Protein AF-0000000070937562 (afdb_homodimer)

Nearest PDB structures (foldseek):
  5yaa-assembly4_D  TM=9.728E-01  e=2.786E-20  Mus musculus
  6fdl-assembly2_B  TM=9.659E-01  e=6.329E-20  Homo sapiens
  6fdl-assembly1_A  TM=9.696E-01  e=1.438E-19  Homo sapiens
  2qip-assembly1_A-2  TM=7.940E-01  e=1.873E-07  Vibrio parahaemolyticus RIMD 2210633
  4kpy-assembly2_B  TM=2.852E-01  e=1.334E+00  Thermus thermophilus HB27

Sequence (438 aa):
MEESPRPIGVFWDIENCQVPRGKSAMALVCHIREQFFQRCLEAEFMCVCDIRKESAEVIQELNLAQLTVVHVNAVGKNAADDKLKQCMRRFVDIHGSLAVLVLISGDVNFSTMLSDFRHRKQVHIILVCRGSAPEALMACANEWHDFAQIAAAVPFRTPQSKVLHQCCDLMVRNLPLDKEPSLVHSRLRQLSDNCGGRVLSIVGESARLRFSTPDDTRRMEESPRPIGVFWDIENCQVPRGKSAMALVCHIREQFFQRCLEAEFMCVCDIRKESAEVIQELNLAQLTVVHVNAVGKNAADDKLKQCMRRFVDIHGSLAVLVLISGDVNFSTMLSDFRHRKQVHIILVCRGSAPEALMACANEWHDFAQIAAAVPFRTPQSKVLHQCCDLMVRNLPLDKEPSLVHSRLRQLSDNCGGRVLSIVGESARLRFSTPDDTRR

Organism: Ixodes scapularis (NCBI:txid6945)

Secondary structure (DSSP, 8-state):
---PPEEEEEEEETTTSPPPTTB-HHHHHHHHHHHH-TTEEEEEEEEEE-GGGS-HHHHHHHHHTT-EEEE--TTSTTHHHHHHHHHHHHHHHHHGGG-EEEEE---GGGHHHHHIIIIIS--EEEEEESSS--HHHHTT-SEEEEHHHHHHTSPB-------------EEE----SSS-HHHHHHHHHHHHHTTTEEEEEEETTEEEEEESSHHHHH-/---PPEEEEEEEETTTSPPPTTB-HHHHHHHHHHHH-TTEEEEEEEEEE-GGGS-HHHHHHHHHTT-EEEE--TTSTTHHHHHHHHHHHHHHHHHGGG-EEEEE---GGGHHHHHIIIIIS--EEEEEESSS--HHHHTT-SEEEEHHHHHHTSPB-------------EEE----SSS-HHHHHHHHHHHHHTTTEEEEEEETTEEEEEESSHHHHH-

InterPro domains:
  IPR012677 Nucleotide-binding alpha-beta plait domain superfamily [G3DSA:3.30.70.330] (168-219)
  IPR021139 NYN domain [PF01936] (8-145)
  IPR024768 Meiosis regulator and mRNA stability factor 1 [PTHR14379] (5-151)
  IPR034189 MARF1, RNA recognition motif 1 [PF11608] (170-217)

Foldseek 3Di:
DLPQQFEEAEEEACVQVPQDPQFQLLLLLVLVCVVPCVSHDYPAAEYEEAPVPDDPRNVVSCVVSVHHYHHDDPPDVCGRVVVSLVVVVVQCVVRFQSYEYEYEHLDLVCLVVLQCCCPVRVYAYEYEYADDRDPSNVVSHPYYHYSVVSSVVGDGVPVPPLLQLVQVFDKQFQADPPDDPVVSQVVVQVLLVVLQKHWDDDDRRITTITHRHVVSVVD/DLPQQFEEAEEEACVQVPQDPQFQLLLLLVLVCVVPCVSHDYPAAEYEEAPVPDDPRNVVSCVVSVHHYHHDDPPDVCGRVVVSLVVVVVQCVVRFQSYEYEYEHLDLVCLVVLQCCCPVRVYAYEYEYADDRDPSNVVSHPYYHYSVVSSVVGDGPPVPPLLQLVQVFDKQFQADPPDDPVVSQVVVQVLLVVLQKHWDDDDRRITTITHRHVVSVVD

Structure (mmCIF, N/CA/C/O backbone):
data_AF-0000000070937562-model_v1
#
loop_
_entity.id
_entity.type
_entity.pdbx_description
1 polymer 'Limkain b1, putative'
#
loop_
_atom_site.group_PDB
_atom_site.id
_atom_site.type_symbol
_atom_site.label_atom_id
_atom_site.label_alt_id
_atom_site.label_comp_id
_atom_site.label_asym_id
_atom_site.label_entity_id
_atom_site.label_seq_id
_atom_s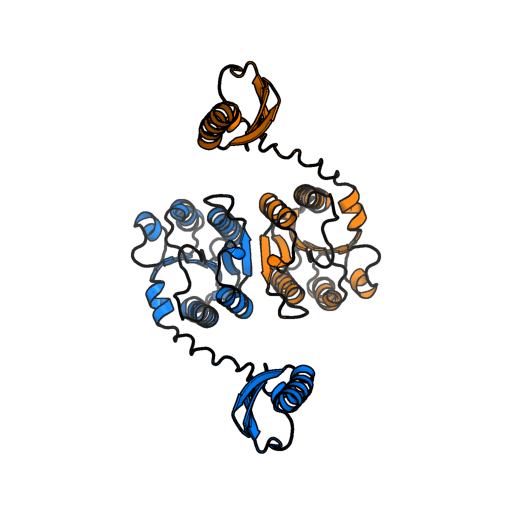ite.pdbx_PDB_ins_code
_atom_site.Cartn_x
_atom_site.Cartn_y
_atom_site.Cartn_z
_atom_site.occupancy
_atom_site.B_iso_or_equiv
_atom_site.auth_seq_id
_atom_site.auth_comp_id
_atom_site.auth_asym_id
_atom_site.auth_atom_id
_atom_site.pdbx_PDB_model_num
ATOM 1 N N . MET A 1 1 ? -29.703 8.75 18.484 1 42.38 1 MET A N 1
ATOM 2 C CA . MET A 1 1 ? -29.375 7.512 17.781 1 42.38 1 MET A CA 1
ATOM 3 C C . MET A 1 1 ? -27.875 7.434 17.5 1 42.38 1 MET A C 1
ATOM 5 O O . MET A 1 1 ? -27.312 8.328 16.875 1 42.38 1 MET A O 1
ATOM 9 N N . GLU A 1 2 ? -27.078 6.848 18.297 1 55.81 2 GLU A N 1
ATOM 10 C CA . GLU A 1 2 ? -25.625 6.887 18.328 1 55.81 2 GLU A CA 1
ATOM 11 C C . GLU A 1 2 ? -25.031 6.512 16.969 1 55.81 2 GLU A C 1
ATOM 13 O O . GLU A 1 2 ? -25.344 5.445 16.422 1 55.81 2 GLU A O 1
ATOM 18 N N . GLU A 1 3 ? -24.828 7.496 16.094 1 72.06 3 GLU A N 1
ATOM 19 C CA . GLU A 1 3 ? -24.438 7.332 14.703 1 72.06 3 GLU A CA 1
ATOM 20 C C . GLU A 1 3 ? -23.25 6.371 14.586 1 72.06 3 GLU A C 1
ATOM 22 O O . GLU A 1 3 ? -22.328 6.414 15.391 1 72.06 3 GLU A O 1
ATOM 27 N N . SER A 1 4 ? -23.406 5.23 13.984 1 86.75 4 SER A N 1
ATOM 28 C CA . SER A 1 4 ? -22.375 4.227 13.727 1 86.75 4 SER A CA 1
ATOM 29 C C . SER A 1 4 ? -21.109 4.863 13.172 1 86.75 4 SER A C 1
ATOM 31 O O . SER A 1 4 ? -21.172 5.832 12.414 1 86.75 4 SER A O 1
ATOM 33 N N . PRO A 1 5 ? -20.031 4.516 13.781 1 93.06 5 PRO A N 1
ATOM 34 C CA . PRO A 1 5 ? -18.781 5.09 13.305 1 93.06 5 PRO A CA 1
ATOM 35 C C . PRO A 1 5 ? -18.578 4.934 11.797 1 93.06 5 PRO A C 1
ATOM 37 O O . PRO A 1 5 ? -18.984 3.918 11.227 1 93.06 5 PRO A O 1
ATOM 40 N N . ARG A 1 6 ? -18.094 5.977 11.172 1 96.62 6 ARG A N 1
ATOM 41 C CA . ARG A 1 6 ? -17.844 5.988 9.734 1 96.62 6 ARG A CA 1
ATOM 42 C C . ARG A 1 6 ? -16.422 5.562 9.414 1 96.62 6 ARG A C 1
ATOM 44 O O . ARG A 1 6 ? -15.508 5.781 10.211 1 96.62 6 ARG A O 1
ATOM 51 N N . PRO A 1 7 ? -16.25 4.887 8.234 1 97.75 7 PRO A N 1
ATOM 52 C CA . PRO A 1 7 ? -14.875 4.566 7.816 1 97.75 7 PRO A CA 1
ATOM 53 C C . PRO A 1 7 ? -14.094 5.801 7.363 1 97.75 7 PRO A C 1
ATOM 55 O O . PRO A 1 7 ? -14.617 6.629 6.613 1 97.75 7 PRO A O 1
ATOM 58 N N . ILE A 1 8 ? -12.852 5.934 7.832 1 98.56 8 ILE A N 1
ATOM 59 C CA . ILE A 1 8 ? -12.016 7.066 7.449 1 98.56 8 ILE A CA 1
ATOM 60 C C . ILE A 1 8 ? -10.766 6.562 6.727 1 98.56 8 ILE A C 1
ATOM 62 O O . ILE A 1 8 ? -10.18 5.551 7.121 1 98.56 8 ILE A O 1
ATOM 66 N N . GLY A 1 9 ? -10.43 7.137 5.594 1 98.69 9 GLY A N 1
ATOM 67 C CA . GLY A 1 9 ? -9.203 6.891 4.848 1 98.69 9 GLY A CA 1
ATOM 68 C C . GLY A 1 9 ? -8.328 8.125 4.719 1 98.69 9 GLY A C 1
ATOM 69 O O . GLY A 1 9 ? -8.805 9.188 4.328 1 98.69 9 GLY A O 1
ATOM 70 N N . VAL A 1 10 ? -7.07 7.992 5.066 1 98.88 10 VAL A N 1
ATOM 71 C CA . VAL A 1 10 ? -6.098 9.078 4.953 1 98.88 10 VAL A CA 1
ATOM 72 C C . VAL A 1 10 ? -5.125 8.781 3.816 1 98.88 10 VAL A C 1
ATOM 74 O O . VAL A 1 10 ? -4.504 7.715 3.785 1 98.88 10 VAL A O 1
ATOM 77 N N . PHE A 1 11 ? -5.055 9.672 2.889 1 98.88 11 PHE A N 1
ATOM 78 C CA . PHE A 1 11 ? -4.199 9.562 1.712 1 98.88 11 PHE A CA 1
ATOM 79 C C . PHE A 1 11 ? -3.207 10.719 1.655 1 98.88 11 PHE A C 1
ATOM 81 O O . PHE A 1 11 ? -3.6 11.867 1.455 1 98.88 11 PHE A O 1
ATOM 88 N N . TRP A 1 12 ? -1.928 10.359 1.829 1 98.69 12 TRP A N 1
ATOM 89 C CA . TRP A 1 12 ? -0.906 11.367 2.109 1 98.69 12 TRP A CA 1
ATOM 90 C C . TRP A 1 12 ? 0.095 11.453 0.962 1 98.69 12 TRP A C 1
ATOM 92 O O . TRP A 1 12 ? 0.853 10.516 0.715 1 98.69 12 TRP A O 1
ATOM 102 N N . ASP A 1 13 ? 0.005 12.547 0.27 1 97.25 13 ASP A N 1
ATOM 103 C CA . ASP A 1 13 ? 1.059 12.922 -0.667 1 97.25 13 ASP A CA 1
ATOM 104 C C . ASP A 1 13 ? 2.271 13.484 0.071 1 97.25 13 ASP A C 1
ATOM 106 O O . ASP A 1 13 ? 2.387 14.695 0.254 1 97.25 13 ASP A O 1
ATOM 110 N N . ILE A 1 14 ? 3.188 12.656 0.374 1 96.62 14 ILE A N 1
ATOM 111 C CA . ILE A 1 14 ? 4.234 13.031 1.32 1 96.62 14 ILE A CA 1
ATOM 112 C C . ILE A 1 14 ? 5.289 13.883 0.614 1 96.62 14 ILE A C 1
ATOM 114 O O . ILE A 1 14 ? 6.066 14.578 1.264 1 96.62 14 ILE A O 1
ATOM 118 N N . GLU A 1 15 ? 5.391 13.828 -0.663 1 93.44 15 GLU A N 1
ATOM 119 C CA . GLU A 1 15 ? 6.297 14.703 -1.397 1 93.44 15 GLU A CA 1
ATOM 120 C C . GLU A 1 15 ? 5.805 16.156 -1.388 1 93.44 15 GLU A C 1
ATOM 122 O O . GLU A 1 15 ? 6.602 17.078 -1.317 1 93.44 15 GLU A O 1
ATOM 127 N N . ASN A 1 16 ? 4.496 16.312 -1.474 1 93.69 16 ASN A N 1
ATOM 128 C CA . ASN A 1 16 ? 3.889 17.641 -1.483 1 93.69 16 ASN A CA 1
ATOM 129 C C . ASN A 1 16 ? 3.789 18.219 -0.076 1 93.69 16 ASN A C 1
ATOM 131 O O . ASN A 1 16 ? 4.078 19.406 0.135 1 93.69 16 ASN A O 1
ATOM 135 N N . CYS A 1 17 ? 3.371 17.406 0.888 1 95.88 17 CYS A N 1
ATOM 136 C CA . CYS A 1 17 ? 3.342 17.781 2.301 1 95.88 17 CYS A CA 1
ATOM 137 C C . CYS A 1 17 ? 4.332 16.938 3.1 1 95.88 17 CYS A C 1
ATOM 139 O O . CYS A 1 17 ? 3.951 15.953 3.734 1 95.88 17 CYS A O 1
ATOM 141 N N . GLN A 1 18 ? 5.492 17.422 3.178 1 95.31 18 GLN A N 1
ATOM 142 C CA . GLN A 1 18 ? 6.598 16.656 3.752 1 95.31 18 GLN A CA 1
ATOM 143 C C . GLN A 1 18 ? 6.605 16.766 5.273 1 95.31 18 GLN A C 1
ATOM 145 O O . GLN A 1 18 ? 6.211 17.781 5.836 1 95.31 18 GLN A O 1
ATOM 150 N N . VAL A 1 19 ? 7.031 15.703 5.875 1 95 19 VAL A N 1
ATOM 151 C CA . VAL A 1 19 ? 7.301 15.789 7.305 1 95 19 VAL A CA 1
ATOM 152 C C . VAL A 1 19 ? 8.391 16.828 7.57 1 95 19 VAL A C 1
ATOM 154 O O . VAL A 1 19 ? 9.484 16.734 7.008 1 95 19 VAL A O 1
ATOM 157 N N . PRO A 1 20 ? 8.039 17.797 8.336 1 92.38 20 PRO A N 1
ATOM 158 C CA . PRO A 1 20 ? 9.047 18.844 8.578 1 92.38 20 PRO A CA 1
ATOM 159 C C . PRO A 1 20 ? 10.328 18.281 9.188 1 92.38 20 PRO A C 1
ATOM 161 O O . PRO A 1 20 ? 10.289 17.344 9.977 1 92.38 20 PRO A O 1
ATOM 164 N N . ARG A 1 21 ? 11.398 18.953 8.789 1 88.81 21 ARG A N 1
ATOM 165 C CA . ARG A 1 21 ? 12.703 18.531 9.289 1 88.81 21 ARG A CA 1
ATOM 166 C C . ARG A 1 21 ? 12.734 18.547 10.812 1 88.81 21 ARG A C 1
ATOM 168 O O . ARG A 1 21 ? 12.242 19.484 11.445 1 88.81 21 ARG A O 1
ATOM 175 N N . GLY A 1 22 ? 13.242 17.531 11.398 1 86.81 22 GLY A N 1
ATOM 176 C CA . GLY A 1 22 ? 13.406 17.453 12.844 1 86.81 22 GLY A CA 1
ATOM 177 C C . GLY A 1 22 ? 12.18 16.906 13.555 1 86.81 22 GLY A C 1
ATOM 178 O O . GLY A 1 22 ? 12.227 16.609 14.75 1 86.81 22 GLY A O 1
ATOM 179 N N . LYS A 1 23 ? 11.117 16.812 12.859 1 91.06 23 LYS A N 1
ATOM 180 C CA . LYS A 1 23 ? 9.898 16.297 13.477 1 91.06 23 LYS A CA 1
ATOM 181 C C . LYS A 1 23 ? 9.789 14.781 13.305 1 91.06 23 LYS A C 1
ATOM 183 O O . LYS A 1 23 ? 10.281 14.234 12.312 1 91.06 23 LYS A O 1
ATOM 188 N N . SER A 1 24 ? 9.211 14.164 14.305 1 92.94 24 SER A N 1
ATOM 189 C CA . SER A 1 24 ? 8.945 12.734 14.234 1 92.94 24 SER A CA 1
ATOM 190 C C . SER A 1 24 ? 7.742 12.43 13.352 1 92.94 24 SER A C 1
ATOM 192 O O . SER A 1 24 ? 6.633 12.898 13.617 1 92.94 24 SER A O 1
ATOM 194 N N . ALA A 1 25 ? 8 11.648 12.359 1 95.25 25 ALA A N 1
ATOM 195 C CA . ALA A 1 25 ? 6.898 11.227 11.5 1 95.25 25 ALA A CA 1
ATOM 196 C C . ALA A 1 25 ? 5.891 10.383 12.281 1 95.25 25 ALA A C 1
ATOM 198 O O . ALA A 1 25 ? 4.68 10.492 12.055 1 95.25 25 ALA A O 1
ATOM 199 N N . MET A 1 26 ? 6.379 9.555 13.148 1 94.88 26 MET A N 1
ATOM 200 C CA . MET A 1 26 ? 5.512 8.719 13.977 1 94.88 26 MET A CA 1
ATOM 201 C C . MET A 1 26 ? 4.59 9.578 14.836 1 94.88 26 MET A C 1
ATOM 203 O O . MET A 1 26 ? 3.385 9.336 14.898 1 94.88 26 MET A O 1
ATOM 207 N N . ALA A 1 27 ? 5.141 10.578 15.445 1 94.75 27 ALA A N 1
ATOM 208 C CA . ALA A 1 27 ? 4.352 11.484 16.281 1 94.75 27 ALA A CA 1
ATOM 209 C C . ALA A 1 27 ? 3.328 12.242 15.453 1 94.75 27 ALA A C 1
ATOM 211 O O . ALA A 1 27 ? 2.199 12.469 15.898 1 94.75 27 ALA A O 1
ATOM 212 N N . LEU A 1 28 ? 3.748 12.625 14.289 1 96.5 28 LEU A N 1
ATOM 213 C CA . LEU A 1 28 ? 2.852 13.344 13.391 1 96.5 28 LEU A CA 1
ATOM 214 C C . LEU A 1 28 ? 1.653 12.484 13.016 1 96.5 28 LEU A C 1
ATOM 216 O O . LEU A 1 28 ? 0.51 12.945 13.062 1 96.5 28 LEU A O 1
ATOM 220 N N . VAL A 1 29 ? 1.877 11.234 12.672 1 97.31 29 VAL A N 1
ATOM 221 C CA . VAL A 1 29 ? 0.825 10.289 12.32 1 97.31 29 VAL A CA 1
ATOM 222 C C . VAL A 1 29 ? -0.123 10.102 13.5 1 97.31 29 VAL A C 1
ATOM 224 O O . VAL A 1 29 ? -1.345 10.117 13.336 1 97.31 29 VAL A O 1
ATOM 227 N N . CYS A 1 30 ? 0.409 9.969 14.672 1 96.06 30 CYS A N 1
ATOM 228 C CA . CYS A 1 30 ? -0.4 9.812 15.875 1 96.06 30 CYS A CA 1
ATOM 229 C C . CYS A 1 30 ? -1.283 11.031 16.109 1 96.06 30 CYS A C 1
ATOM 231 O O . CYS A 1 30 ? -2.457 10.898 16.453 1 96.06 30 CYS A O 1
ATOM 233 N N . HIS A 1 31 ? -0.718 12.133 15.852 1 96.12 31 HIS A N 1
ATOM 234 C CA . HIS A 1 31 ? -1.467 13.375 16.047 1 96.12 31 HIS A CA 1
ATOM 235 C C . HIS A 1 31 ? -2.596 13.492 15.023 1 96.12 31 HIS A C 1
ATOM 237 O O . HIS A 1 31 ? -3.691 13.953 15.352 1 96.12 31 HIS A O 1
ATOM 243 N N . ILE A 1 32 ? -2.357 13.078 13.828 1 97.62 32 ILE A N 1
ATOM 244 C CA . ILE A 1 32 ? -3.381 13.078 12.789 1 97.62 32 ILE A CA 1
ATOM 245 C C . ILE A 1 32 ? -4.535 12.164 13.195 1 97.62 32 ILE A C 1
ATOM 247 O O . ILE A 1 32 ? -5.703 12.531 13.062 1 97.62 32 ILE A O 1
ATOM 251 N N . ARG A 1 33 ? -4.242 11.023 13.703 1 97.38 33 ARG A N 1
ATOM 252 C CA . ARG A 1 33 ? -5.27 10.109 14.188 1 97.38 33 ARG A CA 1
ATOM 253 C C . ARG A 1 33 ? -6.102 10.75 15.289 1 97.38 33 ARG A C 1
ATOM 255 O O . ARG A 1 33 ? -7.332 10.688 15.266 1 97.38 33 ARG A O 1
ATOM 262 N N . GLU A 1 34 ? -5.453 11.383 16.188 1 95 34 GLU A N 1
ATOM 263 C CA . GLU A 1 34 ? -6.141 12.023 17.312 1 95 34 GLU A CA 1
ATOM 264 C C . GLU A 1 34 ? -7.062 13.141 16.828 1 95 34 GLU A C 1
ATOM 266 O O . GLU A 1 34 ? -8.148 13.336 17.375 1 95 34 GLU A O 1
ATOM 271 N N . GLN A 1 35 ? -6.648 13.758 15.82 1 95.62 35 GLN A N 1
ATOM 272 C CA . GLN A 1 35 ? -7.367 14.938 15.352 1 95.62 35 GLN A CA 1
ATOM 273 C C . GLN A 1 35 ? -8.586 14.539 14.516 1 95.62 35 GLN A C 1
ATOM 275 O O . GLN A 1 35 ? -9.641 15.172 14.617 1 95.62 35 GLN A O 1
ATOM 280 N N . PHE A 1 36 ? -8.438 13.484 13.703 1 97.25 36 PHE A N 1
ATOM 281 C CA . PHE A 1 36 ? -9.453 13.32 12.672 1 97.25 36 PHE A CA 1
ATOM 282 C C . PHE A 1 36 ? -10.266 12.055 12.906 1 97.25 36 PHE A C 1
ATOM 284 O O . PHE A 1 36 ? -11.328 11.867 12.312 1 97.25 36 PHE A O 1
ATOM 291 N N . PHE A 1 37 ? -9.867 11.156 13.758 1 96.5 37 PHE A N 1
ATOM 292 C CA . PHE A 1 37 ? -10.477 9.828 13.789 1 96.5 37 PHE A CA 1
ATOM 293 C C . PHE A 1 37 ? -11.57 9.766 14.844 1 96.5 37 PHE A C 1
ATOM 295 O O . PHE A 1 37 ? -12.125 8.695 15.109 1 96.5 37 PHE A O 1
ATOM 302 N N . GLN A 1 38 ? -11.891 10.945 15.391 1 92.19 38 GLN A N 1
ATOM 303 C CA . GLN A 1 38 ? -12.984 10.945 16.359 1 92.19 38 GLN A CA 1
ATOM 304 C C . GLN A 1 38 ? -14.281 10.438 15.719 1 92.19 38 GLN A C 1
ATOM 306 O O . GLN A 1 38 ? -14.695 10.922 14.664 1 92.19 38 GLN A O 1
ATOM 311 N N . ARG A 1 39 ? -14.875 9.398 16.125 1 92.69 39 ARG A N 1
ATOM 312 C CA . ARG A 1 39 ? -16.109 8.75 15.68 1 92.69 39 ARG A CA 1
ATOM 313 C C . ARG A 1 39 ? -15.906 8.086 14.32 1 92.69 39 ARG A C 1
ATOM 315 O O . ARG A 1 39 ? -16.844 8.023 13.516 1 92.69 39 ARG A O 1
ATOM 322 N N . CYS A 1 40 ? -14.727 7.84 13.961 1 96.81 40 CYS A N 1
ATOM 323 C CA . CYS A 1 40 ? -14.406 7.133 12.727 1 96.81 40 CYS A CA 1
ATOM 324 C C . CYS A 1 40 ? -13.594 5.875 13.016 1 96.81 40 CYS A C 1
ATOM 326 O O . CYS A 1 40 ? -12.945 5.773 14.055 1 96.81 40 CYS A O 1
ATOM 328 N N . LEU A 1 41 ? -13.711 4.938 12.172 1 96.12 41 LEU A N 1
ATOM 329 C CA . LEU A 1 41 ? -12.867 3.75 12.172 1 96.12 41 LEU A CA 1
ATOM 330 C C . LEU A 1 41 ? -11.836 3.818 11.055 1 96.12 41 LEU A C 1
ATOM 332 O O . LEU A 1 41 ? -12.188 4.031 9.891 1 96.12 41 LEU A O 1
ATOM 336 N N . GLU A 1 42 ? -10.625 3.639 11.43 1 97.25 42 GLU A N 1
ATOM 337 C CA . GLU A 1 42 ? -9.57 3.688 10.422 1 97.25 42 GLU A CA 1
ATOM 338 C C . GLU A 1 42 ? -9.703 2.541 9.422 1 97.25 42 GLU A C 1
ATOM 340 O O . GLU A 1 42 ? -9.547 1.373 9.789 1 97.25 42 GLU A O 1
ATOM 345 N N . ALA A 1 43 ? -9.93 2.941 8.211 1 96.94 43 ALA A N 1
ATOM 346 C CA . ALA A 1 43 ? -10.023 1.945 7.152 1 96.94 43 ALA A CA 1
ATOM 347 C C . ALA A 1 43 ? -8.758 1.926 6.305 1 96.94 43 ALA A C 1
ATOM 349 O O . ALA A 1 43 ? -8.391 0.888 5.75 1 96.94 43 ALA A O 1
ATOM 350 N N . GLU A 1 44 ? -8.172 3.129 6.176 1 97.06 44 GLU A N 1
ATOM 351 C CA . GLU A 1 44 ? -6.941 3.268 5.402 1 97.06 44 GLU A CA 1
ATOM 352 C C . GLU A 1 44 ? -6.094 4.426 5.922 1 97.06 44 GLU A C 1
ATOM 354 O O . GLU A 1 44 ? -6.625 5.473 6.301 1 97.06 44 GLU A O 1
ATOM 359 N N . PHE A 1 45 ? -4.84 4.266 6.059 1 98.56 45 PHE A N 1
ATOM 360 C CA . PHE A 1 45 ? -3.844 5.309 6.266 1 98.56 45 PHE A CA 1
ATOM 361 C C . PHE A 1 45 ? -2.576 5.012 5.473 1 98.56 45 PHE A C 1
ATOM 363 O O . PHE A 1 45 ? -1.814 4.109 5.824 1 98.56 45 PHE A O 1
ATOM 370 N N . MET A 1 46 ? -2.455 5.766 4.34 1 98.69 46 MET A N 1
ATOM 371 C CA . MET A 1 46 ? -1.346 5.414 3.461 1 98.69 46 MET A CA 1
ATOM 372 C C . MET A 1 46 ? -0.648 6.668 2.939 1 98.69 46 MET A C 1
ATOM 374 O O . MET A 1 46 ? -1.227 7.754 2.949 1 98.69 46 MET A O 1
ATOM 378 N N . CYS A 1 47 ? 0.585 6.516 2.551 1 98.44 47 CYS A N 1
ATOM 379 C CA . CYS A 1 47 ? 1.292 7.516 1.756 1 98.44 47 CYS A CA 1
ATOM 380 C C . CYS A 1 47 ? 1.917 6.883 0.518 1 98.44 47 CYS A C 1
ATOM 382 O O . CYS A 1 47 ? 2.131 5.672 0.475 1 98.44 47 CYS A O 1
ATOM 384 N N . VAL A 1 48 ? 2.057 7.668 -0.5 1 97.88 48 VAL A N 1
ATOM 385 C CA . VAL A 1 48 ? 2.631 7.215 -1.762 1 97.88 48 VAL A CA 1
ATOM 386 C C . VAL A 1 48 ? 3.852 8.062 -2.109 1 97.88 48 VAL A C 1
ATOM 388 O O . VAL A 1 48 ? 3.797 9.297 -2.053 1 97.88 48 VAL A O 1
ATOM 391 N N . CYS A 1 49 ? 4.969 7.359 -2.391 1 95.69 49 CYS A N 1
ATOM 392 C CA . CYS A 1 49 ? 6.18 8.078 -2.775 1 95.69 49 CYS A CA 1
ATOM 393 C C . CYS A 1 49 ? 7.195 7.137 -3.406 1 95.69 49 CYS A C 1
ATOM 395 O O . CYS A 1 49 ? 6.992 5.922 -3.432 1 95.69 49 CYS A O 1
ATOM 397 N N . ASP A 1 50 ? 8.164 7.707 -3.996 1 94.62 50 ASP A N 1
ATOM 398 C CA . ASP A 1 50 ? 9.383 6.949 -4.27 1 94.62 50 ASP A CA 1
ATOM 399 C C . ASP A 1 50 ? 10.25 6.828 -3.02 1 94.62 50 ASP A C 1
ATOM 401 O O . ASP A 1 50 ? 10.859 7.805 -2.586 1 94.62 50 ASP A O 1
ATOM 405 N N . ILE A 1 51 ? 10.25 5.656 -2.521 1 93.19 51 ILE A N 1
ATOM 406 C CA . ILE A 1 51 ? 10.891 5.418 -1.23 1 93.19 51 ILE A CA 1
ATOM 407 C C . ILE A 1 51 ? 12.359 5.824 -1.295 1 93.19 51 ILE A C 1
ATOM 409 O O . ILE A 1 51 ? 12.93 6.258 -0.293 1 93.19 51 ILE A O 1
ATOM 413 N N . ARG A 1 52 ? 12.969 5.758 -2.422 1 90.69 52 ARG A N 1
ATOM 414 C CA . ARG A 1 52 ? 14.391 6.035 -2.592 1 90.69 52 ARG A CA 1
ATOM 415 C C . ARG A 1 52 ? 14.68 7.527 -2.465 1 90.69 52 ARG A C 1
ATOM 417 O O . ARG A 1 52 ? 15.82 7.934 -2.25 1 90.69 52 ARG A O 1
ATOM 424 N N . LYS A 1 53 ? 13.602 8.344 -2.59 1 91.06 53 LYS A N 1
ATOM 425 C CA . LYS A 1 53 ? 13.75 9.797 -2.559 1 91.06 53 LYS A CA 1
ATOM 426 C C . LYS A 1 53 ? 13.383 10.359 -1.188 1 91.06 53 LYS A C 1
ATOM 428 O O . LYS A 1 53 ? 13.539 11.555 -0.941 1 91.06 53 LYS A O 1
ATOM 433 N N . GLU A 1 54 ? 12.891 9.508 -0.352 1 91.69 54 GLU A N 1
ATOM 434 C CA . GLU A 1 54 ? 12.461 9.93 0.977 1 91.69 54 GLU A CA 1
ATOM 435 C C . GLU A 1 54 ? 13.492 9.547 2.037 1 91.69 54 GLU A C 1
ATOM 437 O O . GLU A 1 54 ? 14.242 8.586 1.861 1 91.69 54 GLU A O 1
ATOM 442 N N . SER A 1 55 ? 13.516 10.352 3.119 1 92.38 55 SER A N 1
ATOM 443 C CA . SER A 1 55 ? 14.398 10.055 4.246 1 92.38 55 SER A CA 1
ATOM 444 C C . SER A 1 55 ? 14.125 8.672 4.816 1 92.38 55 SER A C 1
ATOM 446 O O . SER A 1 55 ? 12.977 8.312 5.082 1 92.38 55 SER A O 1
ATOM 448 N N . ALA A 1 56 ? 15.203 7.926 4.988 1 92.12 56 ALA A N 1
ATOM 449 C CA . ALA A 1 56 ? 15.07 6.582 5.547 1 92.12 56 ALA A CA 1
ATOM 450 C C . ALA A 1 56 ? 14.453 6.629 6.941 1 92.12 56 ALA A C 1
ATOM 452 O O . ALA A 1 56 ? 13.672 5.746 7.309 1 92.12 56 ALA A O 1
ATOM 453 N N . GLU A 1 57 ? 14.82 7.668 7.633 1 92.25 57 GLU A N 1
ATOM 454 C CA . GLU A 1 57 ? 14.297 7.836 8.984 1 92.25 57 GLU A CA 1
ATOM 455 C C . GLU A 1 57 ? 12.789 8.07 8.969 1 92.25 57 GLU A C 1
ATOM 457 O O . GLU A 1 57 ? 12.055 7.473 9.758 1 92.25 57 GLU A O 1
ATOM 462 N N . VAL A 1 58 ? 12.375 8.852 8.109 1 95.12 58 VAL A N 1
ATOM 463 C CA . VAL A 1 58 ? 10.945 9.141 7.969 1 95.12 58 VAL A CA 1
ATOM 464 C C . VAL A 1 58 ? 10.203 7.875 7.566 1 95.12 58 VAL A C 1
ATOM 466 O O . VAL A 1 58 ? 9.172 7.535 8.164 1 95.12 58 VAL A O 1
ATOM 469 N N . ILE A 1 59 ? 10.727 7.145 6.586 1 95.75 59 ILE A N 1
ATOM 470 C CA . ILE A 1 59 ? 10.102 5.918 6.105 1 95.75 59 ILE A CA 1
ATOM 471 C C . ILE A 1 59 ? 10 4.91 7.246 1 95.75 59 ILE A C 1
ATOM 473 O O . ILE A 1 59 ? 8.961 4.266 7.426 1 95.75 59 ILE A O 1
ATOM 477 N N . GLN A 1 60 ? 11.023 4.789 7.969 1 93.62 60 GLN A N 1
ATOM 478 C CA . GLN A 1 60 ? 11.031 3.869 9.102 1 93.62 60 GLN A CA 1
ATOM 479 C C . GLN A 1 60 ? 9.961 4.242 10.125 1 93.62 60 GLN A C 1
ATOM 481 O O . GLN A 1 60 ? 9.211 3.377 10.594 1 93.62 60 GLN A O 1
ATOM 486 N N . GLU A 1 61 ? 9.875 5.488 10.43 1 94.19 61 GLU A N 1
ATOM 487 C CA . GLU A 1 61 ? 8.906 5.961 11.406 1 94.19 61 GLU A CA 1
ATOM 488 C C . GLU A 1 61 ? 7.477 5.777 10.898 1 94.19 61 GLU A C 1
ATOM 490 O O . GLU A 1 61 ? 6.574 5.449 11.672 1 94.19 61 GLU A O 1
ATOM 495 N N . LEU A 1 62 ? 7.27 5.969 9.625 1 96.62 62 LEU A N 1
ATOM 496 C CA . LEU A 1 62 ? 5.949 5.746 9.039 1 96.62 62 LEU A CA 1
ATOM 497 C C . LEU A 1 62 ? 5.547 4.281 9.156 1 96.62 62 LEU A C 1
ATOM 499 O O . LEU A 1 62 ? 4.398 3.971 9.477 1 96.62 62 LEU A O 1
ATOM 503 N N . ASN A 1 63 ? 6.445 3.377 8.867 1 94.56 63 ASN A N 1
ATOM 504 C CA . ASN A 1 63 ? 6.188 1.949 9.023 1 94.56 63 ASN A CA 1
ATOM 505 C C . ASN A 1 63 ? 5.871 1.591 10.469 1 94.56 63 ASN A C 1
ATOM 507 O O . ASN A 1 63 ? 4.941 0.827 10.734 1 94.56 63 ASN A O 1
ATOM 511 N N . LEU A 1 64 ? 6.656 2.188 11.391 1 92.56 64 LEU A N 1
ATOM 512 C CA . LEU A 1 64 ? 6.438 1.932 12.812 1 92.56 64 LEU A CA 1
ATOM 513 C C . LEU A 1 64 ? 5.059 2.412 13.242 1 92.56 64 LEU A C 1
ATOM 515 O O . LEU A 1 64 ? 4.43 1.807 14.117 1 92.56 64 LEU A O 1
ATOM 519 N N . ALA A 1 65 ? 4.609 3.486 12.594 1 95.38 65 ALA A N 1
ATOM 520 C CA . ALA A 1 65 ? 3.279 4.016 12.883 1 95.38 65 ALA A CA 1
ATOM 521 C C . ALA A 1 65 ? 2.201 3.213 12.156 1 95.38 65 ALA A C 1
ATOM 523 O O . ALA A 1 65 ? 1.025 3.588 12.172 1 95.38 65 ALA A O 1
ATOM 524 N N . GLN A 1 66 ? 2.6 2.156 11.406 1 94.62 66 GLN A N 1
ATOM 525 C CA . GLN A 1 66 ? 1.732 1.175 10.758 1 94.62 66 GLN A CA 1
ATOM 526 C C . GLN A 1 66 ? 1.014 1.78 9.562 1 94.62 66 GLN A C 1
ATOM 528 O O . GLN A 1 66 ? -0.096 1.365 9.219 1 94.62 66 GLN A O 1
ATOM 533 N N . LEU A 1 67 ? 1.613 2.801 8.961 1 97.31 67 LEU A N 1
ATOM 534 C CA . LEU A 1 67 ? 1.104 3.271 7.68 1 97.31 67 LEU A CA 1
ATOM 535 C C . LEU A 1 67 ? 1.411 2.27 6.574 1 97.31 67 LEU A C 1
ATOM 537 O O . LEU A 1 67 ? 2.379 1.512 6.668 1 97.31 67 LEU A O 1
ATOM 541 N N . THR A 1 68 ? 0.497 2.264 5.559 1 97.94 68 THR A N 1
ATOM 542 C CA . THR A 1 68 ? 0.838 1.597 4.309 1 97.94 68 THR A CA 1
ATOM 543 C C . THR A 1 68 ? 1.679 2.51 3.42 1 97.94 68 THR A C 1
ATOM 545 O O . THR A 1 68 ? 1.162 3.471 2.842 1 97.94 68 THR A O 1
ATOM 548 N N . VAL A 1 69 ? 2.949 2.207 3.367 1 98.19 69 VAL A N 1
ATOM 549 C CA . VAL A 1 69 ? 3.855 3.012 2.555 1 98.19 69 VAL A CA 1
ATOM 550 C C . VAL A 1 69 ? 3.961 2.418 1.152 1 98.19 69 VAL A C 1
ATOM 552 O O . VAL A 1 69 ? 4.602 1.383 0.956 1 98.19 69 VAL A O 1
ATOM 555 N N . VAL A 1 70 ? 3.354 3.131 0.197 1 98.44 70 VAL A N 1
ATOM 556 C CA . VAL A 1 70 ? 3.262 2.623 -1.168 1 98.44 70 VAL A CA 1
ATOM 557 C C . VAL A 1 70 ? 4.379 3.225 -2.02 1 98.44 70 VAL A C 1
ATOM 559 O O . VAL A 1 70 ? 4.547 4.445 -2.061 1 98.44 70 VAL A O 1
ATOM 562 N N . HIS A 1 71 ? 5.117 2.35 -2.691 1 97.25 71 HIS A N 1
ATOM 563 C CA . HIS A 1 71 ? 6.207 2.801 -3.547 1 97.25 71 HIS A CA 1
ATOM 564 C C . HIS A 1 71 ? 5.758 2.926 -4.996 1 97.25 71 HIS A C 1
ATOM 566 O O . HIS A 1 71 ? 5.109 2.021 -5.531 1 97.25 71 HIS A O 1
ATOM 572 N N . VAL A 1 72 ? 6.094 3.994 -5.57 1 95.81 72 VAL A N 1
ATOM 573 C CA . VAL A 1 72 ? 5.988 4.191 -7.012 1 95.81 72 VAL A CA 1
ATOM 574 C C . VAL A 1 72 ? 7.316 4.699 -7.566 1 95.81 72 VAL A C 1
ATOM 576 O O . VAL A 1 72 ? 8.07 5.379 -6.863 1 95.81 72 VAL A O 1
ATOM 579 N N . ASN A 1 73 ? 7.582 4.324 -8.805 1 89.12 73 ASN A N 1
ATOM 580 C CA . ASN A 1 73 ? 8.797 4.812 -9.445 1 89.12 73 ASN A CA 1
ATOM 581 C C . ASN A 1 73 ? 8.617 6.23 -9.984 1 89.12 73 ASN A C 1
ATOM 583 O O . ASN A 1 73 ? 7.605 6.535 -10.609 1 89.12 73 ASN A O 1
ATOM 587 N N . ALA A 1 74 ? 9.539 7.051 -9.68 1 75.94 74 ALA A N 1
ATOM 588 C CA . ALA A 1 74 ? 9.477 8.461 -10.062 1 75.94 74 ALA A CA 1
ATOM 589 C C . ALA A 1 74 ? 9.656 8.625 -11.57 1 75.94 74 ALA A C 1
ATOM 591 O O . ALA A 1 74 ? 9.828 9.742 -12.055 1 75.94 74 ALA A O 1
ATOM 592 N N . VAL A 1 75 ? 9.641 7.656 -12.312 1 66.81 75 VAL A N 1
ATOM 593 C CA . VAL A 1 75 ? 9.883 7.785 -13.742 1 66.81 75 VAL A CA 1
ATOM 594 C C . VAL A 1 75 ? 8.758 8.602 -14.383 1 66.81 75 VAL A C 1
ATOM 596 O O . VAL A 1 75 ? 8.992 9.344 -15.344 1 66.81 75 VAL A O 1
ATOM 599 N N . GLY A 1 76 ? 7.633 8.594 -13.828 1 67.38 76 GLY A N 1
ATOM 600 C CA . GLY A 1 76 ? 6.531 9.398 -14.336 1 67.38 76 GLY A CA 1
ATOM 601 C C . GLY A 1 76 ? 6.242 10.617 -13.484 1 67.38 76 GLY A C 1
ATOM 602 O O . GLY A 1 76 ? 6.27 10.547 -12.258 1 67.38 76 GLY A O 1
ATOM 603 N N . LYS A 1 77 ? 6.145 11.867 -14.078 1 74.31 77 LYS A N 1
ATOM 604 C CA . LYS A 1 77 ? 5.938 13.141 -13.391 1 74.31 77 LYS A CA 1
ATOM 605 C C . LYS A 1 77 ? 4.77 13.055 -12.406 1 74.31 77 LYS A C 1
ATOM 607 O O . LYS A 1 77 ? 4.832 13.617 -11.312 1 74.31 77 LYS A O 1
ATOM 612 N N . ASN A 1 78 ? 3.805 12.102 -12.68 1 87.56 78 ASN A N 1
ATOM 613 C CA . ASN A 1 78 ? 2.605 12.086 -11.844 1 87.56 78 ASN A CA 1
ATOM 614 C C . ASN A 1 78 ? 2.291 10.68 -11.336 1 87.56 78 ASN A C 1
ATOM 616 O O . ASN A 1 78 ? 1.131 10.352 -11.086 1 87.56 78 ASN A O 1
ATOM 620 N N . ALA A 1 79 ? 3.332 9.906 -11.141 1 92.19 79 ALA A N 1
ATOM 621 C CA . ALA A 1 79 ? 3.102 8.523 -10.742 1 92.19 79 ALA A CA 1
ATOM 622 C C . ALA A 1 79 ? 2.463 8.445 -9.359 1 92.19 79 ALA A C 1
ATOM 624 O O . ALA A 1 79 ? 1.505 7.695 -9.148 1 92.19 79 ALA A O 1
ATOM 625 N N . ALA A 1 80 ? 2.959 9.234 -8.453 1 95.38 80 ALA A N 1
ATOM 626 C CA . ALA A 1 80 ? 2.443 9.227 -7.09 1 95.38 80 ALA A CA 1
ATOM 627 C C . ALA A 1 80 ? 1.015 9.758 -7.035 1 95.38 80 ALA A C 1
ATOM 629 O O . ALA A 1 80 ? 0.157 9.188 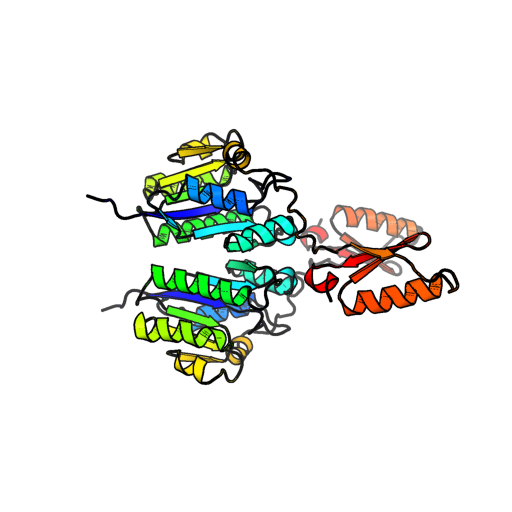-6.355 1 95.38 80 ALA A O 1
ATOM 630 N N . ASP A 1 81 ? 0.738 10.781 -7.805 1 95.56 81 ASP A N 1
ATOM 631 C CA . ASP A 1 81 ? -0.605 11.344 -7.875 1 95.56 81 ASP A CA 1
ATOM 632 C C . ASP A 1 81 ? -1.605 10.32 -8.406 1 95.56 81 ASP A C 1
ATOM 634 O O . ASP A 1 81 ? -2.688 10.148 -7.844 1 95.56 81 ASP A O 1
ATOM 638 N N . ASP A 1 82 ? -1.197 9.711 -9.461 1 96.06 82 ASP A N 1
ATOM 639 C CA . ASP A 1 82 ? -2.076 8.727 -10.086 1 96.06 82 ASP A CA 1
ATOM 640 C C . ASP A 1 82 ? -2.381 7.574 -9.133 1 96.06 82 ASP A C 1
ATOM 642 O O . ASP A 1 82 ? -3.521 7.117 -9.047 1 96.06 82 ASP A O 1
ATOM 646 N N . LYS A 1 83 ? -1.343 7.168 -8.445 1 97.31 83 LYS A N 1
ATOM 647 C CA . LYS A 1 83 ? -1.535 6.066 -7.508 1 97.31 83 LYS A CA 1
ATOM 648 C C . LYS A 1 83 ? -2.434 6.488 -6.348 1 97.31 83 LYS A C 1
ATOM 650 O O . LYS A 1 83 ? -3.301 5.727 -5.918 1 97.31 83 LYS A O 1
ATOM 655 N N . LEU A 1 84 ? -2.279 7.645 -5.852 1 98.25 84 LEU A N 1
ATOM 656 C CA . LEU A 1 84 ? -3.15 8.164 -4.801 1 98.25 84 LEU A CA 1
ATOM 657 C C . LEU A 1 84 ? -4.598 8.219 -5.273 1 98.25 84 LEU A C 1
ATOM 659 O 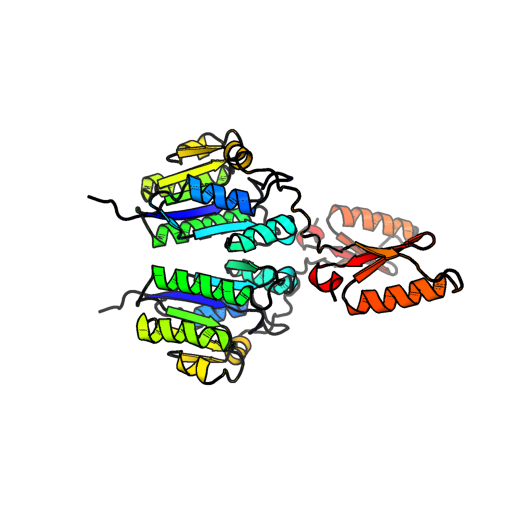O . LEU A 1 84 ? -5.508 7.809 -4.547 1 98.25 84 LEU A O 1
ATOM 663 N N . LYS A 1 85 ? -4.777 8.711 -6.48 1 98.25 85 LYS A N 1
ATOM 664 C CA . LYS A 1 85 ? -6.121 8.781 -7.039 1 98.25 85 LYS A CA 1
ATOM 665 C C . LYS A 1 85 ? -6.742 7.387 -7.145 1 98.25 85 LYS A C 1
ATOM 667 O O . LYS A 1 85 ? -7.922 7.203 -6.828 1 98.25 85 LYS A O 1
ATOM 672 N N . GLN A 1 86 ? -5.926 6.457 -7.59 1 97.69 86 GLN A N 1
ATOM 673 C CA . GLN A 1 86 ? -6.391 5.078 -7.695 1 97.69 86 GLN A CA 1
ATOM 674 C C . GLN A 1 86 ? -6.824 4.543 -6.332 1 97.69 86 GLN A C 1
ATOM 676 O O . GLN A 1 86 ? -7.891 3.938 -6.207 1 97.69 86 GLN A O 1
ATOM 681 N N . CYS A 1 87 ? -6.023 4.797 -5.316 1 98 87 CYS A N 1
ATOM 682 C CA . CYS A 1 87 ? -6.316 4.316 -3.971 1 98 87 CYS A CA 1
ATOM 683 C C . CYS A 1 87 ? -7.555 5 -3.406 1 98 87 CYS A C 1
ATOM 685 O O . CYS A 1 87 ? -8.406 4.352 -2.793 1 98 87 CYS A O 1
ATOM 687 N N . MET A 1 88 ? -7.719 6.254 -3.68 1 98.56 88 MET A N 1
ATOM 688 C CA . MET A 1 88 ? -8.883 7 -3.203 1 98.56 88 MET A CA 1
ATOM 689 C C . MET A 1 88 ? -10.156 6.504 -3.875 1 98.56 88 MET A C 1
ATOM 691 O O . MET A 1 88 ? -11.188 6.352 -3.221 1 98.56 88 MET A O 1
ATOM 695 N N . ARG A 1 89 ? -10.039 6.254 -5.16 1 98.06 89 ARG A N 1
ATOM 696 C CA . ARG A 1 89 ? -11.203 5.75 -5.879 1 98.06 89 ARG A CA 1
ATOM 697 C C . ARG A 1 89 ? -11.672 4.414 -5.309 1 98.06 89 ARG A C 1
ATOM 699 O O . ARG A 1 89 ? -12.867 4.203 -5.098 1 98.06 89 ARG A O 1
ATOM 706 N N . ARG A 1 90 ? -10.695 3.549 -5.06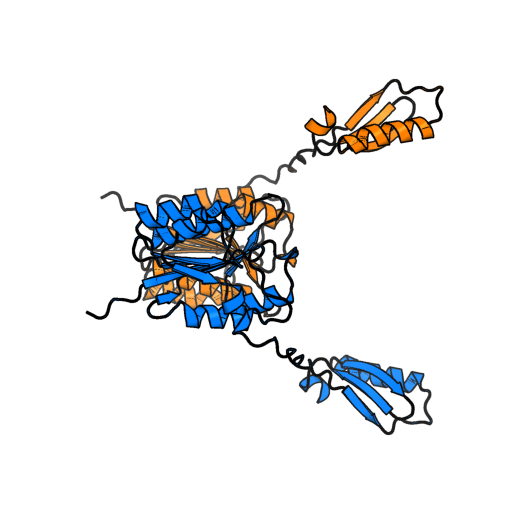6 1 96.56 90 ARG A N 1
ATOM 707 C CA . ARG A 1 90 ? -11.031 2.25 -4.492 1 96.56 90 ARG A CA 1
ATOM 708 C C . ARG A 1 90 ? -11.703 2.406 -3.131 1 96.56 90 ARG A C 1
ATOM 710 O O . ARG A 1 90 ? -12.695 1.74 -2.842 1 96.56 90 ARG A O 1
ATOM 717 N N . PHE A 1 91 ? -11.227 3.299 -2.309 1 98 91 PHE A N 1
ATOM 718 C CA . PHE A 1 91 ? -11.758 3.566 -0.977 1 98 91 PHE A CA 1
ATOM 719 C C . PHE A 1 91 ? -13.203 4.035 -1.056 1 98 91 PHE A C 1
ATOM 721 O O . PHE A 1 91 ? -14.062 3.525 -0.335 1 98 91 PHE A O 1
ATOM 728 N N . VAL A 1 92 ? -13.484 4.914 -1.997 1 98.12 92 VAL A N 1
ATOM 729 C CA . VAL A 1 92 ? -14.812 5.496 -2.145 1 98.12 92 VAL A CA 1
ATOM 730 C C . VAL A 1 92 ? -15.766 4.465 -2.748 1 98.12 92 VAL A C 1
ATOM 732 O O . VAL A 1 92 ? -16.938 4.406 -2.375 1 98.12 92 VAL A O 1
ATOM 735 N N . ASP A 1 93 ? -15.242 3.623 -3.604 1 96.12 93 ASP A N 1
ATOM 736 C CA . ASP A 1 93 ? -16.062 2.576 -4.195 1 96.12 93 ASP A CA 1
ATOM 737 C C . ASP A 1 93 ? -16.516 1.563 -3.139 1 96.12 93 ASP A C 1
ATOM 739 O O . ASP A 1 93 ? -17.625 1.033 -3.205 1 96.12 93 ASP A O 1
ATOM 743 N N . ILE A 1 94 ? -15.68 1.364 -2.24 1 95.19 94 ILE A N 1
ATOM 744 C CA . ILE A 1 94 ? -15.938 0.36 -1.214 1 95.19 94 ILE A CA 1
ATOM 745 C C . ILE A 1 94 ? -16.922 0.913 -0.186 1 95.19 94 ILE A C 1
ATOM 747 O O . ILE A 1 94 ? -17.859 0.222 0.218 1 95.19 94 ILE A O 1
ATOM 751 N N . HIS A 1 95 ? -16.781 2.189 0.234 1 96.5 95 HIS A N 1
ATOM 752 C CA . HIS A 1 95 ? -17.484 2.672 1.417 1 96.5 95 HIS A CA 1
ATOM 753 C C . HIS A 1 95 ? -18.609 3.627 1.037 1 96.5 95 HIS A C 1
ATOM 755 O O . HIS A 1 95 ? -19.5 3.904 1.85 1 96.5 95 HIS A O 1
ATOM 761 N N . GLY A 1 96 ? -18.562 4.156 -0.135 1 96.12 96 GLY A N 1
ATOM 762 C CA . GLY A 1 96 ? -19.641 5.012 -0.625 1 96.12 96 GLY A CA 1
ATOM 763 C C . GLY A 1 96 ? -19.781 6.301 0.166 1 96.12 96 GLY A C 1
ATOM 764 O O . GLY A 1 96 ? -18.781 6.922 0.536 1 96.12 96 GLY A O 1
ATOM 765 N N . SER A 1 97 ? -21 6.645 0.457 1 97.12 97 SER A N 1
ATOM 766 C CA . SER A 1 97 ? -21.312 7.938 1.059 1 97.12 97 SER A CA 1
ATOM 767 C C . SER A 1 97 ? -20.938 7.965 2.537 1 97.12 97 SER A C 1
ATOM 769 O O . SER A 1 97 ? -20.859 9.031 3.143 1 97.12 97 SER A O 1
ATOM 771 N N . LEU A 1 98 ? -20.656 6.883 3.062 1 96.94 98 LEU A N 1
ATOM 772 C CA . LEU A 1 98 ? -20.266 6.828 4.469 1 96.94 98 LEU A CA 1
ATOM 773 C C . LEU A 1 98 ? -18.797 7.168 4.645 1 96.94 98 LEU A C 1
ATOM 775 O O . LEU A 1 98 ? -18.344 7.43 5.762 1 96.94 98 LEU A O 1
ATOM 779 N N . ALA A 1 99 ? -18.062 7.207 3.553 1 97.81 99 ALA A N 1
ATOM 780 C CA . ALA A 1 99 ? -16.609 7.398 3.592 1 97.81 99 ALA A CA 1
ATOM 781 C C . ALA A 1 99 ? -16.266 8.805 4.074 1 97.81 99 ALA A C 1
ATOM 783 O O . ALA A 1 99 ? -16.906 9.781 3.686 1 97.81 99 ALA A O 1
ATOM 784 N N . VAL A 1 100 ? -15.32 8.867 4.953 1 98.62 100 VAL A N 1
ATOM 785 C CA . VAL A 1 100 ? -14.609 10.094 5.297 1 98.62 100 VAL A CA 1
ATOM 786 C C . VAL A 1 100 ? -13.195 10.062 4.727 1 98.62 100 VAL A C 1
ATOM 788 O O . VAL A 1 100 ? -12.406 9.18 5.066 1 98.62 100 VAL A O 1
ATOM 791 N N . LEU A 1 101 ? -12.898 10.969 3.846 1 98.81 101 LEU A N 1
ATOM 792 C CA . LEU A 1 101 ? -11.633 10.953 3.117 1 98.81 101 LEU A CA 1
ATOM 793 C C . LEU A 1 101 ? -10.758 12.133 3.52 1 98.81 101 LEU A C 1
ATOM 795 O O . LEU A 1 101 ? -11.172 13.289 3.395 1 98.81 101 LEU A O 1
ATOM 799 N N . VAL A 1 102 ? -9.594 11.867 4.039 1 98.81 102 VAL A N 1
ATOM 800 C CA . VAL A 1 102 ? -8.602 12.891 4.352 1 98.81 102 VAL A CA 1
ATOM 801 C C . VAL A 1 102 ? -7.508 12.891 3.291 1 98.81 102 VAL A C 1
ATOM 803 O O . VAL A 1 102 ? -6.82 11.883 3.102 1 98.81 102 VAL A O 1
ATOM 806 N N . LEU A 1 103 ? -7.383 13.906 2.561 1 98.69 103 LEU A N 1
ATOM 807 C CA . LEU A 1 103 ? -6.266 14.078 1.641 1 98.69 103 LEU A CA 1
ATOM 808 C C . LEU A 1 103 ? -5.246 15.062 2.201 1 98.69 103 LEU A C 1
ATOM 810 O O . LEU A 1 103 ? -5.594 16.203 2.531 1 98.69 103 LEU A O 1
ATOM 814 N N . ILE A 1 104 ? -4.066 14.617 2.365 1 98.44 104 ILE A N 1
ATOM 815 C CA . ILE A 1 104 ? -2.969 15.484 2.773 1 98.44 104 ILE A CA 1
ATOM 816 C C . ILE A 1 104 ? -2.127 15.859 1.558 1 98.44 104 ILE A C 1
ATOM 818 O O . ILE A 1 104 ? -1.207 15.133 1.182 1 98.44 104 ILE A O 1
ATOM 822 N N . SER A 1 105 ? -2.492 16.953 0.926 1 97.5 105 SER A N 1
ATOM 823 C CA . SER A 1 105 ? -1.837 17.469 -0.271 1 97.5 105 SER A CA 1
ATOM 824 C C . SER A 1 105 ? -2.359 18.844 -0.636 1 97.5 105 SER A C 1
ATOM 826 O O . SER A 1 105 ? -3.525 19.156 -0.387 1 97.5 105 SER A O 1
ATOM 828 N N . GLY A 1 106 ? -1.588 19.641 -1.198 1 96.19 106 GLY A N 1
ATOM 829 C CA . GLY A 1 106 ? -2.016 20.922 -1.741 1 96.19 106 GLY A CA 1
ATOM 830 C C . GLY A 1 106 ? -2.068 20.938 -3.258 1 96.19 106 GLY A C 1
ATOM 831 O O . GLY A 1 106 ? -2.223 22 -3.867 1 96.19 106 GLY A O 1
ATOM 832 N N . ASP A 1 107 ? -1.907 19.781 -3.885 1 94.88 107 ASP A N 1
ATOM 833 C CA . ASP A 1 107 ? -1.844 19.703 -5.34 1 94.88 107 ASP A CA 1
ATOM 834 C C . ASP A 1 107 ? -3.225 19.906 -5.961 1 94.88 107 ASP A C 1
ATOM 836 O O . ASP A 1 107 ? -4.129 19.094 -5.75 1 94.88 107 ASP A O 1
ATOM 840 N N . VAL A 1 108 ? -3.404 20.828 -6.789 1 95.31 108 VAL A N 1
ATOM 841 C CA . VAL A 1 108 ? -4.672 21.219 -7.402 1 95.31 108 VAL A CA 1
ATOM 842 C C . VAL A 1 108 ? -5.129 20.125 -8.367 1 95.31 108 VAL A C 1
ATOM 844 O O . VAL A 1 108 ? -6.305 20.062 -8.727 1 95.31 108 VAL A O 1
ATOM 847 N N . ASN A 1 109 ? -4.258 19.219 -8.773 1 94.81 109 ASN A N 1
ATOM 848 C CA . ASN A 1 109 ? -4.582 18.156 -9.719 1 94.81 109 ASN A CA 1
ATOM 849 C C . ASN A 1 109 ? -5.582 17.172 -9.125 1 94.81 109 ASN A C 1
ATOM 851 O O . ASN A 1 109 ? -6.176 16.375 -9.852 1 94.81 109 ASN A O 1
ATOM 855 N N . PHE A 1 110 ? -5.852 17.266 -7.801 1 97.56 110 PHE A N 1
ATOM 856 C CA . PHE A 1 110 ? -6.809 16.375 -7.156 1 97.56 110 PHE A CA 1
ATOM 857 C C . PHE A 1 110 ? -8.211 16.969 -7.172 1 97.56 110 PHE A C 1
ATOM 859 O O . PHE A 1 110 ? -9.188 16.297 -6.855 1 97.56 110 PHE A O 1
ATOM 866 N N . SER A 1 111 ? -8.367 18.219 -7.562 1 97.12 111 SER A N 1
ATOM 867 C CA . SER A 1 111 ? -9.609 18.984 -7.398 1 97.12 111 SER A CA 1
ATOM 868 C C . SER A 1 111 ? -10.766 18.297 -8.125 1 97.12 111 SER A C 1
ATOM 870 O O . SER A 1 111 ? -11.859 18.156 -7.57 1 97.12 111 SER A O 1
ATOM 872 N N . THR A 1 112 ? -10.547 17.859 -9.367 1 96.94 112 THR A N 1
ATOM 873 C CA . THR A 1 112 ? -11.609 17.266 -10.156 1 96.94 112 THR A CA 1
ATOM 874 C C . THR A 1 112 ? -12.148 16 -9.477 1 96.94 112 THR A C 1
ATOM 876 O O . THR A 1 112 ? -13.359 15.828 -9.359 1 96.94 112 THR A O 1
ATOM 879 N N . MET A 1 113 ? -11.281 15.195 -9.031 1 98 113 MET A N 1
ATOM 880 C CA . MET A 1 113 ? -11.688 13.953 -8.367 1 98 113 MET A CA 1
ATOM 881 C C . MET A 1 113 ? -12.406 14.258 -7.055 1 98 113 MET A C 1
ATOM 883 O O . MET A 1 113 ? -13.453 13.672 -6.766 1 98 113 MET A O 1
ATOM 887 N N . LEU A 1 114 ? -11.883 15.195 -6.262 1 98.31 114 LEU A N 1
ATOM 888 C CA . LEU A 1 114 ? -12.484 15.523 -4.977 1 98.31 114 LEU A CA 1
ATOM 889 C C . LEU A 1 114 ? -13.875 16.125 -5.172 1 98.31 114 LEU A C 1
ATOM 891 O O . LEU A 1 114 ? -14.789 15.867 -4.383 1 98.31 114 LEU A O 1
ATOM 895 N N . SER A 1 115 ? -14.023 16.891 -6.207 1 97.81 115 SER A N 1
ATOM 896 C CA . SER A 1 115 ? -15.328 17.453 -6.527 1 97.81 115 SER A CA 1
ATOM 897 C C . SER A 1 115 ? -16.344 16.359 -6.809 1 97.81 115 SER A C 1
ATOM 899 O O . SER A 1 115 ? -17.469 16.406 -6.297 1 97.81 115 SER A O 1
ATOM 901 N N . ASP A 1 116 ? -15.914 15.406 -7.602 1 98.06 116 ASP A N 1
ATOM 902 C CA . ASP A 1 116 ? -16.781 14.273 -7.906 1 98.06 116 ASP A CA 1
ATOM 903 C C . ASP A 1 116 ? -17.156 13.516 -6.637 1 98.06 116 ASP A C 1
ATOM 905 O O . ASP A 1 116 ? -18.328 13.188 -6.422 1 98.06 116 ASP A O 1
ATOM 909 N N . PHE A 1 117 ? -16.203 13.227 -5.773 1 98.56 117 PHE A N 1
ATOM 910 C CA . PHE A 1 117 ? -16.438 12.508 -4.527 1 98.56 117 PHE A CA 1
ATOM 911 C C . PHE A 1 117 ? -17.422 13.25 -3.646 1 98.56 117 PHE A C 1
ATOM 913 O O . PHE A 1 117 ? -18.359 12.656 -3.102 1 98.56 117 PHE A O 1
ATOM 920 N N . ARG A 1 118 ? -17.266 14.516 -3.578 1 98 118 ARG A N 1
ATOM 921 C CA . ARG A 1 118 ? -18.078 15.328 -2.674 1 98 118 ARG A CA 1
ATOM 922 C C . ARG A 1 118 ? -19.5 15.477 -3.199 1 98 118 ARG A C 1
ATOM 924 O O . ARG A 1 118 ? -20.469 15.219 -2.473 1 98 118 ARG A O 1
ATOM 931 N N . HIS A 1 119 ? -19.656 15.758 -4.418 1 97.06 119 HIS A N 1
ATOM 932 C CA . HIS A 1 119 ? -20.953 16.219 -4.906 1 97.06 119 HIS A CA 1
ATOM 933 C C . HIS A 1 119 ? -21.734 15.07 -5.551 1 97.06 119 HIS A C 1
ATOM 935 O O . HIS A 1 119 ? -22.953 15.008 -5.438 1 97.06 119 HIS A O 1
ATOM 941 N N . ARG A 1 120 ? -21.016 14.172 -6.199 1 96.88 120 ARG A N 1
ATOM 942 C CA . ARG A 1 120 ? -21.719 13.094 -6.879 1 96.88 120 ARG A CA 1
ATOM 943 C C . ARG A 1 120 ? -21.828 11.867 -5.98 1 96.88 120 ARG A C 1
ATOM 945 O O . ARG A 1 120 ? -22.828 11.141 -6.031 1 96.88 120 ARG A O 1
ATOM 952 N N . LYS A 1 121 ? -20.844 11.648 -5.125 1 97.69 121 LYS A N 1
ATOM 953 C CA . LYS A 1 121 ? -20.828 10.445 -4.301 1 97.69 121 LYS A CA 1
ATOM 954 C C . LYS A 1 121 ? -21.125 10.773 -2.842 1 97.69 121 LYS A C 1
ATOM 956 O O . LYS A 1 121 ? -21.281 9.867 -2.016 1 97.69 121 LYS A O 1
ATOM 961 N N . GLN A 1 122 ? -21.109 12.094 -2.459 1 98 122 GLN A N 1
ATOM 962 C CA . GLN A 1 122 ? -21.469 12.602 -1.139 1 98 122 GLN A CA 1
ATOM 963 C C . GLN A 1 122 ? -20.5 12.109 -0.074 1 98 122 GLN A C 1
ATOM 965 O O . GLN A 1 122 ? -20.906 11.711 1.019 1 98 122 GLN A O 1
ATOM 970 N N . VAL A 1 123 ? -19.266 12.055 -0.452 1 98.25 123 VAL A N 1
ATOM 971 C CA . VAL A 1 123 ? -18.188 11.703 0.468 1 98.25 123 VAL A CA 1
ATOM 972 C C . VAL A 1 123 ? -17.781 12.93 1.28 1 98.25 123 VAL A C 1
ATOM 974 O O . VAL A 1 123 ? -17.703 14.039 0.748 1 98.25 123 VAL A O 1
ATOM 977 N N . HIS A 1 124 ? -17.609 12.758 2.584 1 98.44 124 HIS A N 1
ATOM 978 C CA . HIS A 1 124 ? -17.078 13.844 3.406 1 98.44 124 HIS A CA 1
ATOM 979 C C . HIS A 1 124 ? -15.578 14 3.225 1 98.44 124 HIS A C 1
ATOM 981 O O . HIS A 1 124 ? -14.812 13.086 3.547 1 98.44 124 HIS A O 1
ATOM 987 N N . ILE A 1 125 ? -15.172 15.164 2.766 1 98.69 125 ILE A N 1
ATOM 988 C CA . ILE A 1 125 ? -13.781 15.375 2.387 1 98.69 125 ILE A CA 1
ATOM 989 C C . ILE A 1 125 ? -13.109 16.328 3.385 1 98.69 125 ILE A C 1
ATOM 991 O O . ILE A 1 125 ? -13.602 17.438 3.619 1 98.69 125 ILE A O 1
ATOM 995 N N . ILE A 1 126 ? -12.008 15.891 3.973 1 98.44 126 ILE A N 1
ATOM 996 C CA . ILE A 1 126 ? -11.125 16.703 4.805 1 98.44 126 ILE A CA 1
ATOM 997 C C . ILE A 1 126 ? -9.812 16.953 4.074 1 98.44 126 ILE A C 1
ATOM 999 O O . ILE A 1 126 ? -9.102 16 3.732 1 98.44 126 ILE A O 1
ATOM 1003 N N . LEU A 1 127 ? -9.516 18.203 3.871 1 98.12 127 LEU A N 1
ATOM 1004 C CA . LEU A 1 127 ? -8.289 18.578 3.182 1 98.12 127 LEU A CA 1
ATOM 1005 C C . LEU A 1 127 ? -7.254 19.125 4.164 1 98.12 127 LEU A C 1
ATOM 1007 O O . LEU A 1 127 ? -7.562 19.984 4.977 1 98.12 127 LEU A O 1
ATOM 1011 N N . VAL A 1 128 ? -6.055 18.531 4.141 1 97.88 128 VAL A N 1
ATOM 1012 C CA . VAL A 1 128 ? -4.922 19.016 4.918 1 97.88 128 VAL A CA 1
ATOM 1013 C C . VAL A 1 128 ? -3.807 19.469 3.98 1 97.88 128 VAL A C 1
ATOM 1015 O O . VAL A 1 128 ? -3.289 18.672 3.191 1 97.88 128 VAL A O 1
ATOM 1018 N N . CYS A 1 129 ? -3.469 20.703 3.977 1 95.62 129 CYS A N 1
ATOM 1019 C CA . CYS A 1 129 ? -2.463 21.203 3.043 1 95.62 129 CYS A CA 1
ATOM 1020 C C . CYS A 1 129 ? -1.571 22.25 3.705 1 95.62 129 CYS A C 1
ATOM 1022 O O . CYS A 1 129 ? -1.915 22.781 4.758 1 95.62 129 CYS A O 1
ATOM 1024 N N . ARG A 1 130 ? -0.389 22.344 3.049 1 90 130 ARG A N 1
ATOM 1025 C CA . ARG A 1 130 ? 0.56 23.328 3.549 1 90 130 ARG A CA 1
ATOM 1026 C C . ARG A 1 130 ? 0.196 24.734 3.068 1 90 130 ARG A C 1
ATOM 1028 O O . ARG A 1 130 ? 0.197 25 1.864 1 90 130 ARG A O 1
ATOM 1035 N N . GLY A 1 131 ? -0.021 25.594 3.955 1 83.31 131 GLY A N 1
ATOM 1036 C CA . GLY A 1 131 ? -0.328 26.969 3.607 1 83.31 131 GLY A CA 1
ATOM 1037 C C . GLY A 1 131 ? -1.646 27.125 2.873 1 83.31 131 GLY A C 1
ATOM 1038 O O . GLY A 1 131 ? -2.615 26.422 3.174 1 83.31 131 GLY A O 1
ATOM 1039 N N . SER A 1 132 ? -1.663 28.094 1.971 1 78.62 132 SER A N 1
ATOM 1040 C CA . SER A 1 132 ? -2.902 28.344 1.24 1 78.62 132 SER A CA 1
ATOM 1041 C C . SER A 1 132 ? -2.99 27.469 -0.011 1 78.62 132 SER A C 1
ATOM 1043 O O . SER A 1 132 ? -2.172 27.609 -0.923 1 78.62 132 SER A O 1
ATOM 1045 N N . ALA A 1 133 ? -3.826 26.438 0.09 1 83.12 133 ALA A N 1
ATOM 1046 C CA . ALA A 1 133 ? -4.105 25.625 -1.093 1 83.12 133 ALA A CA 1
ATOM 1047 C C . ALA A 1 133 ? -4.898 26.422 -2.127 1 83.12 133 ALA A C 1
ATOM 1049 O O . ALA A 1 133 ? -5.555 27.406 -1.791 1 83.12 133 ALA A O 1
ATOM 1050 N N . PRO A 1 134 ? -4.758 26.078 -3.355 1 90.31 134 PRO A N 1
ATOM 1051 C CA . PRO A 1 134 ? -5.578 26.719 -4.387 1 90.31 134 PRO A CA 1
ATOM 1052 C C . PRO A 1 134 ? -7.07 26.688 -4.059 1 90.31 134 PRO A C 1
ATOM 1054 O O . PRO A 1 134 ? -7.566 25.703 -3.502 1 90.31 134 PRO A O 1
ATOM 1057 N N . GLU A 1 135 ? -7.68 27.75 -4.402 1 90.56 135 GLU A N 1
ATOM 1058 C CA . GLU A 1 135 ? -9.109 27.875 -4.109 1 90.56 135 GLU A CA 1
ATOM 1059 C C . GLU A 1 135 ? -9.906 26.719 -4.707 1 90.56 135 GLU A C 1
ATOM 1061 O O . GLU A 1 135 ? -10.844 26.219 -4.086 1 90.56 135 GLU A O 1
ATOM 1066 N N . ALA A 1 136 ? -9.516 26.344 -5.941 1 92.94 136 ALA A N 1
ATOM 1067 C CA . ALA A 1 136 ? -10.203 25.25 -6.633 1 92.94 136 ALA A CA 1
ATOM 1068 C C . ALA A 1 136 ? -10.164 23.969 -5.812 1 92.94 136 ALA A C 1
ATOM 1070 O O . ALA A 1 136 ? -11.125 23.203 -5.797 1 92.94 136 ALA A O 1
ATOM 1071 N N . LEU A 1 137 ? -9.094 23.75 -5.141 1 95.06 137 LEU A N 1
ATOM 1072 C CA . LEU A 1 137 ? -8.938 22.562 -4.312 1 95.06 137 LEU A CA 1
ATOM 1073 C C . LEU A 1 137 ? -9.719 22.703 -3.008 1 95.06 137 LEU A C 1
ATOM 1075 O O . LEU A 1 137 ? -10.43 21.781 -2.602 1 95.06 137 LEU A O 1
ATOM 1079 N N . MET A 1 138 ? -9.703 23.812 -2.42 1 94.12 138 MET A N 1
ATOM 1080 C CA . MET A 1 138 ? -10.375 24.078 -1.152 1 94.12 138 MET A CA 1
ATOM 1081 C C . MET A 1 138 ? -11.891 24.016 -1.315 1 94.12 138 MET A C 1
ATOM 1083 O O . MET A 1 138 ? -12.594 23.547 -0.42 1 94.12 138 MET A O 1
ATOM 1087 N N . ALA A 1 139 ? -12.383 24.391 -2.418 1 94.5 139 ALA A N 1
ATOM 1088 C CA . ALA A 1 139 ? -13.82 24.391 -2.695 1 94.5 139 ALA A CA 1
ATOM 1089 C C . ALA A 1 139 ? -14.383 22.984 -2.75 1 94.5 139 ALA A C 1
ATOM 1091 O O . ALA A 1 139 ? -15.586 22.781 -2.611 1 94.5 139 ALA A O 1
ATOM 1092 N N . CYS A 1 140 ? -13.5 22.016 -2.955 1 96.25 140 CYS A N 1
ATOM 1093 C CA . CYS A 1 140 ? -13.938 20.625 -3.123 1 96.25 140 CYS A CA 1
ATOM 1094 C C . CYS A 1 140 ? -13.977 19.906 -1.784 1 96.25 140 CYS A C 1
ATOM 1096 O O . CYS A 1 140 ? -14.383 18.734 -1.716 1 96.25 140 CYS A O 1
ATOM 1098 N N . ALA A 1 141 ? -13.562 20.578 -0.692 1 97 141 ALA A N 1
ATOM 1099 C CA . ALA A 1 141 ? -13.484 19.922 0.612 1 97 141 ALA A CA 1
ATOM 1100 C C . ALA A 1 141 ? -14.594 20.422 1.538 1 97 141 ALA A C 1
ATOM 1102 O O . ALA A 1 141 ? -15.078 21.547 1.392 1 97 141 ALA A O 1
ATOM 1103 N N . ASN A 1 142 ? -15.023 19.594 2.422 1 97.44 142 ASN A N 1
ATOM 1104 C CA . ASN A 1 142 ? -15.961 20 3.465 1 97.44 142 ASN A CA 1
ATOM 1105 C C . ASN A 1 142 ? -15.266 20.797 4.566 1 97.44 142 ASN A C 1
ATOM 1107 O O . ASN A 1 142 ? -15.867 21.688 5.172 1 97.44 142 ASN A O 1
ATOM 1111 N N . GLU A 1 143 ? -14.07 20.406 4.805 1 95.69 143 GLU A N 1
ATOM 1112 C CA . GLU A 1 143 ? -13.25 21.125 5.785 1 95.69 143 GLU A CA 1
ATOM 1113 C C . GLU A 1 143 ? -11.781 21.125 5.379 1 95.69 143 GLU A C 1
ATOM 1115 O O . GLU A 1 143 ? -11.328 20.234 4.652 1 95.69 143 GLU A O 1
ATOM 1120 N N . TRP A 1 144 ? -11.039 22.156 5.848 1 94.38 144 TRP A N 1
ATOM 1121 C CA . TRP A 1 144 ? -9.625 22.312 5.539 1 94.38 144 TRP A CA 1
ATOM 1122 C C . TRP A 1 144 ? -8.82 22.578 6.809 1 94.38 144 TRP A C 1
ATOM 1124 O O . TRP A 1 144 ? -9.273 23.297 7.703 1 94.38 144 TRP A O 1
ATOM 1134 N N . HIS A 1 145 ? -7.609 22 6.852 1 96.06 145 HIS A N 1
ATOM 1135 C CA . HIS A 1 145 ? -6.672 22.188 7.953 1 96.06 145 HIS A CA 1
ATOM 1136 C C . HIS A 1 145 ? -5.266 22.469 7.438 1 96.06 145 HIS A C 1
ATOM 1138 O O . HIS A 1 145 ? -4.887 22 6.359 1 96.06 145 HIS A O 1
ATOM 1144 N N . ASP A 1 146 ? -4.551 23.234 8.203 1 95.81 146 ASP A N 1
ATOM 1145 C CA . ASP A 1 146 ? -3.176 23.562 7.852 1 95.81 146 ASP A CA 1
ATOM 1146 C C . ASP A 1 146 ? -2.209 22.5 8.352 1 95.81 146 ASP A C 1
ATOM 1148 O O . ASP A 1 146 ? -2.117 22.266 9.562 1 95.81 146 ASP A O 1
ATOM 1152 N N . PHE A 1 147 ? -1.499 21.953 7.418 1 97 147 PHE A N 1
ATOM 1153 C CA . PHE A 1 147 ? -0.557 20.891 7.742 1 97 147 PHE A CA 1
ATOM 1154 C C . PHE A 1 147 ? 0.523 21.391 8.688 1 97 147 PHE A C 1
ATOM 1156 O O . PHE A 1 147 ? 0.944 20.672 9.602 1 97 147 PHE A O 1
ATOM 1163 N N . ALA A 1 148 ? 0.94 22.594 8.492 1 93.44 148 ALA A N 1
ATOM 1164 C CA . ALA A 1 148 ? 1.985 23.188 9.328 1 93.44 148 ALA A CA 1
ATOM 1165 C C . ALA A 1 148 ? 1.525 23.312 10.781 1 93.44 148 ALA A C 1
ATOM 1167 O O . ALA A 1 148 ? 2.311 23.094 11.703 1 93.44 148 ALA A O 1
ATOM 1168 N N . GLN A 1 149 ? 0.304 23.672 10.922 1 92.88 149 GLN A N 1
ATOM 1169 C CA . GLN A 1 149 ? -0.248 23.781 12.266 1 92.88 149 GLN A CA 1
ATOM 1170 C C . GLN A 1 149 ? -0.318 22.422 12.945 1 92.88 149 GLN A C 1
ATOM 1172 O O . GLN A 1 149 ? -0 22.297 14.133 1 92.88 149 GLN A O 1
ATOM 1177 N N . ILE A 1 150 ? -0.697 21.406 12.195 1 94.56 150 ILE A N 1
ATOM 1178 C CA . ILE A 1 150 ? -0.764 20.047 12.719 1 94.56 150 ILE A CA 1
ATOM 1179 C C . ILE A 1 150 ? 0.635 19.578 13.109 1 94.56 150 ILE A C 1
ATOM 1181 O O . ILE A 1 150 ? 0.827 19 14.18 1 94.56 150 ILE A O 1
ATOM 1185 N N . ALA A 1 151 ? 1.563 19.844 12.273 1 93.25 151 ALA A N 1
ATOM 1186 C CA . ALA A 1 151 ? 2.941 19.422 12.508 1 93.25 151 ALA A CA 1
ATOM 1187 C C . ALA A 1 151 ? 3.553 20.172 13.688 1 93.25 151 ALA A C 1
ATOM 1189 O O . ALA A 1 151 ? 4.398 19.625 14.406 1 93.25 151 ALA A O 1
ATOM 1190 N N . ALA A 1 152 ? 3.17 21.406 13.867 1 90.5 152 ALA A N 1
ATOM 1191 C CA . ALA A 1 152 ? 3.721 22.25 14.93 1 90.5 152 ALA A CA 1
ATOM 1192 C C . ALA A 1 152 ? 3.342 21.703 16.312 1 90.5 152 ALA A C 1
ATOM 1194 O O . ALA A 1 152 ? 4.066 21.906 17.281 1 90.5 152 ALA A O 1
ATOM 1195 N N . ALA A 1 153 ? 2.25 21.016 16.375 1 88.44 153 ALA A N 1
ATOM 1196 C CA . ALA A 1 153 ? 1.75 20.484 17.641 1 88.44 153 ALA A CA 1
ATOM 1197 C C . ALA A 1 153 ? 2.561 19.281 18.078 1 88.44 153 ALA A C 1
ATOM 1199 O O . ALA A 1 153 ? 2.465 18.844 19.234 1 88.44 153 ALA A O 1
ATOM 1200 N N . VAL A 1 154 ? 3.301 18.672 17.203 1 85.38 154 VAL A N 1
ATOM 1201 C CA . VAL A 1 154 ? 4.105 17.484 17.484 1 85.38 154 VAL A CA 1
ATOM 1202 C C . VAL A 1 154 ? 5.492 17.891 17.969 1 85.38 154 VAL A C 1
ATOM 1204 O O . VAL A 1 154 ? 6.113 18.797 17.391 1 85.38 154 VAL A O 1
ATOM 1207 N N . PRO A 1 155 ? 5.805 17.438 19.125 1 76.25 155 PRO A N 1
ATOM 1208 C CA . PRO A 1 155 ? 7.113 17.812 19.656 1 76.25 155 PRO A CA 1
ATOM 1209 C C . PRO A 1 155 ? 8.258 17.453 18.719 1 76.25 155 PRO A C 1
ATOM 1211 O O . PRO A 1 155 ? 8.117 16.547 17.891 1 76.25 155 PRO A O 1
ATOM 1214 N N . PHE A 1 156 ? 9.195 18.312 18.75 1 72.12 156 PHE A N 1
ATOM 1215 C CA . PHE A 1 156 ? 10.391 18.016 17.969 1 72.12 156 PHE A CA 1
ATOM 1216 C C . PHE A 1 156 ? 11.016 16.703 18.422 1 72.12 156 PHE A C 1
ATOM 1218 O O . PHE A 1 156 ? 10.875 16.312 19.578 1 72.12 156 PHE A O 1
ATOM 1225 N N . ARG A 1 157 ? 11.32 15.891 17.375 1 61.69 157 ARG A N 1
ATOM 1226 C CA . ARG A 1 157 ? 12 14.641 17.703 1 61.69 157 ARG A CA 1
ATOM 1227 C C . ARG A 1 157 ? 13 14.836 18.844 1 61.69 157 ARG A C 1
ATOM 1229 O O . ARG A 1 157 ? 13.75 15.82 18.844 1 61.69 157 ARG A O 1
ATOM 1236 N N . THR A 1 158 ? 12.414 14.805 20.016 1 48.56 158 THR A N 1
ATOM 1237 C CA . THR A 1 158 ? 13.562 14.789 20.922 1 48.56 158 THR A CA 1
ATOM 1238 C C . THR A 1 158 ? 14.727 14.031 20.281 1 48.56 158 THR A C 1
ATOM 1240 O O . THR A 1 158 ? 14.539 12.977 19.688 1 48.56 158 THR A O 1
ATOM 1243 N N . PRO A 1 159 ? 15.508 14.812 19.797 1 40.59 159 PRO A N 1
ATOM 1244 C CA . PRO A 1 159 ? 16.594 13.969 19.297 1 40.59 159 PRO A CA 1
ATOM 1245 C C . PRO A 1 159 ? 16.547 12.547 19.844 1 40.59 159 PRO A C 1
ATOM 1247 O O . PRO A 1 159 ? 16.312 12.352 21.047 1 40.59 159 PRO A O 1
ATOM 1250 N N . GLN A 1 160 ? 15.438 11.805 19.172 1 37.59 160 GLN A N 1
ATOM 1251 C CA . GLN A 1 160 ? 15.633 10.445 19.672 1 37.59 160 GLN A CA 1
ATOM 1252 C C . GLN A 1 160 ? 16.953 10.32 20.422 1 37.59 160 GLN A C 1
ATOM 1254 O O . GLN A 1 160 ? 18 10.773 19.938 1 37.59 160 GLN A O 1
ATOM 1259 N N . SER A 1 161 ? 16.859 10.531 21.5 1 29.89 161 SER A N 1
ATOM 1260 C CA . SER A 1 161 ? 18.031 9.891 22.109 1 29.89 161 SER A CA 1
ATOM 1261 C C . SER A 1 161 ? 18.484 8.688 21.297 1 29.89 161 SER A C 1
ATOM 1263 O O . SER A 1 161 ? 17.672 7.883 20.859 1 29.89 161 SER A O 1
ATOM 1265 N N . LYS A 1 162 ? 19.109 8.758 20.188 1 30.64 162 LYS A N 1
ATOM 1266 C CA . LYS A 1 162 ? 19.719 7.453 19.922 1 30.64 162 LYS A CA 1
ATOM 1267 C C . LYS A 1 162 ? 19.297 6.426 20.969 1 30.64 162 LYS A C 1
ATOM 1269 O O . LYS A 1 162 ? 19.422 6.664 22.172 1 30.64 162 LYS A O 1
ATOM 1274 N N . VAL A 1 163 ? 17.969 5.98 21.016 1 30.25 163 VAL A N 1
ATOM 1275 C CA . VAL A 1 163 ? 18.547 4.879 21.766 1 30.25 163 VAL A CA 1
ATOM 1276 C C . VAL A 1 163 ? 20.062 4.852 21.578 1 30.25 163 VAL A C 1
ATOM 1278 O O . VAL A 1 163 ? 20.547 4.816 20.453 1 30.25 163 VAL A O 1
ATOM 1281 N N . LEU A 1 164 ? 20.688 5.52 22.094 1 29.84 164 LEU A N 1
ATOM 1282 C CA . LEU A 1 164 ? 22.047 5.07 22.344 1 29.84 164 LEU A CA 1
ATOM 1283 C C . LEU A 1 164 ? 22.234 3.629 21.891 1 29.84 164 LEU A C 1
ATOM 1285 O O . LEU A 1 164 ? 21.703 2.701 22.516 1 29.84 164 LEU A O 1
ATOM 1289 N N . HIS A 1 165 ? 21.578 3.23 20.766 1 32.16 165 HIS A N 1
ATOM 1290 C CA . HIS A 1 165 ? 22.578 2.17 20.688 1 32.16 165 HIS A CA 1
ATOM 1291 C C . HIS A 1 165 ? 23.781 2.471 21.578 1 32.16 165 HIS A C 1
ATOM 1293 O O . HIS A 1 165 ? 24.562 3.377 21.281 1 32.16 165 HIS A O 1
ATOM 1299 N N . GLN A 1 166 ? 23.297 2.891 22.578 1 34.44 166 GLN A N 1
ATOM 1300 C CA . GLN A 1 166 ? 24.109 3.098 23.766 1 34.44 166 GLN A CA 1
ATOM 1301 C C . GLN A 1 166 ? 25.531 2.562 23.562 1 34.44 166 GLN A C 1
ATOM 1303 O O . GLN A 1 166 ? 25.766 1.363 23.703 1 34.44 166 GLN A O 1
ATOM 1308 N N . CYS A 1 167 ? 25.844 2.799 22.438 1 38.91 167 CYS A N 1
ATOM 1309 C CA . CYS A 1 167 ? 27.297 2.619 22.5 1 38.91 167 CYS A CA 1
ATOM 1310 C C . CYS A 1 167 ? 27.844 3.129 23.812 1 38.91 167 CYS A C 1
ATOM 1312 O O . CYS A 1 167 ? 27.5 4.219 24.266 1 38.91 167 CYS A O 1
ATOM 1314 N N . CYS A 1 168 ? 27.453 2.459 24.625 1 45.34 168 CYS A N 1
ATOM 1315 C CA . CYS A 1 168 ? 28.062 2.678 25.938 1 45.34 168 CYS A CA 1
ATOM 1316 C C . CYS A 1 168 ? 29.562 2.92 25.797 1 45.34 168 CYS A C 1
ATOM 1318 O O . CYS A 1 168 ? 30.281 2.1 25.219 1 45.34 168 CYS A O 1
ATOM 1320 N N . ASP A 1 169 ? 29.703 4.125 25.688 1 56.41 169 ASP A N 1
ATOM 1321 C CA . ASP A 1 169 ? 31.141 4.309 25.797 1 56.41 169 ASP A CA 1
ATOM 1322 C C . ASP A 1 169 ? 31.656 3.783 27.141 1 56.41 169 ASP A C 1
ATOM 1324 O O . ASP A 1 169 ? 31.078 4.082 28.188 1 56.41 169 ASP A O 1
ATOM 1328 N N . LEU A 1 170 ? 32.062 2.797 27.031 1 63.91 170 LEU A N 1
ATOM 1329 C CA . LEU A 1 170 ? 32.781 2.273 28.203 1 63.91 170 LEU A CA 1
ATOM 1330 C C . LEU A 1 170 ? 34.156 2.893 28.328 1 63.91 170 LEU A C 1
ATOM 1332 O O . LEU A 1 170 ? 34.938 2.896 27.359 1 63.91 170 LEU A O 1
ATOM 1336 N N . MET A 1 171 ? 34.219 3.65 29.312 1 66.56 171 MET A N 1
ATOM 1337 C CA . MET A 1 171 ? 35.562 4.125 29.625 1 66.56 171 MET A CA 1
ATOM 1338 C C . MET A 1 171 ? 36.375 3.053 30.344 1 66.56 171 MET A C 1
ATOM 1340 O O . MET A 1 171 ? 35.938 2.562 31.406 1 66.56 171 MET A O 1
ATOM 1344 N N . VAL A 1 172 ? 37.25 2.572 29.625 1 70.19 172 VAL A N 1
ATOM 1345 C CA . VAL A 1 172 ? 38.188 1.652 30.266 1 70.19 172 VAL A CA 1
ATOM 1346 C C . VAL A 1 172 ? 39.344 2.432 30.844 1 70.19 172 VAL A C 1
ATOM 1348 O O . VAL A 1 172 ? 40 3.225 30.141 1 70.19 172 VAL A O 1
ATOM 1351 N N . ARG A 1 173 ? 39.406 2.262 32.125 1 70.38 173 ARG A N 1
ATOM 1352 C CA . ARG A 1 173 ? 40.5 2.957 32.812 1 70.38 173 ARG A CA 1
ATOM 1353 C C . ARG A 1 173 ? 41.562 1.974 33.312 1 70.38 173 ARG A C 1
ATOM 1355 O O . ARG A 1 173 ? 41.375 0.758 33.219 1 70.38 173 ARG A O 1
ATOM 1362 N N . ASN A 1 174 ? 42.625 2.387 33.656 1 72.69 174 ASN A N 1
ATOM 1363 C CA . ASN A 1 174 ? 43.75 1.643 34.219 1 72.69 174 ASN A CA 1
ATOM 1364 C C . ASN A 1 174 ? 44.312 0.663 33.188 1 72.69 174 ASN A C 1
ATOM 1366 O O . ASN A 1 174 ? 44.625 -0.49 33.531 1 72.69 174 ASN A O 1
ATOM 1370 N N . LEU A 1 175 ? 44.406 1.165 31.969 1 71.75 175 LEU A N 1
ATOM 1371 C CA . LEU A 1 175 ? 45.031 0.359 30.938 1 71.75 175 LEU A CA 1
ATOM 1372 C C . LEU A 1 175 ? 46.531 0.226 31.188 1 71.75 175 LEU A C 1
ATOM 1374 O O . LEU A 1 175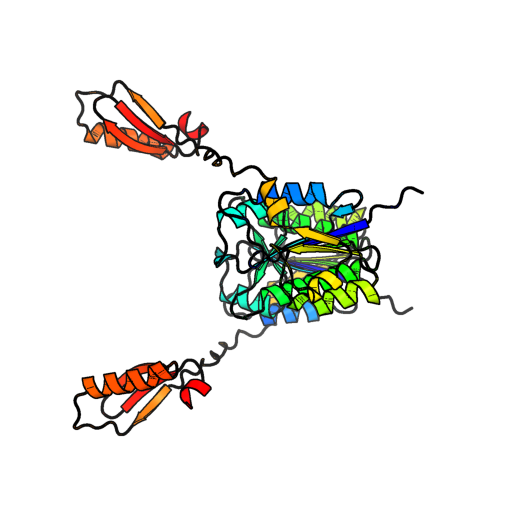 ? 47.156 1.146 31.719 1 71.75 175 LEU A O 1
ATOM 1378 N N . PRO A 1 176 ? 47.031 -1.002 31 1 72.94 176 PRO A N 1
ATOM 1379 C CA . PRO A 1 176 ? 48.438 -1.154 31.297 1 72.94 176 PRO A CA 1
ATOM 1380 C C . PRO A 1 176 ? 49.312 -0.187 30.5 1 72.94 176 PRO A C 1
ATOM 1382 O O . PRO A 1 176 ? 49.156 -0.069 29.281 1 72.94 176 PRO A O 1
ATOM 1385 N N . LEU A 1 177 ? 49.906 0.542 31.281 1 69.75 177 LEU A N 1
ATOM 1386 C CA . LEU A 1 177 ? 50.812 1.514 30.672 1 69.75 177 LEU A CA 1
ATOM 1387 C C . LEU A 1 177 ? 52.094 0.842 30.203 1 69.75 177 LEU A C 1
ATOM 1389 O O . LEU A 1 177 ? 52.875 1.422 29.422 1 69.75 177 LEU A O 1
ATOM 1393 N N . ASP A 1 178 ? 52.406 -0.326 30.641 1 75 178 ASP A N 1
ATOM 1394 C CA . ASP A 1 178 ? 53.656 -1.005 30.312 1 75 178 ASP A CA 1
ATOM 1395 C C . ASP A 1 178 ? 53.531 -1.756 29 1 75 178 ASP A C 1
ATOM 1397 O O . ASP A 1 178 ? 54.531 -2.322 28.516 1 75 178 ASP A O 1
ATOM 1401 N N . LYS A 1 179 ? 52.312 -1.776 28.578 1 73.81 179 LYS A N 1
ATOM 1402 C CA . LYS A 1 179 ? 52.156 -2.506 27.328 1 73.81 179 LYS A CA 1
ATOM 1403 C C . LYS A 1 179 ? 52.062 -1.55 26.141 1 73.81 179 LYS A C 1
ATOM 1405 O O . LYS A 1 179 ? 51.656 -0.394 26.297 1 73.81 179 LYS A O 1
ATOM 1410 N N . GLU A 1 180 ? 52.469 -1.98 25 1 77.31 180 GLU A N 1
ATOM 1411 C CA . GLU A 1 180 ? 52.438 -1.188 23.781 1 77.31 180 GLU A CA 1
ATOM 1412 C C . GLU A 1 180 ? 51 -0.792 23.438 1 77.31 180 GLU A C 1
ATOM 1414 O O . GLU A 1 180 ? 50.094 -1.62 23.5 1 77.31 180 GLU A O 1
ATOM 1419 N N . PRO A 1 181 ? 50.781 0.588 23.172 1 75.25 181 PRO A N 1
ATOM 1420 C CA . PRO A 1 181 ? 49.438 1.077 22.875 1 75.25 181 PRO A CA 1
ATOM 1421 C C . PRO A 1 181 ? 48.75 0.307 21.734 1 75.25 181 PRO A C 1
ATOM 1423 O O . PRO A 1 181 ? 47.531 0.096 21.766 1 75.25 181 PRO A O 1
ATOM 1426 N N . SER A 1 182 ? 49.5 -0.106 20.891 1 81.38 182 SER A N 1
ATOM 1427 C CA . SER A 1 182 ? 48.938 -0.861 19.781 1 81.38 182 SER A CA 1
ATOM 1428 C C . SER A 1 182 ? 48.375 -2.195 20.234 1 81.38 182 SER A C 1
ATOM 1430 O O . SER A 1 182 ? 47.344 -2.65 19.719 1 81.38 182 SER A O 1
ATOM 1432 N N . LEU A 1 183 ? 49.031 -2.818 21.172 1 80.62 183 LEU A N 1
ATOM 1433 C CA . LEU A 1 183 ? 48.594 -4.09 21.734 1 80.62 183 LEU A CA 1
ATOM 1434 C C . LEU A 1 183 ? 47.312 -3.896 22.547 1 80.62 183 LEU A C 1
ATOM 1436 O O . LEU A 1 183 ? 46.406 -4.719 22.484 1 80.62 183 LEU A O 1
ATOM 1440 N N . VAL A 1 184 ? 47.312 -2.83 23.281 1 80.44 184 VAL A N 1
ATOM 1441 C CA . VAL A 1 184 ? 46.125 -2.498 24.078 1 80.44 184 VAL A CA 1
ATOM 1442 C C . VAL A 1 184 ? 44.969 -2.215 23.156 1 80.44 184 VAL A C 1
ATOM 1444 O O . VAL A 1 184 ? 43.844 -2.684 23.406 1 80.44 184 VAL A O 1
ATOM 1447 N N . HIS A 1 185 ? 45.25 -1.505 22.172 1 81.19 185 HIS A N 1
ATOM 1448 C CA . HIS A 1 185 ? 44.188 -1.197 21.203 1 81.19 185 HIS A CA 1
ATOM 1449 C C . HIS A 1 185 ? 43.656 -2.469 20.562 1 81.19 185 HIS A C 1
ATOM 1451 O O . HIS A 1 185 ? 42.438 -2.639 20.438 1 81.19 185 HIS A O 1
ATOM 1457 N N . SER A 1 186 ? 44.531 -3.281 20.125 1 81.81 186 SER A N 1
ATOM 1458 C CA . SER A 1 186 ? 44.125 -4.539 19.484 1 81.81 186 SER A CA 1
ATOM 1459 C C . SER A 1 186 ? 43.312 -5.398 20.438 1 81.81 186 SER A C 1
ATOM 1461 O O . SER A 1 186 ? 42.312 -6.023 20.016 1 81.81 186 SER A O 1
ATOM 1463 N N . ARG A 1 187 ? 43.75 -5.453 21.625 1 80.38 187 ARG A N 1
ATOM 1464 C CA . ARG A 1 187 ? 43.031 -6.238 22.625 1 80.38 187 ARG A CA 1
ATOM 1465 C C . ARG A 1 187 ? 41.625 -5.648 22.891 1 80.38 187 ARG A C 1
ATOM 1467 O O . ARG A 1 187 ? 40.656 -6.383 23 1 80.38 187 ARG A O 1
ATOM 1474 N N . LEU A 1 188 ? 41.531 -4.383 23.031 1 79.88 188 LEU A N 1
ATOM 1475 C CA . LEU A 1 188 ? 40.25 -3.719 23.25 1 79.88 188 LEU A CA 1
ATOM 1476 C C . LEU A 1 188 ? 39.344 -3.898 22.047 1 79.88 188 LEU A C 1
ATOM 1478 O O . LEU A 1 188 ? 38.125 -4.098 22.203 1 79.88 188 LEU A O 1
ATOM 1482 N N . ARG A 1 189 ? 39.938 -3.756 20.969 1 81.19 189 ARG A N 1
ATOM 1483 C CA . ARG A 1 189 ? 39.156 -3.953 19.75 1 81.19 189 ARG A CA 1
ATOM 1484 C C . ARG A 1 189 ? 38.562 -5.359 19.688 1 81.19 189 ARG A C 1
ATOM 1486 O O . ARG A 1 189 ? 37.406 -5.539 19.328 1 81.19 189 ARG A O 1
ATOM 1493 N N . GLN A 1 190 ? 39.344 -6.367 20 1 80.69 190 GLN A N 1
ATOM 1494 C CA . GLN A 1 190 ? 38.906 -7.754 20.016 1 80.69 190 GLN A CA 1
ATOM 1495 C C . GLN A 1 190 ? 37.75 -7.941 21.016 1 80.69 190 GLN A C 1
ATOM 1497 O O . GLN A 1 190 ? 36.75 -8.594 20.688 1 80.69 190 GLN A O 1
ATOM 1502 N N . LEU A 1 191 ? 37.906 -7.367 22.156 1 75.19 191 LEU A N 1
ATOM 1503 C CA . LEU A 1 191 ? 36.906 -7.496 23.219 1 75.19 191 LEU A CA 1
ATOM 1504 C C . LEU A 1 191 ? 35.594 -6.777 22.828 1 75.19 191 LEU A C 1
ATOM 1506 O O . LEU A 1 191 ? 34.5 -7.281 23.094 1 75.19 191 LEU A O 1
ATOM 1510 N N . SER A 1 192 ? 35.812 -5.66 22.188 1 76.12 192 SER A N 1
ATOM 1511 C CA . SER A 1 192 ? 34.656 -4.855 21.859 1 76.12 192 SER A CA 1
ATOM 1512 C C . SER A 1 192 ? 33.938 -5.398 20.641 1 76.12 192 SER A C 1
ATOM 1514 O O . SER A 1 192 ? 32.688 -5.441 20.594 1 76.12 192 SER A O 1
ATOM 1516 N N . ASP A 1 193 ? 34.656 -5.844 19.766 1 75.5 193 ASP A N 1
ATOM 1517 C CA . ASP A 1 193 ? 34.094 -6.363 18.531 1 75.5 193 ASP A CA 1
ATOM 1518 C C . ASP A 1 193 ? 33.219 -7.574 18.812 1 75.5 193 ASP A C 1
ATOM 1520 O O . ASP A 1 193 ? 32.156 -7.73 18.188 1 75.5 193 ASP A O 1
ATOM 1524 N N . ASN A 1 194 ? 33.625 -8.391 19.703 1 70.12 194 ASN A N 1
ATOM 1525 C CA . ASN A 1 194 ? 32.906 -9.594 20.094 1 70.12 194 ASN A CA 1
ATOM 1526 C C . ASN A 1 194 ? 31.547 -9.258 20.703 1 70.12 194 ASN A C 1
ATOM 1528 O O . ASN A 1 194 ? 30.625 -10.086 20.703 1 70.12 194 ASN A O 1
ATOM 1532 N N . CYS A 1 195 ? 31.469 -8.047 21.172 1 66.06 195 CYS A N 1
ATOM 1533 C CA . CYS A 1 195 ? 30.234 -7.664 21.844 1 66.06 195 CYS A CA 1
ATOM 1534 C C . CYS A 1 195 ? 29.516 -6.559 21.078 1 66.06 195 CYS A C 1
ATOM 1536 O O . CYS A 1 195 ? 28.641 -5.887 21.641 1 66.06 195 CYS A O 1
ATOM 1538 N N . GLY A 1 196 ? 29.969 -6.367 19.922 1 68.94 196 GLY A N 1
ATOM 1539 C CA . GLY A 1 196 ? 29.281 -5.402 19.078 1 68.94 196 GLY A CA 1
ATOM 1540 C C . GLY A 1 196 ? 29.734 -3.975 19.312 1 68.94 196 GLY A C 1
ATOM 1541 O O . GLY A 1 196 ? 29 -3.029 19.031 1 68.94 196 GLY A O 1
ATOM 1542 N N . GLY A 1 197 ? 30.906 -3.916 19.828 1 72 197 GLY A N 1
ATOM 1543 C CA . GLY A 1 197 ? 31.438 -2.592 20.125 1 72 197 GLY A CA 1
ATOM 1544 C C . GLY A 1 197 ? 32.625 -2.207 19.25 1 72 197 GLY A C 1
ATOM 1545 O O . GLY A 1 197 ? 33.062 -3.008 18.438 1 72 197 GLY A O 1
ATOM 1546 N N . ARG A 1 198 ? 33.094 -0.854 19.375 1 78.19 198 ARG A N 1
ATOM 1547 C CA . ARG A 1 198 ? 34.281 -0.373 18.688 1 78.19 198 ARG A CA 1
ATOM 1548 C C . ARG A 1 198 ? 35.094 0.578 19.578 1 78.19 198 ARG A C 1
ATOM 1550 O O . ARG A 1 198 ? 34.5 1.272 20.422 1 78.19 198 ARG A O 1
ATOM 1557 N N . VAL A 1 199 ? 36.406 0.489 19.328 1 80.38 199 VAL A N 1
ATOM 1558 C CA . VAL A 1 199 ? 37.281 1.397 20.062 1 80.38 199 VAL A CA 1
ATOM 1559 C C . VAL A 1 199 ? 37.25 2.785 19.438 1 80.38 199 VAL A C 1
ATOM 1561 O O . VAL A 1 199 ? 37.5 2.936 18.234 1 80.38 199 VAL A O 1
ATOM 1564 N N . LEU A 1 200 ? 36.906 3.715 20.266 1 76.88 200 LEU A N 1
ATOM 1565 C CA . LEU A 1 200 ? 36.781 5.074 19.75 1 76.88 200 LEU A CA 1
ATOM 1566 C C . LEU A 1 200 ? 38.125 5.82 19.875 1 76.88 200 LEU A C 1
ATOM 1568 O O . LEU A 1 200 ? 38.531 6.516 18.953 1 76.88 200 LEU A O 1
ATOM 1572 N N . SER A 1 201 ? 38.625 5.754 21.062 1 78.75 201 SER A N 1
ATOM 1573 C CA . SER A 1 201 ? 39.875 6.457 21.359 1 78.75 201 SER A CA 1
ATOM 1574 C C . SER A 1 201 ? 40.625 5.809 22.516 1 78.75 201 SER A C 1
ATOM 1576 O O . SER A 1 201 ? 40 5.18 23.375 1 78.75 201 SER A O 1
ATOM 1578 N N . ILE A 1 202 ? 41.938 5.867 22.422 1 79.06 202 ILE A N 1
ATOM 1579 C CA . ILE A 1 202 ? 42.812 5.527 23.547 1 79.06 202 ILE A CA 1
ATOM 1580 C C . ILE A 1 202 ? 43.688 6.734 23.906 1 79.06 202 ILE A C 1
ATOM 1582 O O . ILE A 1 202 ? 44.438 7.246 23.078 1 79.06 202 ILE A O 1
ATOM 1586 N N . VAL A 1 203 ? 43.312 7.27 25.031 1 76.31 203 VAL A N 1
ATOM 1587 C CA . VAL A 1 203 ? 44.062 8.414 25.5 1 76.31 203 VAL A CA 1
ATOM 1588 C C . VAL A 1 203 ? 44.688 8.094 26.859 1 76.31 203 VAL A C 1
ATOM 1590 O O . VAL A 1 203 ? 43.969 7.957 27.859 1 76.31 203 VAL A O 1
ATOM 1593 N N . GLY A 1 204 ? 45.938 7.965 26.953 1 75.19 204 GLY A N 1
ATOM 1594 C CA . GLY A 1 204 ? 46.625 7.609 28.188 1 75.19 204 GLY A CA 1
ATOM 1595 C C . GLY A 1 204 ? 46.219 6.242 28.719 1 75.19 204 GLY A C 1
ATOM 1596 O O . GLY A 1 204 ? 46.344 5.238 28.016 1 75.19 204 GLY A O 1
ATOM 1597 N N . GLU A 1 205 ? 45.656 6.328 29.953 1 76.88 205 GLU A N 1
ATOM 1598 C CA . GLU A 1 205 ? 45.25 5.09 30.609 1 76.88 205 GLU A CA 1
ATOM 1599 C C . GLU A 1 205 ? 43.75 4.855 30.438 1 76.88 205 GLU A C 1
ATOM 1601 O O . GLU A 1 205 ? 43.156 4.023 31.141 1 76.88 205 GLU A O 1
ATOM 1606 N N . SER A 1 206 ? 43.281 5.594 29.547 1 78.31 206 SER A N 1
ATOM 1607 C CA . SER A 1 206 ? 41.844 5.453 29.406 1 78.31 206 SER A CA 1
ATOM 1608 C C . SER A 1 206 ? 41.438 5.23 27.938 1 78.31 206 SER A C 1
ATOM 1610 O O . SER A 1 206 ? 42.156 5.688 27.031 1 78.31 206 SER A O 1
ATOM 1612 N N . ALA A 1 207 ? 40.531 4.375 27.797 1 79.38 207 ALA A N 1
ATOM 1613 C CA . ALA A 1 207 ? 39.969 4.148 26.469 1 79.38 207 ALA A CA 1
ATOM 1614 C C . ALA A 1 207 ? 38.469 4.316 26.453 1 79.38 207 ALA A C 1
ATOM 1616 O O . ALA A 1 207 ? 37.781 4.004 27.438 1 79.38 207 ALA A O 1
ATOM 1617 N N . ARG A 1 208 ? 38.188 4.762 25.359 1 79.81 208 ARG A N 1
ATOM 1618 C CA . ARG A 1 208 ? 36.75 4.91 25.172 1 79.81 208 ARG A CA 1
ATOM 1619 C C . ARG A 1 208 ? 36.219 3.951 24.094 1 79.81 208 ARG A C 1
ATOM 1621 O O . ARG A 1 208 ? 36.719 3.949 22.969 1 79.81 208 ARG A O 1
ATOM 1628 N N . LEU A 1 209 ? 35.344 3.148 24.625 1 77.44 209 LEU A N 1
ATOM 1629 C CA . LEU A 1 209 ? 34.719 2.184 23.719 1 77.44 209 LEU A CA 1
ATOM 1630 C C . LEU A 1 209 ? 33.25 2.516 23.5 1 77.44 209 LEU A C 1
ATOM 1632 O O . LEU A 1 209 ? 32.562 3.029 24.391 1 77.44 209 LEU A O 1
ATOM 1636 N N . ARG A 1 210 ? 32.906 2.168 22.203 1 76.06 210 ARG A N 1
ATOM 1637 C CA . ARG A 1 210 ? 31.531 2.449 21.891 1 76.06 210 ARG A CA 1
ATOM 1638 C C . ARG A 1 210 ? 30.781 1.174 21.5 1 76.06 210 ARG A C 1
ATOM 1640 O O . ARG A 1 210 ? 31.312 0.35 20.75 1 76.06 210 ARG A O 1
ATOM 1647 N N . PHE A 1 211 ? 29.609 1.025 22.156 1 72.69 211 PHE A N 1
ATOM 1648 C CA . PHE A 1 211 ? 28.766 -0.132 21.875 1 72.69 211 PHE A CA 1
ATOM 1649 C C . PHE A 1 211 ? 27.391 0.305 21.344 1 72.69 211 PHE A C 1
ATOM 1651 O O . PHE A 1 211 ? 26.906 1.384 21.688 1 72.69 211 PHE A O 1
ATOM 1658 N N . SER A 1 212 ? 26.844 -0.54 20.5 1 68.12 212 SER A N 1
ATOM 1659 C CA . SER A 1 212 ? 25.625 -0.185 19.781 1 68.12 212 SER A CA 1
ATOM 1660 C C . SER A 1 212 ? 24.391 -0.291 20.688 1 68.12 212 SER A C 1
ATOM 1662 O O . SER A 1 212 ? 23.406 0.424 20.484 1 68.12 212 SER A O 1
ATOM 1664 N N . THR A 1 213 ? 24.547 -1.137 21.656 1 65.5 213 THR A N 1
ATOM 1665 C CA . THR A 1 213 ? 23.438 -1.327 22.578 1 65.5 213 THR A CA 1
ATOM 1666 C C . THR A 1 213 ? 23.938 -1.406 24.016 1 65.5 213 THR A C 1
ATOM 1668 O O . THR A 1 213 ? 25.094 -1.771 24.266 1 65.5 213 THR A O 1
ATOM 1671 N N . PRO A 1 214 ? 23.156 -0.979 24.938 1 60.03 214 PRO A N 1
ATOM 1672 C CA . PRO A 1 214 ? 23.547 -1.143 26.344 1 60.03 214 PRO A CA 1
ATOM 1673 C C . PRO A 1 214 ? 23.781 -2.602 26.719 1 60.03 214 PRO A C 1
ATOM 1675 O O . PRO A 1 214 ? 24.641 -2.896 27.562 1 60.03 214 PRO A O 1
ATOM 1678 N N . ASP A 1 215 ? 23.172 -3.475 26.266 1 63.66 215 ASP A N 1
ATOM 1679 C CA . ASP A 1 215 ? 23.375 -4.891 26.562 1 63.66 215 ASP A CA 1
ATOM 1680 C C . ASP A 1 215 ? 24.703 -5.391 26.031 1 63.66 215 ASP A C 1
ATOM 1682 O O . ASP A 1 215 ? 25.391 -6.188 26.672 1 63.66 215 ASP A O 1
ATOM 1686 N N . ASP A 1 216 ? 25.031 -4.812 24.906 1 64.25 216 ASP A N 1
ATOM 1687 C CA . ASP A 1 216 ? 26.359 -5.133 24.375 1 64.25 216 ASP A CA 1
ATOM 1688 C C . ASP A 1 216 ? 27.453 -4.551 25.25 1 64.25 216 ASP A C 1
ATOM 1690 O O . ASP A 1 216 ? 28.516 -5.16 25.406 1 64.25 216 ASP A O 1
ATOM 1694 N N . THR A 1 217 ? 27.188 -3.451 25.766 1 61.16 217 THR A N 1
ATOM 1695 C CA . THR A 1 217 ? 28.109 -2.777 26.656 1 61.16 217 THR A CA 1
ATOM 1696 C C . THR A 1 217 ? 28.281 -3.57 27.953 1 61.16 217 THR A C 1
ATOM 1698 O O . THR A 1 217 ? 29.391 -3.709 28.469 1 61.16 217 THR A O 1
ATOM 1701 N N . ARG A 1 218 ? 27.312 -4.18 28.453 1 65.62 218 ARG A N 1
ATOM 1702 C CA . ARG A 1 218 ? 27.328 -4.973 29.688 1 65.62 218 ARG A CA 1
ATOM 1703 C C . ARG A 1 218 ? 28.016 -6.316 29.453 1 65.62 218 ARG A C 1
ATOM 1705 O O . ARG A 1 218 ? 28.75 -6.797 30.312 1 65.62 218 ARG A O 1
ATOM 1712 N N . ARG A 1 219 ? 27.891 -6.719 28.25 1 60.16 219 ARG A N 1
ATOM 1713 C CA . ARG A 1 219 ? 28.5 -8.008 27.938 1 60.16 219 ARG A CA 1
ATOM 1714 C C . ARG A 1 219 ? 30.016 -7.898 27.812 1 60.16 219 ARG A C 1
ATOM 1716 O O . ARG A 1 219 ? 30.75 -8.789 28.25 1 60.16 219 ARG A O 1
ATOM 1723 N N . MET B 1 1 ? -29.562 -17.906 -11.047 1 42.25 1 MET B N 1
ATOM 1724 C CA . MET B 1 1 ? -29.438 -16.609 -10.398 1 42.25 1 MET B CA 1
ATOM 1725 C C . MET B 1 1 ? -28.016 -16.078 -10.523 1 42.25 1 MET B C 1
ATOM 1727 O O . MET B 1 1 ? -27.062 -16.734 -10.102 1 42.25 1 MET B O 1
ATOM 1731 N N . GLU B 1 2 ? -27.688 -15.297 -11.445 1 56.06 2 GLU B N 1
ATOM 1732 C CA . GLU B 1 2 ? -26.344 -14.883 -11.852 1 56.06 2 GLU B CA 1
ATOM 1733 C C . GLU B 1 2 ? -25.562 -14.305 -10.68 1 56.06 2 GLU B C 1
ATOM 1735 O O . GLU B 1 2 ? -26.016 -13.359 -10.023 1 56.06 2 GLU B O 1
ATOM 1740 N N . GLU B 1 3 ? -24.844 -15.156 -9.953 1 72.12 3 GLU B N 1
ATOM 1741 C CA . GLU B 1 3 ? -24.172 -14.836 -8.703 1 72.12 3 GLU B CA 1
ATOM 1742 C C . GLU B 1 3 ? -23.328 -13.57 -8.836 1 72.12 3 GLU B C 1
ATOM 1744 O O . GLU B 1 3 ? -22.672 -13.359 -9.859 1 72.12 3 GLU B O 1
ATOM 1749 N N . SER B 1 4 ? -23.641 -12.5 -8.164 1 86.69 4 SER B N 1
ATOM 1750 C CA . SER B 1 4 ? -22.922 -11.234 -8.133 1 86.69 4 SER B CA 1
ATOM 1751 C C . SER B 1 4 ? -21.438 -11.453 -7.938 1 86.69 4 SER B C 1
ATOM 1753 O O . SER B 1 4 ? -21.016 -12.367 -7.227 1 86.69 4 SER B O 1
ATOM 1755 N N . PRO B 1 5 ? -20.703 -10.828 -8.781 1 93 5 PRO B N 1
ATOM 1756 C CA . PRO B 1 5 ? -19.25 -10.992 -8.664 1 93 5 PRO B CA 1
ATOM 1757 C C . PRO B 1 5 ? -18.734 -10.727 -7.246 1 93 5 PRO B C 1
ATOM 1759 O O . PRO B 1 5 ? -19.266 -9.859 -6.547 1 93 5 PRO B O 1
ATOM 1762 N N . ARG B 1 6 ? -17.812 -11.562 -6.805 1 96.62 6 ARG B N 1
ATOM 1763 C CA . ARG B 1 6 ? -17.234 -11.453 -5.473 1 96.62 6 ARG B CA 1
ATOM 1764 C C . ARG B 1 6 ? -15.953 -10.617 -5.504 1 96.62 6 ARG B C 1
ATOM 1766 O O . ARG B 1 6 ? -15.25 -10.594 -6.512 1 96.62 6 ARG B O 1
ATOM 1773 N N . PRO B 1 7 ? -15.68 -9.875 -4.383 1 97.75 7 PRO B N 1
ATOM 1774 C CA . PRO B 1 7 ? -14.406 -9.164 -4.309 1 97.75 7 PRO B CA 1
ATOM 1775 C C . PRO B 1 7 ? -13.219 -10.102 -4.113 1 97.75 7 PRO B C 1
ATOM 1777 O O . PRO B 1 7 ? -13.273 -11.016 -3.289 1 97.75 7 PRO B O 1
ATOM 1780 N N . ILE B 1 8 ? -12.141 -9.883 -4.879 1 98.56 8 ILE B N 1
ATOM 1781 C CA . ILE B 1 8 ? -10.953 -10.711 -4.758 1 98.56 8 ILE B CA 1
ATOM 1782 C C . ILE B 1 8 ? -9.758 -9.844 -4.352 1 98.56 8 ILE B C 1
ATOM 1784 O O . ILE B 1 8 ? -9.609 -8.719 -4.836 1 98.56 8 ILE B O 1
ATOM 1788 N N . GLY B 1 9 ? -9 -10.258 -3.359 1 98.69 9 GLY B N 1
ATOM 1789 C CA . GLY B 1 9 ? -7.754 -9.641 -2.934 1 98.69 9 GLY B CA 1
ATOM 1790 C C . GLY B 1 9 ? -6.555 -10.562 -3.074 1 98.69 9 GLY B C 1
ATOM 1791 O O . GLY B 1 9 ? -6.59 -11.703 -2.615 1 98.69 9 GLY B O 1
ATOM 1792 N N . VAL B 1 10 ? -5.512 -10.094 -3.721 1 98.88 10 VAL B N 1
ATOM 1793 C CA . VAL B 1 10 ? -4.277 -10.844 -3.896 1 98.88 10 VAL B CA 1
ATOM 1794 C C . VAL B 1 10 ? -3.176 -10.242 -3.027 1 98.88 10 VAL B C 1
ATOM 1796 O O . VAL B 1 10 ? -2.896 -9.039 -3.111 1 98.88 10 VAL B O 1
ATOM 1799 N N . PHE B 1 11 ? -2.625 -11.031 -2.182 1 98.88 11 PHE B N 1
ATOM 1800 C CA . PHE B 1 11 ? -1.571 -10.641 -1.252 1 98.88 11 PHE B CA 1
ATOM 1801 C C . PHE B 1 11 ? -0.309 -11.461 -1.488 1 98.88 11 PHE B C 1
ATOM 1803 O O . PHE B 1 11 ? -0.292 -12.672 -1.242 1 98.88 11 PHE B O 1
ATOM 1810 N N . TRP B 1 12 ? 0.729 -10.75 -1.959 1 98.69 12 TRP B N 1
ATOM 1811 C CA . TRP B 1 12 ? 1.892 -11.43 -2.523 1 98.69 12 TRP B CA 1
ATOM 1812 C C . TRP B 1 12 ? 3.129 -11.195 -1.666 1 98.69 12 TRP B C 1
ATOM 1814 O O . TRP B 1 12 ? 3.625 -10.062 -1.579 1 98.69 12 TRP B O 1
ATOM 1824 N N . ASP B 1 13 ? 3.531 -12.234 -1.008 1 97.31 13 ASP B N 1
ATOM 1825 C CA . ASP B 1 13 ? 4.848 -12.258 -0.378 1 97.31 13 ASP B CA 1
ATOM 1826 C C . ASP B 1 13 ? 5.949 -12.477 -1.415 1 97.31 13 ASP B C 1
ATOM 1828 O O . ASP B 1 13 ? 6.363 -13.609 -1.663 1 97.31 13 ASP B O 1
ATOM 1832 N N . ILE B 1 14 ? 6.477 -11.43 -1.921 1 96.62 14 ILE B N 1
ATOM 1833 C CA . ILE B 1 14 ? 7.316 -11.523 -3.111 1 96.62 14 ILE B CA 1
ATOM 1834 C C . ILE B 1 14 ? 8.711 -12 -2.721 1 96.62 14 ILE B C 1
ATOM 1836 O O . ILE B 1 14 ? 9.477 -12.469 -3.572 1 96.62 14 ILE B O 1
ATOM 1840 N N . GLU B 1 15 ? 9.117 -11.875 -1.504 1 93.5 15 GLU B N 1
ATOM 1841 C CA . GLU B 1 15 ? 10.391 -12.422 -1.051 1 93.5 15 GLU B CA 1
ATOM 1842 C C . GLU B 1 15 ? 10.344 -13.945 -0.997 1 93.5 15 GLU B C 1
ATOM 1844 O O . GLU B 1 15 ? 11.336 -14.617 -1.309 1 93.5 15 GLU B O 1
ATOM 1849 N N . ASN B 1 16 ? 9.203 -14.492 -0.583 1 93.75 16 ASN B N 1
ATOM 1850 C CA . ASN B 1 16 ? 9.023 -15.938 -0.477 1 93.75 16 ASN B CA 1
ATOM 1851 C C . ASN B 1 16 ? 8.75 -16.562 -1.838 1 93.75 16 ASN B C 1
ATOM 1853 O O . ASN B 1 16 ? 9.305 -17.625 -2.16 1 93.75 16 ASN B O 1
ATOM 1857 N N . CYS B 1 17 ? 7.895 -15.945 -2.635 1 95.94 17 CYS B N 1
ATOM 1858 C CA . CYS B 1 17 ? 7.617 -16.344 -4.008 1 95.94 17 CYS B CA 1
ATOM 1859 C C . CYS B 1 17 ? 8.094 -15.289 -4.996 1 95.94 17 CYS B C 1
ATOM 1861 O O . CYS B 1 17 ? 7.293 -14.484 -5.48 1 95.94 17 CYS B O 1
ATOM 1863 N N . GLN B 1 18 ? 9.281 -15.422 -5.383 1 95.38 18 GLN B N 1
ATOM 1864 C CA . GLN B 1 18 ? 9.938 -14.398 -6.184 1 95.38 18 GLN B CA 1
ATOM 1865 C C . GLN B 1 18 ? 9.594 -14.555 -7.664 1 95.38 18 GLN B C 1
ATOM 1867 O O . GLN B 1 18 ? 9.383 -15.672 -8.141 1 95.38 18 GLN B O 1
ATOM 1872 N N . VAL B 1 19 ? 9.531 -13.438 -8.305 1 95 19 VAL B N 1
ATOM 1873 C CA . VAL B 1 19 ? 9.453 -13.5 -9.758 1 95 19 VAL B CA 1
ATOM 1874 C C . VAL B 1 19 ? 10.688 -14.188 -10.32 1 95 19 VAL B C 1
ATOM 1876 O O . VAL B 1 19 ? 11.82 -13.773 -10.039 1 95 19 VAL B O 1
ATOM 1879 N N . PRO B 1 20 ? 10.469 -15.242 -11.016 1 92.38 20 PRO B N 1
ATOM 1880 C CA . PRO B 1 20 ? 11.633 -15.953 -11.539 1 92.38 20 PRO B CA 1
ATOM 1881 C C . PRO B 1 20 ? 12.516 -15.078 -12.422 1 92.38 20 PRO B C 1
ATOM 1883 O O . PRO B 1 20 ? 12.008 -14.211 -13.141 1 92.38 20 PRO B O 1
ATOM 1886 N N . ARG B 1 21 ? 13.781 -15.406 -12.336 1 88.88 21 ARG B N 1
ATOM 1887 C CA . ARG B 1 21 ? 14.742 -14.641 -13.125 1 88.88 21 ARG B CA 1
ATOM 1888 C C . ARG B 1 21 ? 14.398 -14.703 -14.609 1 88.88 21 ARG B C 1
ATOM 1890 O O . ARG B 1 21 ? 14.055 -15.766 -15.133 1 88.88 21 ARG B O 1
ATOM 1897 N N . GLY B 1 22 ? 14.43 -13.609 -15.281 1 86.69 22 GLY B N 1
ATOM 1898 C CA . GLY B 1 22 ? 14.195 -13.547 -16.719 1 86.69 22 GLY B CA 1
ATOM 1899 C C . GLY B 1 22 ? 12.727 -13.406 -17.078 1 86.69 22 GLY B C 1
ATOM 1900 O O . GLY B 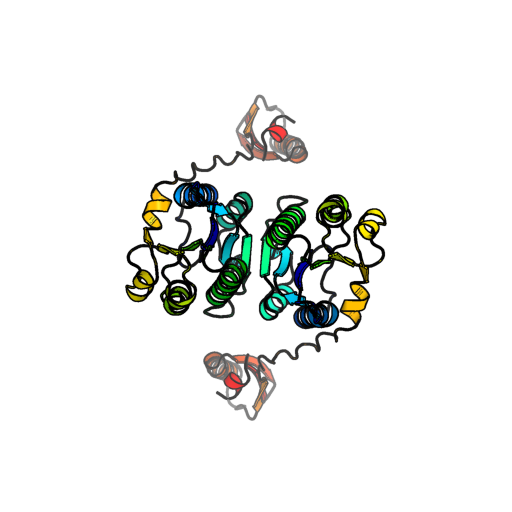1 22 ? 12.383 -13.164 -18.234 1 86.69 22 GLY B O 1
ATOM 1901 N N . LYS B 1 23 ? 11.898 -13.594 -16.125 1 91.12 23 LYS B N 1
ATOM 1902 C CA . LYS B 1 23 ? 10.469 -13.469 -16.391 1 91.12 23 LYS B CA 1
ATOM 1903 C C . LYS B 1 23 ? 9.977 -12.047 -16.141 1 91.12 23 LYS B C 1
ATOM 1905 O O . LYS B 1 23 ? 10.523 -11.336 -15.305 1 91.12 23 LYS B O 1
ATOM 1910 N N . SER B 1 24 ? 9 -11.672 -16.938 1 92.94 24 SER B N 1
ATOM 1911 C CA . SER B 1 24 ? 8.359 -10.367 -16.766 1 92.94 24 SER B CA 1
ATOM 1912 C C . SER B 1 24 ? 7.383 -10.391 -15.594 1 92.94 24 SER B C 1
ATOM 1914 O O . SER B 1 24 ? 6.422 -11.164 -15.602 1 92.94 24 SER B O 1
ATOM 1916 N N . ALA B 1 25 ? 7.652 -9.531 -14.664 1 95.31 25 ALA B N 1
ATOM 1917 C CA . ALA B 1 25 ? 6.723 -9.406 -13.547 1 95.31 25 ALA B CA 1
ATOM 1918 C C . ALA B 1 25 ? 5.355 -8.922 -14.023 1 95.31 25 ALA B C 1
ATOM 1920 O O . ALA B 1 25 ? 4.324 -9.367 -13.508 1 95.31 25 ALA B O 1
ATOM 1921 N N . MET B 1 26 ? 5.352 -8.023 -14.961 1 94.88 26 MET B N 1
ATOM 1922 C CA . MET B 1 26 ? 4.102 -7.508 -15.516 1 94.88 26 MET B CA 1
ATOM 1923 C C . MET B 1 26 ? 3.283 -8.625 -16.156 1 94.88 26 MET B C 1
ATOM 1925 O O . MET B 1 26 ? 2.082 -8.742 -15.898 1 94.88 26 MET B O 1
ATOM 1929 N N . ALA B 1 27 ? 3.936 -9.453 -16.906 1 94.75 27 ALA B N 1
ATOM 1930 C CA . ALA B 1 27 ? 3.256 -10.57 -17.547 1 94.75 27 ALA B CA 1
ATOM 1931 C C . ALA B 1 27 ? 2.736 -11.57 -16.516 1 94.75 27 ALA B C 1
ATOM 1933 O O . ALA B 1 27 ? 1.646 -12.125 -16.672 1 94.75 27 ALA B O 1
ATOM 1934 N N . LEU B 1 28 ? 3.518 -11.766 -15.516 1 96.56 28 LEU B N 1
ATOM 1935 C CA . LEU B 1 28 ? 3.119 -12.68 -14.453 1 96.56 28 LEU B CA 1
ATOM 1936 C C . LEU B 1 28 ? 1.855 -12.18 -13.758 1 96.56 28 LEU B C 1
ATOM 1938 O O . LEU B 1 28 ? 0.917 -12.953 -13.539 1 96.56 28 LEU B O 1
ATOM 1942 N N . VAL B 1 29 ? 1.788 -10.906 -13.43 1 97.38 29 VAL B N 1
ATOM 1943 C CA . VAL B 1 29 ? 0.63 -10.289 -12.789 1 97.38 29 VAL B CA 1
ATOM 1944 C C . VAL B 1 29 ? -0.594 -10.43 -13.695 1 97.38 29 VAL B C 1
ATOM 1946 O O . VAL B 1 29 ? -1.678 -10.789 -13.227 1 97.38 29 VAL B O 1
ATOM 1949 N N . CYS B 1 30 ? -0.428 -10.195 -14.961 1 96.06 30 CYS B N 1
ATOM 1950 C CA . CYS B 1 30 ? -1.522 -10.32 -15.914 1 96.06 30 CYS B CA 1
ATOM 1951 C C . CYS B 1 30 ? -2.045 -11.75 -15.961 1 96.06 30 CYS B C 1
ATOM 1953 O O . CYS B 1 30 ? -3.256 -11.969 -16 1 96.06 30 CYS B O 1
ATOM 1955 N N . HIS B 1 31 ? -1.146 -12.633 -15.898 1 96.12 31 HIS B N 1
ATOM 1956 C CA . HIS B 1 31 ? -1.531 -14.039 -15.938 1 96.12 31 HIS B CA 1
ATOM 1957 C C . HIS B 1 31 ? -2.289 -14.438 -14.672 1 96.12 31 HIS B C 1
ATOM 1959 O O . HIS B 1 31 ? -3.256 -15.203 -14.742 1 96.12 31 HIS B O 1
ATOM 1965 N N . ILE B 1 32 ? -1.89 -13.922 -13.562 1 97.56 32 ILE B N 1
ATOM 1966 C CA . ILE B 1 32 ? -2.576 -14.18 -12.305 1 97.56 32 ILE B CA 1
ATOM 1967 C C . ILE B 1 32 ? -4.008 -13.656 -12.375 1 97.56 32 ILE B C 1
ATOM 1969 O O . ILE B 1 32 ? -4.949 -14.336 -11.961 1 97.56 32 ILE B O 1
ATOM 1973 N N . ARG B 1 33 ? -4.18 -12.5 -12.898 1 97.31 33 ARG B N 1
ATOM 1974 C CA . ARG B 1 33 ? -5.516 -11.938 -13.07 1 97.31 33 ARG B CA 1
ATOM 1975 C C . ARG B 1 33 ? -6.375 -12.836 -13.953 1 97.31 33 ARG B C 1
ATOM 1977 O O . ARG B 1 33 ? -7.527 -13.125 -13.617 1 97.31 33 ARG B O 1
ATOM 1984 N N . GLU B 1 34 ? -5.812 -13.289 -15.016 1 95 34 GLU B N 1
ATOM 1985 C CA . GLU B 1 34 ? -6.543 -14.148 -15.945 1 95 34 GLU B CA 1
ATOM 1986 C C . GLU B 1 34 ? -6.953 -15.461 -15.289 1 95 34 GLU B C 1
ATOM 1988 O O . GLU B 1 34 ? 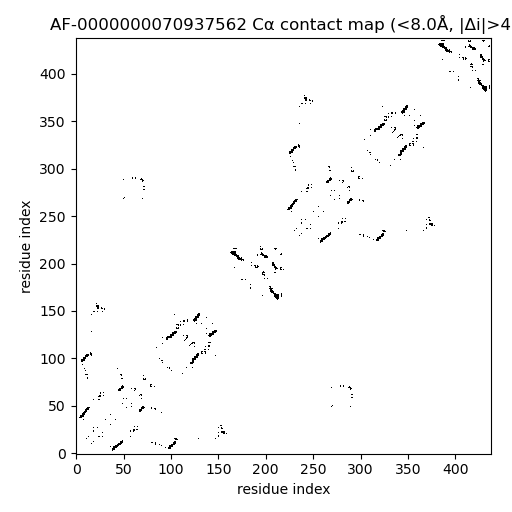-8.039 -15.977 -15.547 1 95 34 GLU B O 1
ATOM 1993 N N . GLN B 1 35 ? -6.152 -15.883 -14.445 1 95.62 35 GLN B N 1
ATOM 1994 C CA . GLN B 1 35 ? -6.363 -17.203 -13.859 1 95.62 35 GLN B CA 1
ATOM 1995 C C . GLN B 1 35 ? -7.391 -17.141 -12.734 1 95.62 35 GLN B C 1
ATOM 1997 O O . GLN B 1 35 ? -8.211 -18.047 -12.586 1 95.62 35 GLN B O 1
ATOM 2002 N N . PHE B 1 36 ? -7.359 -16.047 -11.945 1 97.25 36 PHE B N 1
ATOM 2003 C CA . PHE B 1 36 ? -8.086 -16.156 -10.68 1 97.25 36 PHE B CA 1
ATOM 2004 C C . PHE B 1 36 ? -9.258 -15.18 -10.664 1 97.25 36 PHE B C 1
ATOM 2006 O O . PHE B 1 36 ? -10.148 -15.281 -9.812 1 97.25 36 PHE B O 1
ATOM 2013 N N . PHE B 1 37 ? -9.359 -14.234 -11.547 1 96.5 37 PHE B N 1
ATOM 2014 C CA . PHE B 1 37 ? -10.312 -13.148 -11.375 1 96.5 37 PHE B CA 1
ATOM 2015 C C . PHE B 1 37 ? -11.602 -13.438 -12.133 1 96.5 37 PHE B C 1
ATOM 2017 O O . PHE B 1 37 ? -12.484 -12.578 -12.211 1 96.5 37 PHE B O 1
ATOM 2024 N N . GLN B 1 38 ? -11.695 -14.695 -12.617 1 92.12 38 GLN B N 1
ATOM 2025 C CA . GLN B 1 38 ? -12.945 -15.039 -13.281 1 92.12 38 GLN B CA 1
ATOM 2026 C C . GLN B 1 38 ? -14.133 -14.898 -12.328 1 92.12 38 GLN B C 1
ATOM 2028 O O . GLN B 1 38 ? -14.109 -15.445 -11.227 1 92.12 38 GLN B O 1
ATOM 2033 N N . ARG B 1 39 ? -15.078 -14.086 -12.539 1 92.69 39 ARG B N 1
ATOM 2034 C CA . ARG B 1 39 ? -16.297 -13.805 -11.773 1 92.69 39 ARG B CA 1
ATOM 2035 C C . ARG B 1 39 ? -15.961 -13.062 -10.484 1 92.69 39 ARG B C 1
ATOM 2037 O O . ARG B 1 39 ? -16.641 -13.242 -9.469 1 92.69 39 ARG B O 1
ATOM 2044 N N . CYS B 1 40 ? -14.852 -12.469 -10.422 1 96.81 40 CYS B N 1
ATOM 2045 C CA . CYS B 1 40 ? -14.453 -11.656 -9.273 1 96.81 40 CYS B CA 1
ATOM 2046 C C . CYS B 1 40 ? -14.133 -10.234 -9.711 1 96.81 40 CYS B C 1
ATOM 2048 O O . CYS B 1 40 ? -13.805 -9.992 -10.875 1 96.81 40 CYS B O 1
ATOM 2050 N N . LEU B 1 41 ? -14.305 -9.344 -8.828 1 96.12 41 LEU B N 1
ATOM 2051 C CA . LEU B 1 41 ? -13.867 -7.957 -9 1 96.12 41 LEU B CA 1
ATOM 2052 C C . LEU B 1 41 ? -12.609 -7.684 -8.172 1 96.12 41 LEU B C 1
ATOM 2054 O O . LEU B 1 41 ? -12.586 -7.941 -6.969 1 96.12 41 LEU B O 1
ATOM 2058 N N . GLU B 1 42 ? -11.648 -7.176 -8.836 1 97.25 42 GLU B N 1
ATOM 2059 C CA . GLU B 1 42 ? -10.406 -6.879 -8.133 1 97.25 42 GLU B CA 1
ATOM 2060 C C . GLU B 1 42 ? -10.609 -5.785 -7.09 1 97.25 42 GLU B C 1
ATOM 2062 O O . GLU B 1 42 ? -10.906 -4.641 -7.438 1 97.25 42 GLU B O 1
ATOM 2067 N N . ALA B 1 43 ? -10.398 -6.191 -5.879 1 97 43 ALA B N 1
ATOM 2068 C CA . ALA B 1 43 ? -10.508 -5.227 -4.789 1 97 43 ALA B CA 1
ATOM 2069 C C . ALA B 1 43 ? -9.133 -4.812 -4.281 1 97 43 ALA B C 1
ATOM 2071 O O . ALA B 1 43 ? -8.945 -3.689 -3.801 1 97 43 ALA B O 1
ATOM 2072 N N . GLU B 1 44 ? -8.211 -5.789 -4.352 1 97.06 44 GLU B N 1
ATOM 2073 C CA . GLU B 1 44 ? -6.84 -5.539 -3.918 1 97.06 44 GLU B CA 1
ATOM 2074 C C . GLU B 1 44 ? -5.852 -6.426 -4.664 1 97.06 44 GLU B C 1
ATOM 2076 O O . GLU B 1 44 ? -6.141 -7.598 -4.93 1 97.06 44 GLU B O 1
ATOM 2081 N N . PHE B 1 45 ? -4.777 -5.914 -5.105 1 98.56 45 PHE B N 1
ATOM 2082 C CA . PHE B 1 45 ? -3.605 -6.633 -5.59 1 98.56 45 PHE B CA 1
ATOM 2083 C C . PHE B 1 45 ? -2.322 -5.957 -5.121 1 98.56 45 PHE B C 1
ATOM 2085 O O . PHE B 1 45 ? -1.964 -4.887 -5.617 1 98.56 45 PHE B O 1
ATOM 2092 N N . MET B 1 46 ? -1.714 -6.602 -4.09 1 98.69 46 MET B N 1
ATOM 2093 C CA . MET B 1 46 ? -0.567 -5.918 -3.5 1 98.69 46 MET B CA 1
ATOM 2094 C C . MET B 1 46 ? 0.568 -6.898 -3.219 1 98.69 46 MET B C 1
ATOM 2096 O O . MET B 1 46 ? 0.344 -8.102 -3.133 1 98.69 46 MET B O 1
ATOM 2100 N N . CYS B 1 47 ? 1.762 -6.379 -3.145 1 98.44 47 CYS B N 1
ATOM 2101 C CA . CYS B 1 47 ? 2.902 -7.102 -2.592 1 98.44 47 CYS B CA 1
ATOM 2102 C C . CYS B 1 47 ? 3.607 -6.273 -1.526 1 98.44 47 CYS B C 1
ATOM 2104 O O . CYS B 1 47 ? 3.471 -5.047 -1.493 1 98.44 47 CYS B O 1
ATOM 2106 N N . VAL B 1 48 ? 4.223 -6.949 -0.607 1 97.88 48 VAL B N 1
ATOM 2107 C CA . VAL B 1 48 ? 4.938 -6.305 0.488 1 97.88 48 VAL B CA 1
ATOM 2108 C C . VAL B 1 48 ? 6.398 -6.754 0.491 1 97.88 48 VAL B C 1
ATOM 2110 O O . VAL B 1 48 ? 6.684 -7.949 0.398 1 97.88 48 VAL B O 1
ATOM 2113 N N . CYS B 1 49 ? 7.297 -5.754 0.52 1 95.75 49 CYS B N 1
ATOM 2114 C CA . CYS B 1 49 ? 8.719 -6.082 0.57 1 95.75 49 CYS B CA 1
ATOM 2115 C C . CYS B 1 49 ? 9.547 -4.863 0.96 1 95.75 49 CYS B C 1
ATOM 2117 O O . CYS B 1 49 ? 9.016 -3.758 1.072 1 95.75 49 CYS B O 1
ATOM 2119 N N . ASP B 1 50 ? 10.758 -5.105 1.28 1 94.75 50 ASP B N 1
ATOM 2120 C CA . ASP B 1 50 ? 11.734 -4.02 1.278 1 94.75 50 ASP B CA 1
ATOM 2121 C C . ASP B 1 50 ? 12.188 -3.695 -0.142 1 94.75 50 ASP B C 1
ATOM 2123 O O . ASP B 1 50 ? 12.93 -4.469 -0.752 1 94.75 50 ASP B O 1
ATOM 2127 N N . ILE B 1 51 ? 11.734 -2.598 -0.583 1 93.31 51 ILE B N 1
ATOM 2128 C CA . ILE B 1 51 ? 11.938 -2.217 -1.978 1 93.31 51 ILE B CA 1
ATOM 2129 C C . ILE B 1 51 ? 13.43 -2.191 -2.297 1 93.31 51 ILE B C 1
ATOM 2131 O O . ILE B 1 51 ? 13.828 -2.479 -3.428 1 93.31 51 ILE B O 1
ATOM 2135 N N . ARG B 1 52 ? 14.234 -1.895 -1.353 1 90.69 52 ARG B N 1
ATOM 2136 C CA . ARG B 1 52 ? 15.672 -1.747 -1.552 1 90.69 52 ARG B CA 1
ATOM 2137 C C . ARG B 1 52 ? 16.328 -3.098 -1.81 1 90.69 52 ARG B C 1
ATOM 2139 O O . ARG B 1 52 ? 17.453 -3.16 -2.322 1 90.69 52 ARG B O 1
ATOM 2146 N N . LYS B 1 53 ? 15.609 -4.195 -1.457 1 91.12 53 LYS B N 1
ATOM 2147 C CA . LYS B 1 53 ? 16.172 -5.539 -1.586 1 91.12 53 LYS B CA 1
ATOM 2148 C C . LYS B 1 53 ? 15.648 -6.23 -2.844 1 91.12 53 LYS B C 1
ATOM 2150 O O . LYS B 1 53 ? 16.078 -7.336 -3.174 1 91.12 53 LYS B O 1
ATOM 2155 N N . GLU B 1 54 ? 14.734 -5.586 -3.5 1 91.75 54 GLU B N 1
ATOM 2156 C CA . GLU B 1 54 ? 14.133 -6.168 -4.695 1 91.75 54 GLU B CA 1
ATOM 2157 C C . GLU B 1 54 ? 14.703 -5.547 -5.965 1 91.75 54 GLU B C 1
ATOM 2159 O O . GLU B 1 54 ? 15.172 -4.406 -5.945 1 91.75 54 GLU B O 1
ATOM 2164 N N . SER B 1 55 ? 14.672 -6.34 -7.051 1 92.38 55 SER B N 1
ATOM 2165 C CA . SER B 1 55 ? 15.125 -5.852 -8.352 1 92.38 55 SER B CA 1
ATOM 2166 C C . SER B 1 55 ? 14.328 -4.621 -8.781 1 92.38 55 SER B C 1
ATOM 2168 O O . SER B 1 55 ? 13.102 -4.625 -8.75 1 92.38 55 SER B O 1
ATOM 2170 N N . ALA B 1 56 ? 15.07 -3.605 -9.188 1 92.19 56 ALA B N 1
ATOM 2171 C CA . ALA B 1 56 ? 14.422 -2.381 -9.648 1 92.19 56 ALA B CA 1
ATOM 2172 C C . ALA B 1 56 ? 13.516 -2.656 -10.844 1 92.19 56 ALA B C 1
ATOM 2174 O O . ALA B 1 56 ? 12.445 -2.051 -10.977 1 92.19 56 ALA B O 1
ATOM 2175 N N . GLU B 1 57 ? 13.984 -3.574 -11.648 1 92.25 57 GLU B N 1
ATOM 2176 C CA . GLU B 1 57 ? 13.211 -3.939 -12.836 1 92.25 57 GLU B CA 1
ATOM 2177 C C . GLU B 1 57 ? 11.891 -4.598 -12.445 1 92.25 57 GLU B C 1
ATOM 2179 O O . GLU B 1 57 ? 10.844 -4.266 -13 1 92.25 57 GLU B O 1
ATOM 2184 N N . VAL B 1 58 ? 11.945 -5.43 -11.547 1 95.19 58 VAL B N 1
ATOM 2185 C CA . VAL B 1 58 ? 10.75 -6.113 -11.062 1 95.19 58 VAL B CA 1
ATOM 2186 C C . VAL B 1 58 ? 9.789 -5.098 -10.445 1 95.19 58 VAL B C 1
ATOM 2188 O O . VAL B 1 58 ? 8.594 -5.09 -10.758 1 95.19 58 VAL B O 1
ATOM 2191 N N . ILE B 1 59 ? 10.312 -4.215 -9.602 1 95.81 59 ILE B N 1
ATOM 2192 C CA . ILE B 1 59 ? 9.508 -3.201 -8.93 1 95.81 59 ILE B CA 1
ATOM 2193 C C . ILE B 1 59 ? 8.836 -2.307 -9.977 1 95.81 59 ILE B C 1
ATOM 2195 O O . ILE B 1 59 ? 7.648 -1.997 -9.867 1 95.81 59 ILE B O 1
ATOM 2199 N N . GLN B 1 60 ? 9.57 -1.924 -10.93 1 93.62 60 GLN B N 1
ATOM 2200 C CA . GLN B 1 60 ? 9.031 -1.082 -11.992 1 93.62 60 GLN B CA 1
ATOM 2201 C C . GLN B 1 60 ? 7.895 -1.785 -12.727 1 93.62 60 GLN B C 1
ATOM 2203 O O . GLN B 1 60 ? 6.84 -1.19 -12.961 1 93.62 60 GLN B O 1
ATOM 2208 N N . GLU B 1 61 ? 8.102 -3.012 -13.031 1 94.19 61 GLU B N 1
ATOM 2209 C CA . GLU B 1 61 ? 7.094 -3.777 -13.758 1 94.19 61 GLU B CA 1
ATOM 2210 C C . GLU B 1 61 ? 5.848 -3.996 -12.906 1 94.19 61 GLU B C 1
ATOM 2212 O O . GLU B 1 61 ? 4.727 -3.971 -13.414 1 94.19 61 GLU B O 1
ATOM 2217 N N . LEU B 1 62 ? 6.02 -4.199 -11.625 1 96.62 62 LEU B N 1
ATOM 2218 C CA . LEU B 1 62 ? 4.883 -4.344 -10.727 1 96.62 62 LEU B CA 1
ATOM 2219 C C . LEU B 1 62 ? 4.059 -3.061 -10.68 1 96.62 62 LEU B C 1
ATOM 2221 O O . LEU B 1 62 ? 2.828 -3.109 -10.695 1 96.62 62 LEU B O 1
ATOM 2225 N N . ASN B 1 63 ? 4.707 -1.922 -10.594 1 94.56 63 ASN B N 1
ATOM 2226 C CA . ASN B 1 63 ? 4.02 -0.635 -10.625 1 94.56 63 ASN B CA 1
ATOM 2227 C C . ASN B 1 63 ? 3.26 -0.438 -11.93 1 94.56 63 ASN B C 1
ATOM 2229 O O . ASN B 1 63 ? 2.113 0.017 -11.93 1 94.56 63 ASN B O 1
ATOM 2233 N N . LEU B 1 64 ? 3.928 -0.817 -13.047 1 92.62 64 LEU B N 1
ATOM 2234 C CA . LEU B 1 64 ? 3.297 -0.688 -14.352 1 92.62 64 LEU B CA 1
ATOM 2235 C C . LEU B 1 64 ? 2.051 -1.562 -14.445 1 92.62 64 LEU B C 1
ATOM 2237 O O . LEU B 1 64 ? 1.078 -1.196 -15.109 1 92.62 64 LEU B O 1
ATOM 2241 N N . ALA B 1 65 ? 2.105 -2.703 -13.75 1 95.44 65 ALA B N 1
ATOM 2242 C CA . ALA B 1 65 ? 0.956 -3.605 -13.711 1 95.44 65 ALA B CA 1
ATOM 2243 C C . ALA B 1 65 ? -0.091 -3.117 -12.711 1 95.44 65 ALA B C 1
ATOM 2245 O O . ALA B 1 65 ? -1.074 -3.812 -12.445 1 95.44 65 ALA B O 1
ATOM 2246 N N . GLN B 1 66 ? 0.168 -1.96 -12.039 1 94.62 66 GLN B N 1
ATOM 2247 C CA . GLN B 1 66 ? -0.757 -1.244 -11.164 1 94.62 66 GLN B CA 1
ATOM 2248 C C . GLN B 1 66 ? -0.947 -1.981 -9.844 1 94.62 66 GLN B C 1
ATOM 2250 O O . GLN B 1 66 ? -2.006 -1.886 -9.219 1 94.62 66 GLN B O 1
ATOM 2255 N N . LEU B 1 67 ? 0.039 -2.766 -9.453 1 97.38 67 LEU B N 1
ATOM 2256 C CA . LEU B 1 67 ? 0.019 -3.312 -8.102 1 97.38 67 LEU B CA 1
ATOM 2257 C C . LEU B 1 67 ? 0.29 -2.223 -7.07 1 97.38 67 LEU B C 1
ATOM 2259 O O . LEU B 1 67 ? 0.941 -1.221 -7.375 1 97.38 67 LEU B O 1
ATOM 2263 N N . THR B 1 68 ? -0.298 -2.439 -5.859 1 97.88 68 THR B N 1
ATOM 2264 C CA . THR B 1 68 ? 0.141 -1.658 -4.707 1 97.88 68 THR B CA 1
ATOM 2265 C C . THR B 1 68 ? 1.403 -2.258 -4.094 1 97.88 68 THR B C 1
ATOM 2267 O O . THR B 1 68 ? 1.347 -3.303 -3.443 1 97.88 68 THR B O 1
ATOM 2270 N N . VAL B 1 69 ? 2.5 -1.598 -4.355 1 98.25 69 VAL B N 1
ATOM 2271 C CA . VAL B 1 69 ? 3.773 -2.082 -3.832 1 98.25 69 VAL B CA 1
ATOM 2272 C C . VAL B 1 69 ? 4.059 -1.433 -2.479 1 98.25 69 VAL B C 1
ATOM 2274 O O . VAL B 1 69 ? 4.402 -0.251 -2.41 1 98.25 69 VAL B O 1
ATOM 2277 N N . VAL B 1 70 ? 3.945 -2.258 -1.434 1 98.44 70 VAL B N 1
ATOM 2278 C CA . VAL B 1 70 ? 4.055 -1.749 -0.07 1 98.44 70 VAL B CA 1
ATOM 2279 C C . VAL B 1 70 ? 5.473 -1.973 0.453 1 98.44 70 VAL B C 1
ATOM 2281 O O . VAL B 1 70 ? 5.988 -3.092 0.404 1 98.44 70 VAL B O 1
ATOM 2284 N N . HIS B 1 71 ? 6.07 -0.896 0.954 1 97.31 71 HIS B N 1
ATOM 2285 C CA . HIS B 1 71 ? 7.422 -0.979 1.496 1 97.31 71 HIS B CA 1
ATOM 2286 C C . HIS B 1 71 ? 7.398 -1.178 3.008 1 97.31 71 HIS B C 1
ATOM 2288 O O . HIS B 1 71 ? 6.664 -0.482 3.717 1 97.31 71 HIS B O 1
ATOM 2294 N N . VAL B 1 72 ? 8.164 -2.08 3.441 1 95.88 72 VAL B N 1
ATOM 2295 C CA . VAL B 1 72 ? 8.477 -2.248 4.855 1 95.88 72 VAL B CA 1
ATOM 2296 C C . VAL B 1 72 ? 9.992 -2.324 5.047 1 95.88 72 VAL B C 1
ATOM 2298 O O . VAL B 1 72 ? 10.711 -2.771 4.152 1 95.88 72 VAL B O 1
ATOM 2301 N N . ASN B 1 73 ? 10.43 -1.848 6.203 1 89.19 73 ASN B N 1
ATOM 2302 C CA . ASN B 1 73 ? 11.852 -1.939 6.508 1 89.19 73 ASN B CA 1
ATOM 2303 C C . ASN B 1 73 ? 12.227 -3.326 7.023 1 89.19 73 ASN B C 1
ATOM 2305 O O . ASN B 1 73 ? 11.523 -3.887 7.871 1 89.19 73 ASN B O 1
ATOM 2309 N N . ALA B 1 74 ? 13.234 -3.865 6.469 1 76.12 74 ALA B N 1
ATOM 2310 C CA . ALA B 1 74 ? 13.68 -5.215 6.812 1 76.12 74 ALA B CA 1
ATOM 2311 C C . ALA B 1 74 ? 14.273 -5.262 8.219 1 76.12 74 ALA B C 1
ATOM 2313 O O . ALA B 1 74 ? 14.898 -6.254 8.602 1 76.12 74 ALA B O 1
ATOM 2314 N N . VAL B 1 75 ? 14.156 -4.305 8.969 1 67.06 75 VAL B N 1
ATOM 2315 C CA . VAL B 1 75 ? 14.766 -4.301 10.297 1 67.06 75 VAL B CA 1
ATOM 2316 C C . VAL B 1 75 ? 14.133 -5.391 11.164 1 67.06 75 VAL B C 1
ATOM 2318 O O . VAL B 1 75 ? 14.812 -6 11.992 1 67.06 75 VAL B O 1
ATOM 2321 N N . GLY B 1 76 ? 12.938 -5.734 10.906 1 67.38 76 GLY B N 1
ATOM 2322 C CA . GLY B 1 76 ? 12.289 -6.812 11.633 1 67.38 76 GLY B CA 1
ATOM 2323 C C . GLY B 1 76 ? 12.172 -8.094 10.836 1 67.38 76 GLY B C 1
ATOM 2324 O O . GLY B 1 76 ? 11.875 -8.055 9.641 1 67.38 76 GLY B O 1
ATOM 2325 N N . LYS B 1 77 ? 12.586 -9.289 11.375 1 74.5 77 LYS B N 1
ATOM 2326 C CA . LYS B 1 77 ? 12.594 -10.586 10.703 1 74.5 77 LYS B CA 1
ATOM 2327 C C . LYS B 1 77 ? 11.242 -10.875 10.047 1 74.5 77 LYS B C 1
ATOM 2329 O O . LYS B 1 77 ? 11.195 -11.43 8.945 1 74.5 77 LYS B O 1
ATOM 2334 N N . ASN B 1 78 ? 10.148 -10.242 10.594 1 87.81 78 ASN B N 1
ATOM 2335 C CA . ASN B 1 78 ? 8.828 -10.609 10.086 1 87.81 78 ASN B CA 1
ATOM 2336 C C . ASN B 1 78 ? 8.008 -9.375 9.727 1 87.81 78 ASN B C 1
ATOM 2338 O O . ASN B 1 78 ? 6.777 -9.406 9.781 1 87.81 78 ASN B O 1
ATOM 2342 N N . ALA B 1 79 ? 8.695 -8.336 9.289 1 92.25 79 ALA B N 1
ATOM 2343 C CA . ALA B 1 79 ? 7.988 -7.09 9.016 1 92.25 79 ALA B CA 1
ATOM 2344 C C . ALA B 1 79 ? 7.031 -7.25 7.84 1 92.25 79 ALA B C 1
ATOM 2346 O O . ALA B 1 79 ? 5.879 -6.816 7.906 1 92.25 79 ALA B O 1
ATOM 2347 N N . ALA B 1 80 ? 7.488 -7.906 6.816 1 95.44 80 ALA B N 1
ATOM 2348 C CA . ALA B 1 80 ? 6.668 -8.094 5.625 1 95.44 80 ALA B CA 1
ATOM 2349 C C . ALA B 1 80 ? 5.484 -9.016 5.91 1 95.44 80 ALA B C 1
ATOM 2351 O O . ALA B 1 80 ? 4.359 -8.742 5.492 1 95.44 80 ALA B O 1
ATOM 2352 N N . ASP B 1 81 ? 5.711 -10.047 6.684 1 95.62 81 ASP B N 1
ATOM 2353 C CA . ASP B 1 81 ? 4.648 -10.969 7.062 1 95.62 81 ASP B CA 1
ATOM 2354 C C . ASP B 1 81 ? 3.566 -10.258 7.871 1 95.62 81 ASP B C 1
ATOM 2356 O O . ASP B 1 81 ? 2.373 -10.422 7.602 1 95.62 81 ASP B O 1
ATOM 2360 N N . ASP B 1 82 ? 4.031 -9.516 8.812 1 96.12 82 ASP B N 1
ATOM 2361 C CA . ASP B 1 82 ? 3.094 -8.805 9.672 1 96.12 82 ASP B CA 1
ATOM 2362 C C . ASP B 1 82 ? 2.244 -7.824 8.867 1 96.12 82 ASP B C 1
ATOM 2364 O O . ASP B 1 82 ? 1.036 -7.715 9.086 1 96.12 82 ASP B O 1
ATOM 2368 N N . LYS B 1 83 ? 2.92 -7.152 7.965 1 97.31 83 LYS B N 1
ATOM 2369 C CA . LYS B 1 83 ? 2.189 -6.191 7.145 1 97.31 83 LYS B CA 1
ATOM 2370 C C . LYS B 1 83 ? 1.188 -6.895 6.23 1 97.31 83 LYS B C 1
ATOM 2372 O O . LYS B 1 83 ? 0.06 -6.43 6.062 1 97.31 83 LYS B O 1
ATOM 2377 N N . LEU B 1 84 ? 1.528 -7.977 5.672 1 98.25 84 LEU B N 1
ATOM 2378 C CA . LEU B 1 84 ? 0.609 -8.758 4.852 1 98.25 84 LEU B CA 1
ATOM 2379 C C . LEU B 1 84 ? -0.596 -9.211 5.672 1 98.25 84 LEU B C 1
ATOM 2381 O O . LEU B 1 84 ? -1.736 -9.109 5.211 1 98.25 84 LEU B O 1
ATOM 2385 N N . LYS B 1 85 ? -0.312 -9.695 6.859 1 98.31 85 LYS B N 1
ATOM 2386 C CA . LYS B 1 85 ? -1.398 -10.125 7.738 1 98.31 85 LYS B CA 1
ATOM 2387 C C . LYS B 1 85 ? -2.346 -8.969 8.047 1 98.31 85 LYS B C 1
ATOM 2389 O O . LYS B 1 85 ? -3.566 -9.141 8.039 1 98.31 85 LYS B O 1
ATOM 2394 N N . GLN B 1 86 ? -1.749 -7.828 8.305 1 97.69 86 GLN B N 1
ATOM 2395 C CA . GLN B 1 86 ? -2.549 -6.641 8.57 1 97.69 86 GLN B CA 1
ATOM 2396 C C . GLN B 1 86 ? -3.439 -6.297 7.383 1 97.69 86 GLN B C 1
ATOM 2398 O O . GLN B 1 86 ? -4.633 -6.031 7.547 1 97.69 86 GLN B O 1
ATOM 2403 N N . CYS B 1 87 ? -2.881 -6.348 6.191 1 98 87 CYS B N 1
ATOM 2404 C CA . CYS B 1 87 ? -3.625 -6.023 4.98 1 98 87 CYS B CA 1
ATOM 2405 C C . CYS B 1 87 ? -4.715 -7.055 4.719 1 98 87 CYS B C 1
ATOM 2407 O O . CYS B 1 87 ? -5.836 -6.699 4.355 1 98 87 CYS B O 1
ATOM 2409 N N . MET B 1 88 ? -4.441 -8.289 4.977 1 98.56 88 MET B N 1
ATOM 2410 C CA . MET B 1 88 ? -5.422 -9.352 4.777 1 98.56 88 MET B CA 1
ATOM 2411 C C . MET B 1 88 ? -6.574 -9.219 5.766 1 98.56 88 MET B C 1
ATOM 2413 O O . MET B 1 88 ? -7.738 -9.391 5.395 1 98.56 88 MET B O 1
ATOM 2417 N N . ARG B 1 89 ? -6.219 -8.906 6.98 1 98.06 89 ARG B N 1
ATOM 2418 C CA . ARG B 1 89 ? -7.262 -8.727 7.988 1 98.06 89 ARG B CA 1
ATOM 2419 C C . ARG B 1 89 ? -8.211 -7.605 7.598 1 98.06 89 ARG B C 1
ATOM 2421 O O . ARG B 1 89 ? -9.43 -7.754 7.699 1 98.06 89 ARG B O 1
ATOM 2428 N N . ARG B 1 90 ? -7.625 -6.508 7.156 1 96.56 90 ARG B N 1
ATOM 2429 C CA . ARG B 1 90 ? -8.445 -5.379 6.73 1 96.56 90 ARG B CA 1
ATOM 2430 C C . ARG B 1 90 ? -9.359 -5.773 5.574 1 96.56 90 ARG B C 1
ATOM 2432 O O . ARG B 1 90 ? -10.539 -5.43 5.566 1 96.56 90 ARG B O 1
ATOM 2439 N N . PHE B 1 91 ? -8.875 -6.52 4.621 1 98 91 PHE B N 1
ATOM 2440 C CA . PHE B 1 91 ? -9.617 -6.977 3.457 1 98 91 PHE B CA 1
ATOM 2441 C C . PHE B 1 91 ? -10.805 -7.836 3.875 1 98 91 PHE B C 1
ATOM 2443 O O . PHE B 1 91 ? -11.93 -7.625 3.41 1 98 91 PHE B O 1
ATOM 2450 N N . VAL B 1 92 ? -10.578 -8.727 4.832 1 98.12 92 VAL B N 1
ATOM 2451 C CA . VAL B 1 92 ? -11.609 -9.664 5.281 1 98.12 92 VAL B CA 1
ATOM 2452 C C . VAL B 1 92 ? -12.633 -8.922 6.141 1 98.12 92 VAL B C 1
ATOM 2454 O O . VAL B 1 92 ? -13.828 -9.219 6.074 1 98.12 92 VAL B O 1
ATOM 2457 N N . ASP B 1 93 ? -12.18 -7.941 6.871 1 96.12 93 ASP B N 1
ATOM 2458 C CA . ASP B 1 93 ? -13.094 -7.152 7.688 1 96.12 93 ASP B CA 1
ATOM 2459 C C . ASP B 1 93 ? -14.055 -6.348 6.8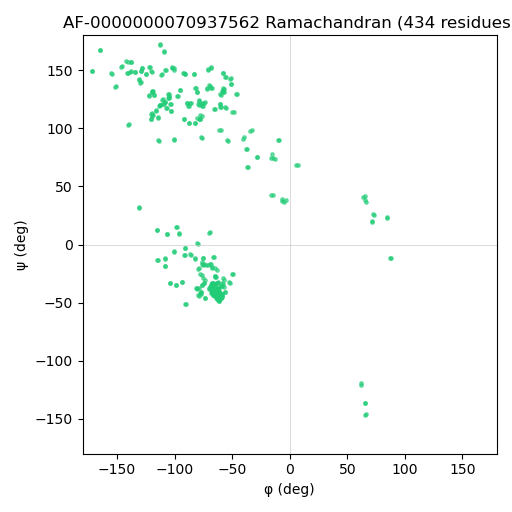12 1 96.12 93 ASP B C 1
ATOM 2461 O O . ASP B 1 93 ? -15.211 -6.148 7.176 1 96.12 93 ASP B O 1
ATOM 2465 N N . ILE B 1 94 ? -13.57 -5.949 5.742 1 95.19 94 ILE B N 1
ATOM 2466 C CA . ILE B 1 94 ? -14.344 -5.098 4.848 1 95.19 94 ILE B CA 1
ATOM 2467 C C . ILE B 1 94 ? -15.359 -5.945 4.078 1 95.19 94 ILE B C 1
ATOM 2469 O O . ILE B 1 94 ? -16.516 -5.566 3.945 1 95.19 94 ILE B O 1
ATOM 2473 N N . HIS B 1 95 ? -14.961 -7.148 3.588 1 96.5 95 HIS B N 1
ATOM 2474 C CA . HIS B 1 95 ? -15.766 -7.855 2.602 1 96.5 95 HIS B CA 1
ATOM 2475 C C . HIS B 1 95 ? -16.438 -9.078 3.215 1 96.5 95 HIS B C 1
ATOM 2477 O O . HIS B 1 95 ? -17.391 -9.625 2.641 1 96.5 95 HIS B O 1
ATOM 2483 N N . GLY B 1 96 ? -15.953 -9.531 4.316 1 96.12 96 GLY B N 1
ATOM 2484 C CA . GLY B 1 96 ? -16.578 -10.641 5.027 1 96.12 96 GLY B CA 1
ATOM 2485 C C . GLY B 1 96 ? -16.531 -11.945 4.254 1 96.12 96 GLY B C 1
ATOM 2486 O O . GLY B 1 96 ? -15.523 -12.266 3.615 1 96.12 96 GLY B O 1
ATOM 2487 N N . SER B 1 97 ? -17.625 -12.641 4.258 1 97.12 97 SER B N 1
ATOM 2488 C CA . SER B 1 97 ? -17.688 -13.992 3.705 1 97.12 97 SER B CA 1
ATOM 2489 C C . SER B 1 97 ? -17.703 -13.961 2.18 1 97.12 97 SER B C 1
ATOM 2491 O O . SER B 1 97 ? -17.469 -14.984 1.532 1 97.12 97 SER B O 1
ATOM 2493 N N . LEU B 1 98 ? -17.891 -12.867 1.647 1 96.94 98 LEU B N 1
ATOM 2494 C CA . LEU B 1 98 ? -17.906 -12.75 0.193 1 96.94 98 LEU B CA 1
ATOM 2495 C C . LEU B 1 98 ? -16.484 -12.656 -0.358 1 96.94 98 LEU B C 1
ATOM 2497 O O . LEU B 1 98 ? -16.281 -12.82 -1.562 1 96.94 98 LEU B O 1
ATOM 2501 N N . ALA B 1 99 ? -15.531 -12.453 0.514 1 97.81 99 ALA B N 1
ATOM 2502 C CA . ALA B 1 99 ? -14.148 -12.219 0.107 1 97.81 99 ALA B CA 1
ATOM 2503 C C . ALA B 1 99 ? -13.531 -13.477 -0.501 1 97.81 99 ALA B C 1
ATOM 2505 O O . ALA B 1 99 ? -13.75 -14.586 -0.002 1 97.81 99 ALA B O 1
ATOM 2506 N N . VAL B 1 100 ? -12.867 -13.305 -1.589 1 98.62 100 VAL B N 1
ATOM 2507 C CA . VAL B 1 100 ? -11.945 -14.289 -2.145 1 98.62 100 VAL B CA 1
ATOM 2508 C C . VAL B 1 100 ? -10.508 -13.828 -1.943 1 98.62 100 VAL B C 1
ATOM 2510 O O . VAL B 1 100 ? -10.109 -12.766 -2.439 1 98.62 100 VAL B O 1
ATOM 2513 N N . LEU B 1 101 ? -9.75 -14.578 -1.202 1 98.81 101 LEU B N 1
ATOM 2514 C CA . LEU B 1 101 ? -8.406 -14.172 -0.811 1 98.81 101 LEU B CA 1
ATOM 2515 C C . LEU B 1 101 ? -7.355 -15.062 -1.461 1 98.81 101 LEU B C 1
ATOM 2517 O O . LEU B 1 101 ? -7.379 -16.281 -1.282 1 98.81 101 LEU B O 1
ATOM 2521 N N . VAL B 1 102 ? -6.48 -14.492 -2.242 1 98.81 102 VAL B N 1
ATOM 2522 C CA . VAL B 1 102 ? -5.348 -15.195 -2.83 1 98.81 102 VAL B CA 1
ATOM 2523 C C . VAL B 1 102 ? -4.07 -14.844 -2.074 1 98.81 102 VAL B C 1
ATOM 2525 O O . VAL B 1 102 ? -3.676 -13.672 -2.025 1 98.81 102 VAL B O 1
ATOM 2528 N N . LEU B 1 103 ? -3.486 -15.75 -1.443 1 98.69 103 LEU B N 1
ATOM 2529 C CA . LEU B 1 103 ? -2.174 -15.555 -0.837 1 98.69 103 LEU B CA 1
ATOM 2530 C C . LEU B 1 103 ? -1.087 -16.234 -1.667 1 98.69 103 LEU B C 1
ATOM 2532 O O . LEU B 1 103 ? -1.161 -17.422 -1.938 1 98.69 103 LEU B O 1
ATOM 2536 N N . ILE B 1 104 ? -0.169 -15.469 -2.102 1 98.44 104 ILE B N 1
ATOM 2537 C CA . ILE B 1 104 ? 0.996 -16 -2.803 1 98.44 104 ILE B CA 1
ATOM 2538 C C . ILE B 1 104 ? 2.186 -16.062 -1.848 1 98.44 104 ILE B C 1
ATOM 2540 O O . ILE B 1 104 ? 2.92 -15.094 -1.688 1 98.44 104 ILE B O 1
ATOM 2544 N N . SER B 1 105 ? 2.322 -17.188 -1.183 1 97.56 105 SER B N 1
ATOM 2545 C CA . SER B 1 105 ? 3.375 -17.453 -0.207 1 97.56 105 SER B CA 1
ATOM 2546 C C . SER B 1 105 ? 3.377 -18.922 0.225 1 97.56 105 SER B C 1
ATOM 2548 O O . SER B 1 105 ? 2.326 -19.562 0.264 1 97.56 105 SER B O 1
ATOM 2550 N N . GLY B 1 106 ? 4.457 -19.438 0.544 1 96.25 106 GLY B N 1
ATOM 2551 C CA . GLY B 1 106 ? 4.562 -20.766 1.128 1 96.25 106 GLY B CA 1
ATOM 2552 C C . GLY B 1 106 ? 4.898 -20.75 2.607 1 96.25 106 GLY B C 1
ATOM 2553 O O . GLY B 1 106 ? 5.219 -21.781 3.191 1 96.25 106 GLY B O 1
ATOM 2554 N N . ASP B 1 107 ? 4.863 -19.562 3.217 1 94.94 107 ASP B N 1
ATOM 2555 C CA . ASP B 1 107 ? 5.266 -19.422 4.613 1 94.94 107 ASP B CA 1
ATOM 2556 C C . ASP B 1 107 ? 4.199 -19.984 5.551 1 94.94 107 ASP B C 1
ATOM 2558 O O . ASP B 1 107 ? 3.076 -19.484 5.598 1 94.94 107 ASP B O 1
ATOM 2562 N N . VAL B 1 108 ? 4.512 -20.906 6.359 1 95.38 108 VAL B N 1
ATOM 2563 C CA . VAL B 1 108 ? 3.604 -21.609 7.254 1 95.38 108 VAL B CA 1
ATOM 2564 C C . VAL B 1 108 ? 3.109 -20.656 8.344 1 95.38 108 VAL B C 1
ATOM 2566 O O . VAL B 1 108 ? 2.086 -20.922 8.984 1 95.38 108 VAL B O 1
ATOM 2569 N N . ASN B 1 109 ? 3.764 -19.547 8.547 1 94.81 109 ASN B N 1
ATOM 2570 C CA . ASN B 1 109 ? 3.393 -18.578 9.586 1 94.81 109 ASN B CA 1
ATOM 2571 C C . ASN B 1 109 ? 2.037 -17.938 9.297 1 94.81 109 ASN B C 1
ATOM 2573 O O . ASN B 1 109 ? 1.438 -17.328 10.18 1 94.81 109 ASN B O 1
ATOM 2577 N N . PHE B 1 110 ? 1.481 -18.156 8.086 1 97.56 110 PHE B N 1
ATOM 2578 C CA . PHE B 1 110 ? 0.181 -17.594 7.734 1 97.56 110 PHE B CA 1
ATOM 2579 C C . PHE B 1 110 ? -0.938 -18.578 8.07 1 97.56 110 PHE B C 1
ATOM 2581 O O . PHE B 1 110 ? -2.117 -18.219 8.031 1 97.56 110 PHE B O 1
ATOM 2588 N N . SER B 1 111 ? -0.633 -19.797 8.438 1 97.12 111 SER B N 1
ATOM 2589 C CA . SER B 1 111 ? -1.604 -20.891 8.562 1 97.12 111 SER B CA 1
ATOM 2590 C C . SER B 1 111 ? -2.689 -20.547 9.578 1 97.12 111 SER B C 1
ATOM 2592 O O . SER B 1 111 ? -3.877 -20.75 9.312 1 97.12 111 SER B O 1
ATOM 2594 N N . THR B 1 112 ? -2.299 -20.016 10.742 1 96.94 112 THR B N 1
ATOM 2595 C CA . THR B 1 112 ? -3.26 -19.719 11.797 1 96.94 112 THR B CA 1
ATOM 2596 C C . THR B 1 112 ? -4.285 -18.688 11.312 1 96.94 112 THR B C 1
ATOM 2598 O O . THR B 1 112 ? -5.488 -18.875 11.508 1 96.94 112 THR B O 1
ATOM 2601 N N . MET B 1 113 ? -3.832 -17.688 10.695 1 98 113 MET B N 1
ATOM 2602 C CA . MET B 1 113 ? -4.727 -16.641 10.203 1 98 113 MET B CA 1
ATOM 2603 C C . MET B 1 113 ? -5.633 -17.172 9.102 1 98 113 MET B C 1
ATOM 2605 O O . MET B 1 113 ? -6.84 -16.922 9.109 1 98 113 MET B O 1
ATOM 2609 N N . LEU B 1 114 ? -5.07 -17.953 8.164 1 98.31 114 LEU B N 1
ATOM 2610 C CA . LEU B 1 114 ? -5.859 -18.484 7.062 1 98.31 114 LEU B CA 1
ATOM 2611 C C . LEU B 1 114 ? -6.922 -19.453 7.574 1 98.31 114 LEU B C 1
ATOM 2613 O O . LEU B 1 114 ? -8.039 -19.5 7.047 1 98.31 114 LEU B O 1
ATOM 2617 N N . SER B 1 115 ? -6.586 -20.188 8.586 1 97.88 115 SER B N 1
ATOM 2618 C CA . SER B 1 115 ? -7.555 -21.094 9.203 1 97.88 115 SER B CA 1
ATOM 2619 C C . SER B 1 115 ? -8.742 -20.328 9.766 1 97.88 115 SER B C 1
ATOM 2621 O O . SER B 1 115 ? -9.891 -20.703 9.555 1 97.88 115 SER B O 1
ATOM 2623 N N . ASP B 1 116 ? -8.414 -19.266 10.461 1 98.12 116 ASP B N 1
ATOM 2624 C CA . ASP B 1 116 ? -9.469 -18.422 11.016 1 98.12 116 ASP B CA 1
ATOM 2625 C C . ASP B 1 116 ? -10.344 -17.844 9.914 1 98.12 116 ASP B C 1
ATOM 2627 O O . ASP B 1 116 ? -11.578 -17.875 10.008 1 98.12 116 ASP B O 1
ATOM 2631 N N . PHE B 1 117 ? -9.75 -17.312 8.852 1 98.56 117 PHE B N 1
ATOM 2632 C CA . PHE B 1 117 ? -10.484 -16.734 7.734 1 98.56 117 PHE B CA 1
ATOM 2633 C C . PHE B 1 117 ? -11.406 -17.766 7.098 1 98.56 117 PHE B C 1
ATOM 2635 O O . PHE B 1 117 ? -12.578 -17.484 6.824 1 98.56 117 PHE B O 1
ATOM 2642 N N . ARG B 1 118 ? -10.922 -18.938 6.941 1 98 118 ARG B N 1
ATOM 2643 C CA . ARG B 1 118 ? -11.664 -19.984 6.238 1 98 118 ARG B CA 1
ATOM 2644 C C . ARG B 1 118 ? -12.805 -20.516 7.094 1 98 118 ARG B C 1
ATOM 2646 O O . ARG B 1 118 ? -13.953 -20.578 6.641 1 98 118 ARG B O 1
ATOM 2653 N N . HIS B 1 119 ? -12.555 -20.781 8.305 1 97.06 119 HIS B N 1
ATOM 2654 C CA . HIS B 1 119 ? -13.508 -21.578 9.086 1 97.06 119 HIS B CA 1
ATOM 2655 C C . HIS B 1 119 ? -14.391 -20.672 9.945 1 97.06 119 HIS B C 1
ATOM 2657 O O . HIS B 1 119 ? -15.57 -20.969 10.141 1 97.06 119 HIS B O 1
ATOM 2663 N N . ARG B 1 120 ? -13.836 -19.594 10.422 1 96.81 120 ARG B N 1
ATOM 2664 C CA . ARG B 1 120 ? -14.625 -18.734 11.297 1 96.81 120 ARG B CA 1
ATOM 2665 C C . ARG B 1 120 ? -15.305 -17.625 10.508 1 96.81 120 ARG B C 1
ATOM 2667 O O . ARG B 1 120 ? -16.422 -17.219 10.844 1 96.81 120 ARG B O 1
ATOM 2674 N N . LYS B 1 121 ? -14.664 -17.172 9.438 1 97.69 121 LYS B N 1
ATOM 2675 C CA . LYS B 1 121 ? -15.203 -16.047 8.68 1 97.69 121 LYS B CA 1
ATOM 2676 C C . LYS B 1 121 ? -15.75 -16.5 7.328 1 97.69 121 LYS B C 1
ATOM 2678 O O . LYS B 1 121 ? -16.359 -15.711 6.602 1 97.69 121 LYS B O 1
ATOM 2683 N N . GLN B 1 122 ? -15.445 -17.781 6.902 1 98 122 GLN B N 1
ATOM 2684 C CA . GLN B 1 122 ? -15.969 -18.406 5.699 1 98 122 GLN B CA 1
ATOM 2685 C C . GLN B 1 122 ? -15.469 -17.703 4.441 1 98 122 GLN B C 1
ATOM 2687 O O . GLN B 1 122 ? -16.234 -17.484 3.502 1 98 122 GLN B O 1
ATOM 2692 N N . VAL B 1 123 ? -14.25 -17.281 4.504 1 98.31 123 VAL B N 1
ATOM 2693 C CA . VAL B 1 123 ? -13.586 -16.656 3.359 1 98.31 123 VAL B CA 1
ATOM 2694 C C . VAL B 1 123 ? -13.055 -17.75 2.426 1 98.31 123 VAL B C 1
ATOM 2696 O O . VAL B 1 123 ? -12.539 -18.766 2.883 1 98.31 123 VAL B O 1
ATOM 2699 N N . HIS B 1 124 ? -13.273 -17.594 1.123 1 98.44 124 HIS B N 1
ATOM 2700 C CA . HIS B 1 124 ? -12.68 -18.5 0.155 1 98.44 124 HIS B CA 1
ATOM 2701 C C . HIS B 1 124 ? -11.195 -18.219 -0.048 1 98.44 124 HIS B C 1
ATOM 2703 O O . HIS B 1 124 ? -10.828 -17.141 -0.513 1 98.44 124 HIS B O 1
ATOM 2709 N N . ILE B 1 125 ? -10.375 -19.203 0.26 1 98.69 125 ILE B N 1
ATOM 2710 C CA . ILE B 1 125 ? -8.93 -18.984 0.271 1 98.69 125 ILE B CA 1
ATOM 2711 C C . ILE B 1 125 ? -8.289 -19.734 -0.897 1 98.69 125 ILE B C 1
ATOM 2713 O O . ILE B 1 125 ? -8.484 -20.953 -1.046 1 98.69 125 ILE B O 1
ATOM 2717 N N . ILE B 1 126 ? -7.539 -19.031 -1.731 1 98.44 126 ILE B N 1
ATOM 2718 C CA . ILE B 1 126 ? -6.699 -19.594 -2.787 1 98.44 126 ILE B CA 1
ATOM 2719 C C . ILE B 1 126 ? -5.227 -19.422 -2.42 1 98.44 126 ILE B C 1
ATOM 2721 O O . ILE B 1 126 ? -4.754 -18.297 -2.232 1 98.44 126 ILE B O 1
ATOM 2725 N N . LEU B 1 127 ? -4.551 -20.531 -2.334 1 98.12 127 LEU B N 1
ATOM 2726 C CA . LEU B 1 127 ? -3.133 -20.5 -1.985 1 98.12 127 LEU B CA 1
ATOM 2727 C C . LEU B 1 127 ? -2.268 -20.75 -3.213 1 98.12 127 LEU B C 1
ATOM 2729 O O . LEU B 1 127 ? -2.508 -21.703 -3.959 1 98.12 127 LEU B O 1
ATOM 2733 N N . VAL B 1 128 ? -1.331 -19.859 -3.477 1 97.88 128 VAL B N 1
ATOM 2734 C CA . VAL B 1 128 ? -0.338 -20.016 -4.531 1 97.88 128 VAL B CA 1
ATOM 2735 C C . VAL B 1 128 ? 1.06 -20.094 -3.92 1 97.88 128 VAL B C 1
ATOM 2737 O O . VAL B 1 128 ? 1.51 -19.156 -3.262 1 97.88 128 VAL B O 1
ATOM 2740 N N . CYS B 1 129 ? 1.731 -21.188 -4.027 1 95.62 129 CYS B N 1
ATOM 2741 C CA . CYS B 1 129 ? 3.037 -21.344 -3.396 1 95.62 129 CYS B CA 1
ATOM 2742 C C . CYS B 1 129 ? 3.996 -22.109 -4.301 1 95.62 129 CYS B C 1
ATOM 2744 O O . CYS B 1 129 ? 3.57 -22.75 -5.254 1 95.62 129 CYS B O 1
ATOM 2746 N N . ARG B 1 130 ? 5.281 -21.828 -3.979 1 90.12 130 ARG B N 1
ATOM 2747 C CA . ARG B 1 130 ? 6.316 -22.516 -4.742 1 90.12 130 ARG B CA 1
ATOM 2748 C C . ARG B 1 130 ? 6.504 -23.953 -4.238 1 90.12 130 ARG B C 1
ATOM 2750 O O . ARG B 1 130 ? 6.891 -24.156 -3.09 1 90.12 130 ARG B O 1
ATOM 2757 N N . GLY B 1 131 ? 6.309 -24.875 -5.066 1 83.62 131 GLY B N 1
ATOM 2758 C CA . GLY B 1 131 ? 6.504 -26.281 -4.707 1 83.62 131 GLY B CA 1
ATOM 2759 C C . GLY B 1 131 ? 5.512 -26.766 -3.668 1 83.62 131 GLY B C 1
ATOM 2760 O O . GLY B 1 131 ? 4.34 -26.391 -3.689 1 83.62 131 GLY B O 1
ATOM 2761 N N . SER B 1 132 ? 6.004 -27.672 -2.818 1 78.81 132 SER B N 1
ATOM 2762 C CA . SER B 1 132 ? 5.113 -28.234 -1.81 1 78.81 132 SER B CA 1
ATOM 2763 C C . SER B 1 132 ? 5.098 -27.375 -0.546 1 78.81 132 SER B C 1
ATOM 2765 O O . SER B 1 132 ? 6.125 -27.219 0.119 1 78.81 132 SER B O 1
ATOM 2767 N N . ALA B 1 133 ? 4.004 -26.641 -0.399 1 83.19 133 ALA B N 1
ATOM 2768 C CA . ALA B 1 133 ? 3.812 -25.906 0.846 1 83.19 133 ALA B CA 1
ATOM 2769 C C . ALA B 1 133 ? 3.564 -26.844 2.016 1 83.19 133 ALA B C 1
ATOM 2771 O O . ALA B 1 133 ? 3.152 -28 1.817 1 83.19 133 ALA B O 1
ATOM 2772 N N . PRO B 1 134 ? 3.91 -26.438 3.174 1 90.38 134 PRO B N 1
ATOM 2773 C CA . PRO B 1 134 ? 3.594 -27.25 4.352 1 90.38 134 PRO B CA 1
ATOM 2774 C C . PRO B 1 134 ? 2.125 -27.656 4.406 1 90.38 134 PRO B C 1
ATOM 2776 O O . PRO B 1 134 ? 1.246 -26.875 4.027 1 90.38 134 PRO B O 1
ATOM 2779 N N . GLU B 1 135 ? 1.942 -28.828 4.863 1 90.69 135 GLU B N 1
ATOM 2780 C CA . GLU B 1 135 ? 0.592 -29.391 4.934 1 90.69 135 GLU B CA 1
ATOM 2781 C C . GLU B 1 135 ? -0.33 -28.484 5.75 1 90.69 135 GLU B C 1
ATOM 2783 O O . GLU B 1 135 ? -1.497 -28.297 5.398 1 90.69 135 GLU B O 1
ATOM 2788 N N . ALA B 1 136 ? 0.224 -27.953 6.855 1 93 136 ALA B N 1
ATOM 2789 C CA . ALA B 1 136 ? -0.556 -27.094 7.734 1 93 136 ALA B CA 1
ATOM 2790 C C . ALA B 1 136 ? -1.09 -25.875 6.98 1 93 136 ALA B C 1
ATOM 2792 O O . ALA B 1 136 ? -2.209 -25.422 7.23 1 93 136 ALA B O 1
ATOM 2793 N N . LEU B 1 137 ? -0.331 -25.391 6.078 1 95.12 137 LEU B N 1
ATOM 2794 C CA . LEU B 1 137 ? -0.738 -24.234 5.281 1 95.12 137 LEU B CA 1
ATOM 2795 C C . LEU B 1 137 ? -1.741 -24.641 4.207 1 95.12 137 LEU B C 1
ATOM 2797 O O . LEU B 1 137 ? -2.766 -23.984 4.023 1 95.12 137 LEU B O 1
ATOM 2801 N N . MET B 1 138 ? -1.558 -25.719 3.59 1 94.19 138 MET B N 1
ATOM 2802 C CA . MET B 1 138 ? -2.422 -26.219 2.521 1 94.19 138 MET B CA 1
ATOM 2803 C C . MET B 1 138 ? -3.803 -26.578 3.061 1 94.19 138 MET B C 1
ATOM 2805 O O . MET B 1 138 ? -4.812 -26.359 2.385 1 94.19 138 MET B O 1
ATOM 2809 N N . ALA B 1 139 ? -3.873 -27.031 4.234 1 94.56 139 ALA B N 1
ATOM 2810 C CA . ALA B 1 139 ? -5.125 -27.453 4.859 1 94.56 139 ALA B CA 1
ATOM 2811 C C . ALA B 1 139 ? -6.039 -26.25 5.105 1 94.56 139 ALA B C 1
ATOM 2813 O O . ALA B 1 139 ? -7.25 -26.406 5.277 1 94.56 139 ALA B O 1
ATOM 2814 N N . CYS B 1 140 ? -5.453 -25.062 5.113 1 96.25 140 CYS B N 1
ATOM 2815 C CA . CYS B 1 140 ? -6.215 -23.859 5.438 1 96.25 140 CYS B CA 1
ATOM 2816 C C . CYS B 1 140 ? -6.785 -23.234 4.176 1 96.25 140 CYS B C 1
ATOM 2818 O O . CYS B 1 140 ? -7.512 -22.234 4.25 1 96.25 140 CYS B O 1
ATOM 2820 N N . ALA B 1 141 ? -6.48 -23.797 3 1 97.06 141 ALA B N 1
ATOM 2821 C CA . ALA B 1 141 ? -6.922 -23.203 1.742 1 97.06 141 ALA B CA 1
ATOM 2822 C C . ALA B 1 141 ? -8.031 -24.031 1.101 1 97.06 141 ALA B C 1
ATOM 2824 O O . ALA B 1 141 ? -8.125 -25.234 1.322 1 97.06 141 ALA B O 1
ATOM 2825 N N . ASN B 1 142 ? -8.883 -23.406 0.38 1 97.44 142 ASN B N 1
ATOM 2826 C CA . ASN B 1 142 ? -9.891 -24.094 -0.416 1 97.44 142 ASN B CA 1
ATOM 2827 C C . ASN B 1 142 ? -9.289 -24.688 -1.684 1 97.44 142 ASN B C 1
ATOM 2829 O O . ASN B 1 142 ? -9.742 -25.734 -2.156 1 97.44 142 ASN B O 1
ATOM 2833 N N . GLU B 1 143 ? -8.359 -24 -2.201 1 95.69 143 GLU B N 1
ATOM 2834 C CA . GLU B 1 143 ? -7.645 -24.469 -3.383 1 95.69 143 GLU B CA 1
ATOM 2835 C C . GLU B 1 143 ? -6.18 -24.031 -3.354 1 95.69 143 GLU B C 1
ATOM 2837 O O . GLU B 1 143 ? -5.836 -23.031 -2.729 1 95.69 143 GLU B O 1
ATOM 2842 N N . TRP B 1 144 ? -5.316 -24.812 -4.023 1 94.38 144 TRP B N 1
ATOM 2843 C CA . TRP B 1 144 ? -3.883 -24.562 -4.078 1 94.38 144 TRP B CA 1
ATOM 2844 C C . TRP B 1 144 ? -3.375 -24.625 -5.516 1 94.38 144 TRP B C 1
ATOM 2846 O O . TRP B 1 144 ? -3.811 -25.469 -6.301 1 94.38 144 TRP B O 1
ATOM 2856 N N . HIS B 1 145 ? -2.436 -23.734 -5.84 1 96.06 145 HIS B N 1
ATOM 2857 C CA . HIS B 1 145 ? -1.789 -23.672 -7.148 1 96.06 145 HIS B CA 1
ATOM 2858 C C . HIS B 1 145 ? -0.278 -23.516 -7.008 1 96.06 145 HIS B C 1
ATOM 2860 O O . HIS B 1 145 ? 0.203 -22.922 -6.043 1 96.06 145 HIS B O 1
ATOM 2866 N N . ASP B 1 146 ? 0.397 -24.062 -7.961 1 95.88 146 ASP B N 1
ATOM 2867 C CA . ASP B 1 146 ? 1.854 -23.969 -7.973 1 95.88 146 ASP B CA 1
ATOM 2868 C C . ASP B 1 146 ? 2.314 -22.688 -8.664 1 95.88 146 ASP B C 1
ATOM 2870 O O . ASP B 1 146 ? 2.027 -22.484 -9.844 1 95.88 146 ASP B O 1
ATOM 2874 N N . PHE B 1 147 ? 3.049 -21.922 -7.91 1 96.94 147 PHE B N 1
ATOM 2875 C CA . PHE B 1 147 ? 3.537 -20.641 -8.422 1 96.94 147 PHE B CA 1
ATOM 2876 C C . PHE B 1 147 ? 4.445 -20.859 -9.625 1 96.94 147 PHE B C 1
ATOM 2878 O O . PHE B 1 147 ? 4.406 -20.078 -10.586 1 96.94 147 PHE B O 1
ATOM 2885 N N . ALA B 1 148 ? 5.219 -21.875 -9.594 1 93.5 148 ALA B N 1
ATOM 2886 C CA . ALA B 1 148 ? 6.145 -22.172 -10.68 1 93.5 148 ALA B CA 1
ATOM 2887 C C . ALA B 1 148 ? 5.395 -22.484 -11.969 1 93.5 148 ALA B C 1
ATOM 2889 O O . ALA B 1 148 ? 5.828 -22.094 -13.055 1 93.5 148 ALA B O 1
ATOM 2890 N N . GLN B 1 149 ? 4.34 -23.188 -11.812 1 93 149 GLN B N 1
ATOM 2891 C CA . GLN B 1 149 ? 3.525 -23.516 -12.984 1 93 149 GLN B CA 1
ATOM 2892 C C . GLN B 1 149 ? 2.9 -22.25 -13.57 1 93 149 GLN B C 1
ATOM 2894 O O . GLN B 1 149 ? 2.867 -22.078 -14.797 1 93 149 GLN B O 1
ATOM 2899 N N . ILE B 1 150 ? 2.449 -21.359 -12.711 1 94.56 150 ILE B N 1
ATOM 2900 C CA . ILE B 1 150 ? 1.867 -20.094 -13.156 1 94.56 150 ILE B CA 1
ATOM 2901 C C . ILE B 1 150 ? 2.928 -19.266 -13.859 1 94.56 150 ILE B C 1
ATOM 2903 O O . ILE B 1 150 ? 2.674 -18.703 -14.93 1 94.56 150 ILE B O 1
ATOM 2907 N N . ALA B 1 151 ? 4.07 -19.219 -13.289 1 93.25 151 ALA B N 1
ATOM 2908 C CA . ALA B 1 151 ? 5.164 -18.422 -13.844 1 93.25 151 ALA B CA 1
ATOM 2909 C C . ALA B 1 151 ? 5.652 -19.016 -15.172 1 93.25 151 ALA B C 1
ATOM 2911 O O . ALA B 1 151 ? 6.098 -18.281 -16.047 1 93.25 151 ALA B O 1
ATOM 2912 N N . ALA B 1 152 ? 5.602 -20.312 -15.297 1 90.56 152 ALA B N 1
ATOM 2913 C CA . ALA B 1 152 ? 6.082 -21 -16.5 1 90.56 152 ALA B CA 1
ATOM 2914 C C . ALA B 1 152 ? 5.234 -20.625 -17.719 1 90.56 152 ALA B C 1
ATOM 2916 O O . ALA B 1 152 ? 5.719 -20.656 -18.844 1 90.56 152 ALA B O 1
ATOM 2917 N N . ALA B 1 153 ? 4.023 -20.297 -17.484 1 88.5 153 ALA B N 1
ATOM 2918 C CA . ALA B 1 153 ? 3.092 -19.969 -18.562 1 88.5 153 ALA B CA 1
ATOM 2919 C C . ALA B 1 153 ? 3.383 -18.594 -19.141 1 88.5 153 ALA B C 1
ATOM 2921 O O . ALA B 1 153 ? 2.885 -18.25 -20.219 1 88.5 153 ALA B O 1
ATOM 2922 N N . VAL B 1 154 ? 4.117 -17.781 -18.469 1 85.69 154 VAL B N 1
ATOM 2923 C CA . VAL B 1 154 ? 4.449 -16.422 -18.875 1 85.69 154 VAL B CA 1
ATOM 2924 C C . VAL B 1 154 ? 5.73 -16.438 -19.719 1 85.69 154 VAL B C 1
ATOM 2926 O O . VAL B 1 154 ? 6.711 -17.094 -19.344 1 85.69 154 VAL B O 1
ATOM 2929 N N . PRO B 1 155 ? 5.582 -15.945 -20.891 1 76.25 155 PRO B N 1
ATOM 2930 C CA . PRO B 1 155 ? 6.773 -15.953 -21.75 1 76.25 155 PRO B CA 1
ATOM 2931 C C . PRO B 1 155 ? 7.961 -15.234 -21.125 1 76.25 155 PRO B C 1
ATOM 2933 O O . PRO B 1 155 ? 7.777 -14.383 -20.25 1 76.25 155 PRO B O 1
ATOM 2936 N N . PHE B 1 156 ? 9.062 -15.797 -21.406 1 72.06 156 PHE B N 1
ATOM 2937 C CA . PHE B 1 156 ? 10.281 -15.148 -20.938 1 72.06 156 PHE B CA 1
ATOM 2938 C C . PHE B 1 156 ? 10.367 -13.719 -21.484 1 72.06 156 PHE B C 1
ATOM 2940 O O . PHE B 1 156 ? 9.836 -13.422 -22.547 1 72.06 156 PHE B O 1
ATOM 2947 N N . ARG B 1 157 ? 10.688 -12.828 -20.516 1 61.75 157 ARG B N 1
ATOM 2948 C CA . ARG B 1 157 ? 10.883 -11.445 -20.938 1 61.75 157 ARG B CA 1
ATOM 2949 C C . ARG B 1 157 ? 11.578 -11.383 -22.297 1 61.75 157 ARG B C 1
ATOM 2951 O O . ARG B 1 157 ? 12.547 -12.102 -22.547 1 61.75 157 ARG B O 1
ATOM 2958 N N . THR B 1 158 ? 10.711 -11.547 -23.281 1 48.66 158 THR B N 1
ATOM 2959 C CA . THR B 1 158 ? 11.539 -11.234 -24.438 1 48.66 158 THR B CA 1
ATOM 2960 C C . THR B 1 158 ? 12.555 -10.148 -24.109 1 48.66 158 THR B C 1
ATOM 2962 O O . THR B 1 158 ? 12.219 -9.164 -23.438 1 48.66 158 THR B O 1
ATOM 2965 N N . PRO B 1 159 ? 13.633 -10.648 -23.844 1 40.66 159 PRO B N 1
ATOM 2966 C CA . PRO B 1 159 ? 14.523 -9.508 -23.609 1 40.66 159 PRO B CA 1
ATOM 2967 C C . PRO B 1 159 ? 13.922 -8.188 -24.062 1 40.66 159 PRO B C 1
ATOM 2969 O O . PRO B 1 159 ? 13.336 -8.109 -25.141 1 40.66 159 PRO B O 1
ATOM 2972 N N . GLN B 1 160 ? 12.859 -7.781 -23.125 1 38.03 160 GLN B N 1
ATOM 2973 C CA . GLN B 1 160 ? 12.516 -6.445 -23.609 1 38.03 160 GLN B CA 1
ATOM 2974 C C . GLN B 1 160 ? 13.523 -5.957 -24.641 1 38.03 160 GLN B C 1
ATOM 2976 O O . GLN B 1 160 ? 14.734 -6.059 -24.438 1 38.03 160 GLN B O 1
ATOM 2981 N N . SER B 1 161 ? 13.25 -6.234 -25.672 1 29.81 161 SER B N 1
ATOM 2982 C CA . SER B 1 161 ? 14.016 -5.328 -26.516 1 29.81 161 SER B CA 1
ATOM 2983 C C . SER B 1 161 ? 14.297 -4.008 -25.812 1 29.81 161 SER B C 1
ATOM 2985 O O . SER B 1 161 ? 13.414 -3.441 -25.156 1 29.81 161 SER B O 1
ATOM 2987 N N . LYS B 1 162 ? 15.172 -3.861 -24.875 1 30.95 162 LYS B N 1
ATOM 2988 C CA . LYS B 1 162 ? 15.422 -2.428 -24.734 1 30.95 162 LYS B CA 1
ATOM 2989 C C . LYS B 1 162 ? 14.469 -1.615 -25.594 1 30.95 162 LYS B C 1
ATOM 2991 O O . LYS B 1 162 ? 14.367 -1.848 -26.812 1 30.95 162 LYS B O 1
ATOM 2996 N N . VAL B 1 163 ? 13.102 -1.574 -25.281 1 29.95 163 VAL B N 1
ATOM 2997 C CA . VAL B 1 163 ? 13.125 -0.38 -26.125 1 29.95 163 VAL B CA 1
ATOM 2998 C C . VAL B 1 163 ? 14.562 0.097 -26.312 1 29.95 163 VAL B C 1
ATOM 3000 O O . VAL B 1 163 ? 15.273 0.333 -25.344 1 29.95 163 VAL B O 1
ATOM 3003 N N . LEU B 1 164 ? 15.219 -0.417 -26.938 1 29.91 164 LEU B N 1
ATOM 3004 C CA . LEU B 1 164 ? 16.266 0.404 -27.531 1 29.91 164 LEU B CA 1
ATOM 3005 C C . LEU B 1 164 ? 16.094 1.87 -27.141 1 29.91 164 LEU B C 1
ATOM 3007 O O . LEU B 1 164 ? 15.141 2.52 -27.578 1 29.91 164 LEU B O 1
ATOM 3011 N N . HIS B 1 165 ? 15.68 2.15 -25.875 1 32.03 165 HIS B N 1
ATOM 3012 C CA . HIS B 1 165 ? 16.266 3.467 -26.094 1 32.03 165 HIS B CA 1
ATOM 3013 C C . HIS B 1 165 ? 17.172 3.463 -27.328 1 32.03 165 HIS B C 1
ATOM 3015 O O . HIS B 1 165 ? 18.25 2.857 -27.297 1 32.03 165 HIS B O 1
ATOM 3021 N N . GLN B 1 166 ? 16.562 2.832 -28.125 1 34.41 166 GLN B N 1
ATOM 3022 C CA . GLN B 1 166 ? 17.047 2.83 -29.5 1 34.41 166 GLN B CA 1
ATOM 3023 C C . GLN B 1 166 ? 18.203 3.805 -29.688 1 34.41 166 GLN B C 1
ATOM 3025 O O . GLN B 1 166 ? 17.984 5.008 -29.844 1 34.41 166 GLN B O 1
ATOM 3030 N N . CYS B 1 167 ? 18.891 3.734 -28.703 1 39.16 167 CYS B N 1
ATOM 3031 C CA . CYS B 1 167 ? 20.125 4.355 -29.172 1 39.16 167 CYS B CA 1
ATOM 3032 C C . CYS B 1 167 ? 20.391 3.99 -30.625 1 39.16 167 CYS B C 1
ATOM 3034 O O . CYS B 1 167 ? 20.266 2.828 -31.016 1 39.16 167 CYS B O 1
ATOM 3036 N N . CYS B 1 168 ? 19.578 4.473 -31.25 1 45.75 168 CYS B N 1
ATOM 3037 C CA . CYS B 1 168 ? 19.828 4.402 -32.688 1 45.75 168 CYS B CA 1
ATOM 3038 C C . CYS B 1 168 ? 21.297 4.641 -33 1 45.75 168 CYS B C 1
ATOM 3040 O O . CYS B 1 168 ? 21.859 5.66 -32.625 1 45.75 168 CYS B O 1
ATOM 3042 N N . ASP B 1 169 ? 21.812 3.549 -33.031 1 56.34 169 ASP B N 1
ATOM 3043 C CA . ASP B 1 169 ? 23.141 3.809 -33.562 1 56.34 169 ASP B CA 1
ATOM 3044 C C . ASP B 1 169 ? 23.062 4.406 -34.969 1 56.34 169 ASP B C 1
ATOM 3046 O O . ASP B 1 169 ? 22.328 3.904 -35.812 1 56.34 169 ASP B O 1
ATOM 3050 N N . LEU B 1 170 ? 23.172 5.473 -34.938 1 64.12 170 LEU B N 1
ATOM 3051 C CA . LEU B 1 170 ? 23.312 6.137 -36.25 1 64.12 170 LEU B CA 1
ATOM 3052 C C . LEU B 1 170 ? 24.734 5.965 -36.781 1 64.12 170 LEU B C 1
ATOM 3054 O O . LEU B 1 170 ? 25.703 6.234 -36.062 1 64.12 170 LEU B O 1
ATOM 3058 N N . MET B 1 171 ? 24.75 5.227 -37.781 1 66.56 171 MET B N 1
ATOM 3059 C CA . MET B 1 171 ? 26.031 5.168 -38.469 1 66.56 171 MET B CA 1
ATOM 3060 C C . MET B 1 171 ? 26.219 6.391 -39.375 1 66.56 171 MET B C 1
ATOM 3062 O O . MET B 1 171 ? 25.391 6.684 -40.219 1 66.56 171 MET B O 1
ATOM 3066 N N . VAL B 1 172 ? 27.078 7.145 -38.906 1 70.12 172 VAL B N 1
ATOM 3067 C CA . VAL B 1 172 ? 27.469 8.273 -39.75 1 70.12 172 VAL B CA 1
ATOM 3068 C C . VAL B 1 172 ? 28.609 7.867 -40.688 1 70.12 172 VAL B C 1
ATOM 3070 O O . VAL B 1 172 ? 29.625 7.34 -40.219 1 70.12 172 VAL B O 1
ATOM 3073 N N . ARG B 1 173 ? 28.25 7.996 -41.906 1 70.31 173 ARG B N 1
ATOM 3074 C CA . ARG B 1 173 ? 29.25 7.633 -42.906 1 70.31 173 ARG B CA 1
ATOM 3075 C C . ARG B 1 173 ? 29.781 8.867 -43.625 1 70.31 173 ARG B C 1
ATOM 3077 O O . ARG B 1 173 ? 29.266 9.977 -43.438 1 70.31 173 ARG B O 1
ATOM 3084 N N . ASN B 1 174 ? 30.781 8.773 -44.312 1 72.75 174 ASN B N 1
ATOM 3085 C CA . ASN B 1 174 ? 31.422 9.797 -45.125 1 72.75 174 ASN B CA 1
ATOM 3086 C C . ASN B 1 174 ? 31.938 10.953 -44.25 1 72.75 174 ASN B C 1
ATOM 3088 O O . ASN B 1 174 ? 31.75 12.117 -44.594 1 72.75 174 ASN B O 1
ATOM 3092 N N . LEU B 1 175 ? 32.5 10.547 -43.125 1 71.88 175 LEU B N 1
ATOM 3093 C CA . LEU B 1 175 ? 33.125 11.555 -42.281 1 71.88 175 LEU B CA 1
ATOM 3094 C C . LEU B 1 175 ? 34.375 12.117 -42.938 1 71.88 175 LEU B C 1
ATOM 3096 O O . LEU B 1 175 ? 35.062 11.406 -43.656 1 71.88 175 LEU B O 1
ATOM 3100 N N . PRO B 1 176 ? 34.5 13.453 -42.844 1 72.81 176 PRO B N 1
ATOM 3101 C CA . PRO B 1 176 ? 35.688 14.016 -43.5 1 72.81 176 PRO B CA 1
ATOM 3102 C C . PRO B 1 176 ? 37 13.406 -43.031 1 72.81 176 PRO B C 1
ATOM 3104 O O . PRO B 1 176 ? 37.219 13.297 -41.812 1 72.81 176 PRO B O 1
ATOM 3107 N N . LEU B 1 177 ? 37.531 12.859 -43.969 1 70.12 177 LEU B N 1
ATOM 3108 C CA . LEU B 1 177 ? 38.812 12.25 -43.688 1 70.12 177 LEU B CA 1
ATOM 3109 C C . LEU B 1 177 ? 39.906 13.305 -43.594 1 70.12 177 LEU B C 1
ATOM 3111 O O . LEU B 1 177 ? 41 13.031 -43.094 1 70.12 177 LEU B O 1
ATOM 3115 N N . ASP B 1 178 ? 39.688 14.477 -44.031 1 75.06 178 ASP B N 1
ATOM 3116 C CA . ASP B 1 178 ? 40.719 15.523 -44.031 1 75.06 178 ASP B CA 1
ATOM 3117 C C . ASP B 1 178 ? 40.75 16.266 -42.719 1 75.06 178 ASP B C 1
ATOM 3119 O O . ASP B 1 178 ? 41.625 17.125 -42.5 1 75.06 178 ASP B O 1
ATOM 3123 N N . LYS B 1 179 ? 39.75 15.914 -41.969 1 73.81 179 LYS B N 1
ATOM 3124 C CA . LYS B 1 179 ? 39.719 16.609 -40.688 1 73.81 179 LYS B CA 1
ATOM 3125 C C . LYS B 1 179 ? 40.281 15.727 -39.562 1 73.81 179 LYS B C 1
ATOM 3127 O O . LYS B 1 179 ? 40.219 14.5 -39.656 1 73.81 179 LYS B O 1
ATOM 3132 N N . GLU B 1 180 ? 40.844 16.297 -38.594 1 77.5 180 GLU B N 1
ATOM 3133 C CA . GLU B 1 180 ? 41.406 15.594 -37.438 1 77.5 180 GLU B CA 1
ATOM 3134 C C . GLU B 1 180 ? 40.312 14.789 -36.719 1 77.5 180 GLU B C 1
ATOM 3136 O O . GLU B 1 180 ? 39.219 15.297 -36.5 1 77.5 180 GLU B O 1
ATOM 3141 N N . PRO B 1 181 ? 40.594 13.43 -36.469 1 75.25 181 PRO B N 1
ATOM 3142 C CA . PRO B 1 181 ? 39.625 12.562 -35.812 1 75.25 181 PRO B CA 1
ATOM 3143 C C . PRO B 1 181 ? 39.094 13.148 -34.5 1 75.25 181 PRO B C 1
ATOM 3145 O O . PRO B 1 181 ? 37.906 12.977 -34.188 1 75.25 181 PRO B O 1
ATOM 3148 N N . SER B 1 182 ? 39.875 13.805 -33.906 1 81.44 182 SER B N 1
ATOM 3149 C CA . SER B 1 182 ? 39.469 14.406 -32.625 1 81.44 182 SER B CA 1
ATOM 3150 C C . SER B 1 182 ? 38.406 15.477 -32.875 1 81.44 182 SER B C 1
ATOM 3152 O O . SER B 1 182 ? 37.469 15.617 -32.062 1 81.44 182 SER B O 1
ATOM 3154 N N . LEU B 1 183 ? 38.562 16.234 -33.906 1 80.62 183 LEU B N 1
ATOM 3155 C CA . LEU B 1 183 ? 37.594 17.281 -34.25 1 80.62 183 LEU B CA 1
ATOM 3156 C C . LEU B 1 183 ? 36.25 16.672 -34.688 1 80.62 183 LEU B C 1
ATOM 3158 O O . LEU B 1 183 ? 35.188 17.188 -34.344 1 80.62 183 LEU B O 1
ATOM 3162 N N . VAL B 1 184 ? 36.375 15.617 -35.438 1 80.5 184 VAL B N 1
ATOM 3163 C CA . VAL B 1 184 ? 35.188 14.906 -35.875 1 80.5 184 VAL B CA 1
ATOM 3164 C C . VAL B 1 184 ? 34.469 14.32 -34.688 1 80.5 184 VAL B C 1
ATOM 3166 O O . VAL B 1 184 ? 33.25 14.414 -34.562 1 80.5 184 VAL B O 1
ATOM 3169 N N . HIS B 1 185 ? 35.219 13.781 -33.844 1 81.19 185 HIS B N 1
ATOM 3170 C CA . HIS B 1 185 ? 34.656 13.219 -32.625 1 81.19 185 HIS B CA 1
ATOM 3171 C C . HIS B 1 185 ? 33.969 14.289 -31.797 1 81.19 185 HIS B C 1
ATOM 3173 O O . HIS B 1 185 ? 32.844 14.086 -31.328 1 81.19 185 HIS B O 1
ATOM 3179 N N . SER B 1 186 ? 34.625 15.344 -31.594 1 81.81 186 SER B N 1
ATOM 3180 C CA . SER B 1 186 ? 34.062 16.453 -30.828 1 81.81 186 SER B CA 1
ATOM 3181 C C . SER B 1 186 ? 32.781 16.984 -31.453 1 81.81 186 SER B C 1
ATOM 3183 O O . SER B 1 186 ? 31.828 17.297 -30.734 1 81.81 186 SER B O 1
ATOM 3185 N N . ARG B 1 187 ? 32.812 17.109 -32.719 1 80.5 187 ARG B N 1
ATOM 3186 C CA . ARG B 1 187 ? 31.641 17.594 -33.438 1 80.5 187 ARG B CA 1
ATOM 3187 C C . ARG B 1 187 ? 30.484 16.609 -33.312 1 80.5 187 ARG B C 1
ATOM 3189 O O . ARG B 1 187 ? 29.328 17 -33.094 1 80.5 187 ARG B O 1
ATOM 3196 N N . LEU B 1 188 ? 30.734 15.359 -33.469 1 79.94 188 LEU B N 1
ATOM 3197 C CA . LEU B 1 188 ? 29.719 14.328 -33.375 1 79.94 188 LEU B CA 1
ATOM 3198 C C . LEU B 1 188 ? 29.172 14.273 -31.938 1 79.94 188 LEU B C 1
ATOM 3200 O O . LEU B 1 188 ? 27.969 14.086 -31.734 1 79.94 188 LEU B O 1
ATOM 3204 N N . ARG B 1 189 ? 30.047 14.359 -31.094 1 81.31 189 ARG B N 1
ATOM 3205 C CA . ARG B 1 189 ? 29.641 14.367 -29.688 1 81.31 189 ARG B CA 1
ATOM 3206 C C . ARG B 1 189 ? 28.703 15.531 -29.391 1 81.31 189 ARG B C 1
ATOM 3208 O O . ARG B 1 189 ? 27.688 15.359 -28.703 1 81.31 189 ARG B O 1
ATOM 3215 N N . GLN B 1 190 ? 29.016 16.719 -29.859 1 80.69 190 GLN B N 1
ATOM 3216 C CA . GLN B 1 190 ? 28.188 17.906 -29.688 1 80.69 190 GLN B CA 1
ATOM 3217 C C . GLN B 1 190 ? 26.797 17.703 -30.297 1 80.69 190 GLN B C 1
ATOM 3219 O O . GLN B 1 190 ? 25.797 18.031 -29.688 1 80.69 190 GLN B O 1
ATOM 3224 N N . LEU B 1 191 ? 26.781 17.141 -31.469 1 75.38 191 LEU B N 1
ATOM 3225 C CA . LEU B 1 191 ? 25.531 16.922 -32.188 1 75.38 191 LEU B CA 1
ATOM 3226 C C . LEU B 1 191 ? 24.688 15.859 -31.5 1 75.38 191 LEU B C 1
ATOM 3228 O O . LEU B 1 191 ? 23.453 15.992 -31.422 1 75.38 191 LEU B O 1
ATOM 3232 N N . SER B 1 192 ? 25.375 14.898 -30.984 1 76 192 SER B N 1
ATOM 3233 C CA . SER B 1 192 ? 24.656 13.781 -30.391 1 76 192 SER B CA 1
ATOM 3234 C C . SER B 1 192 ? 24.188 14.125 -28.984 1 76 192 SER B C 1
ATOM 3236 O O . SER B 1 192 ? 23.062 13.797 -28.594 1 76 192 SER B O 1
ATOM 3238 N N . ASP B 1 193 ? 24.969 14.797 -28.344 1 75.19 193 ASP B N 1
ATOM 3239 C CA . ASP B 1 193 ? 24.641 15.172 -26.969 1 75.19 193 ASP B CA 1
ATOM 3240 C C . ASP B 1 193 ? 23.391 16.047 -26.906 1 75.19 193 ASP B C 1
ATOM 3242 O O . ASP B 1 193 ? 22.562 15.891 -26.016 1 75.19 193 ASP B O 1
ATOM 3246 N N . ASN B 1 194 ? 23.25 16.906 -27.844 1 70 194 ASN B N 1
ATOM 3247 C CA . ASN B 1 194 ? 22.125 17.812 -27.938 1 70 194 ASN B CA 1
ATOM 3248 C C . ASN B 1 194 ? 20.812 17.062 -28.172 1 70 194 ASN B C 1
ATOM 3250 O O . ASN B 1 194 ? 19.734 17.562 -27.859 1 70 194 ASN B O 1
ATOM 3254 N N . CYS B 1 195 ? 20.984 15.867 -28.656 1 65.81 195 CYS B N 1
ATOM 3255 C CA . CYS B 1 195 ? 19.797 15.102 -28.969 1 65.81 195 CYS B CA 1
ATOM 3256 C C . CYS B 1 195 ? 19.688 13.867 -28.094 1 65.81 195 CYS B C 1
ATOM 3258 O O . CYS B 1 195 ? 18.938 12.938 -28.406 1 65.81 195 CYS B O 1
ATOM 3260 N N . GLY B 1 196 ? 20.484 13.867 -27.109 1 68.25 196 GLY B N 1
ATOM 3261 C CA . GLY B 1 196 ? 20.391 12.773 -26.156 1 68.25 196 GLY B CA 1
ATOM 3262 C C . GLY B 1 196 ? 21.172 11.547 -26.594 1 68.25 196 GLY B C 1
ATOM 3263 O O . GLY B 1 196 ? 20.875 10.43 -26.156 1 68.25 196 GLY B O 1
ATOM 3264 N N . GLY B 1 197 ? 22.109 11.805 -27.406 1 71.81 197 GLY B N 1
ATOM 3265 C CA . GLY B 1 197 ? 22.906 10.695 -27.906 1 71.81 197 GLY B CA 1
ATOM 3266 C C . GLY B 1 197 ? 24.344 10.734 -27.422 1 71.81 197 GLY B C 1
ATOM 3267 O O . GLY B 1 197 ? 24.75 11.672 -26.734 1 71.81 197 GLY B O 1
ATOM 3268 N N . ARG B 1 198 ? 25.156 9.586 -27.719 1 78.06 198 ARG B N 1
ATOM 3269 C CA . ARG B 1 198 ? 26.578 9.523 -27.422 1 78.06 198 ARG B CA 1
ATOM 3270 C C . ARG B 1 198 ? 27.344 8.82 -28.547 1 78.06 198 ARG B C 1
ATOM 3272 O O . ARG B 1 198 ? 26.797 7.953 -29.234 1 78.06 198 ARG B O 1
ATOM 3279 N N . VAL B 1 199 ? 28.594 9.328 -28.688 1 80.06 199 VAL B N 1
ATOM 3280 C CA . VAL B 1 199 ? 29.453 8.695 -29.688 1 80.06 199 VAL B CA 1
ATOM 3281 C C . VAL B 1 199 ? 30.031 7.395 -29.125 1 80.06 199 VAL B C 1
ATOM 3283 O O . VAL B 1 199 ? 30.656 7.391 -28.062 1 80.06 199 VAL B O 1
ATOM 3286 N N . LEU B 1 200 ? 29.766 6.367 -29.875 1 76.69 200 LEU B N 1
ATOM 3287 C CA . LEU B 1 200 ? 30.219 5.062 -29.422 1 76.69 200 LEU B CA 1
ATOM 3288 C C . LEU B 1 200 ? 31.609 4.754 -29.953 1 76.69 200 LEU B C 1
ATOM 3290 O O . LEU B 1 200 ? 32.469 4.262 -29.203 1 76.69 200 LEU B O 1
ATOM 3294 N N . SER B 1 201 ? 31.719 4.914 -31.234 1 78.5 201 SER B N 1
ATOM 3295 C CA . SER B 1 201 ? 33 4.613 -31.891 1 78.5 201 SER B CA 1
ATOM 3296 C C . SER B 1 201 ? 33.125 5.406 -33.188 1 78.5 201 SER B C 1
ATOM 3298 O O . SER B 1 201 ? 32.125 5.777 -33.812 1 78.5 201 SER B O 1
ATOM 3300 N N . ILE B 1 202 ? 34.375 5.75 -33.469 1 78.88 202 ILE B N 1
ATOM 3301 C CA . ILE B 1 202 ? 34.75 6.293 -34.781 1 78.88 202 ILE B CA 1
ATOM 3302 C C . ILE B 1 202 ? 35.812 5.395 -35.438 1 78.88 202 ILE B C 1
ATOM 3304 O O . ILE B 1 202 ? 36.875 5.176 -34.875 1 78.88 202 ILE B O 1
ATOM 3308 N N . VAL B 1 203 ? 35.312 4.719 -36.438 1 76.19 203 VAL B N 1
ATOM 3309 C CA . VAL B 1 203 ? 36.219 3.846 -37.156 1 76.19 203 VAL B CA 1
ATOM 3310 C C . VAL B 1 203 ? 36.312 4.285 -38.625 1 76.19 203 VAL B C 1
ATOM 3312 O O . VAL B 1 203 ? 35.344 4.152 -39.375 1 76.19 203 VAL B O 1
ATOM 3315 N N . GLY B 1 204 ? 37.375 4.785 -39.062 1 74.62 204 GLY B N 1
ATOM 3316 C CA . GLY B 1 204 ? 37.531 5.281 -40.406 1 74.62 204 GLY B CA 1
ATOM 3317 C C . GLY B 1 204 ? 36.594 6.43 -40.719 1 74.62 204 GLY B C 1
ATOM 3318 O O . GLY B 1 204 ? 36.625 7.457 -40.062 1 74.62 204 GLY B O 1
ATOM 3319 N N . GLU B 1 205 ? 35.781 6.113 -41.781 1 76.81 205 GLU B N 1
ATOM 3320 C CA . GLU B 1 205 ? 34.844 7.137 -42.219 1 76.81 205 GLU B CA 1
ATOM 3321 C C . GLU B 1 205 ? 33.438 6.906 -41.625 1 76.81 205 GLU B C 1
ATOM 3323 O O . GLU B 1 205 ? 32.469 7.484 -42.094 1 76.81 205 GLU B O 1
ATOM 3328 N N . SER B 1 206 ? 33.5 6.105 -40.688 1 78.19 206 SER B N 1
ATOM 3329 C CA . SER B 1 206 ? 32.188 5.797 -40.125 1 78.19 206 SER B CA 1
ATOM 3330 C C . SER B 1 206 ? 32.188 5.961 -38.625 1 78.19 206 SER B C 1
ATOM 3332 O O . SER B 1 206 ? 33.219 5.777 -37.969 1 78.19 206 SER B O 1
ATOM 3334 N N . ALA B 1 207 ? 31.125 6.504 -38.156 1 79.25 207 ALA B N 1
ATOM 3335 C CA . ALA B 1 207 ? 30.938 6.617 -36.719 1 79.25 207 ALA B CA 1
ATOM 3336 C C . ALA B 1 207 ? 29.625 5.992 -36.281 1 79.25 207 ALA B C 1
ATOM 3338 O O . ALA B 1 207 ? 28.641 6.039 -37.031 1 79.25 207 ALA B O 1
ATOM 3339 N N . ARG B 1 208 ? 29.812 5.535 -35.188 1 79.75 208 ARG B N 1
ATOM 3340 C CA . ARG B 1 208 ? 28.609 4.961 -34.594 1 79.75 208 ARG B CA 1
ATOM 3341 C C . ARG B 1 208 ? 28.156 5.77 -33.375 1 79.75 208 ARG B C 1
ATOM 3343 O O . ARG B 1 208 ? 28.938 5.984 -32.438 1 79.75 208 ARG B O 1
ATOM 3350 N N . LEU B 1 209 ? 26.938 6.223 -33.594 1 77.38 209 LEU B N 1
ATOM 3351 C CA . LEU B 1 209 ? 26.328 6.992 -32.5 1 77.38 209 LEU B CA 1
ATOM 3352 C C . LEU B 1 209 ? 25.156 6.234 -31.891 1 77.38 209 LEU B C 1
ATOM 3354 O O . LEU B 1 209 ? 24.453 5.504 -32.594 1 77.38 209 LEU B O 1
ATOM 3358 N N . ARG B 1 210 ? 25.125 6.527 -30.547 1 76 210 ARG B N 1
ATOM 3359 C CA . ARG B 1 210 ? 24.031 5.848 -29.859 1 76 210 ARG B CA 1
ATOM 3360 C C . ARG B 1 210 ? 23.078 6.855 -29.219 1 76 210 ARG B C 1
ATOM 3362 O O . ARG B 1 210 ? 23.516 7.832 -28.609 1 76 210 ARG B O 1
ATOM 3369 N N . PHE B 1 211 ? 21.766 6.605 -29.5 1 72.56 211 PHE B N 1
ATOM 3370 C CA . PHE B 1 211 ? 20.734 7.461 -28.938 1 72.56 211 PHE B CA 1
ATOM 3371 C C . PHE B 1 211 ? 19.766 6.652 -28.078 1 72.56 211 PHE B C 1
ATOM 3373 O O . PHE B 1 211 ? 19.562 5.465 -28.328 1 72.56 211 PHE B O 1
ATOM 3380 N N . SER B 1 212 ? 19.25 7.324 -27.094 1 67.75 212 SER B N 1
ATOM 3381 C CA . SER B 1 212 ? 18.453 6.645 -26.078 1 67.75 212 SER B CA 1
ATOM 3382 C C . SER B 1 212 ? 17.047 6.34 -26.578 1 67.75 212 SER B C 1
ATOM 3384 O O . SER B 1 212 ? 16.422 5.371 -26.156 1 67.75 212 SER B O 1
ATOM 3386 N N . THR B 1 213 ? 16.672 7.152 -27.516 1 65.31 213 THR B N 1
ATOM 3387 C CA . THR B 1 213 ? 15.336 6.961 -28.062 1 65.31 213 THR B CA 1
ATOM 3388 C C . THR B 1 213 ? 15.352 7.133 -29.578 1 65.31 213 THR B C 1
ATOM 3390 O O . THR B 1 213 ? 16.219 7.824 -30.125 1 65.31 213 THR B O 1
ATOM 3393 N N . PRO B 1 214 ? 14.516 6.449 -30.266 1 60.19 214 PRO B N 1
ATOM 3394 C CA . PRO B 1 214 ? 14.422 6.668 -31.719 1 60.19 214 PRO B CA 1
ATOM 3395 C C . PRO B 1 214 ? 14.07 8.109 -32.062 1 60.19 214 PRO B C 1
ATOM 3397 O O . PRO B 1 214 ? 14.531 8.625 -33.094 1 60.19 214 PRO B O 1
ATOM 3400 N N . ASP B 1 215 ? 13.398 8.773 -31.422 1 63.84 215 ASP B N 1
ATOM 3401 C CA . ASP B 1 215 ? 13.047 10.164 -31.688 1 63.84 215 ASP B CA 1
ATOM 3402 C C . ASP B 1 215 ? 14.266 11.07 -31.531 1 63.84 215 ASP B C 1
ATOM 3404 O O . ASP B 1 215 ? 14.445 12.016 -32.312 1 63.84 215 ASP B O 1
ATOM 3408 N N . ASP B 1 216 ? 15.047 10.68 -30.594 1 64.12 216 ASP B N 1
ATOM 3409 C CA . ASP B 1 216 ? 16.297 11.406 -30.438 1 64.12 216 ASP B CA 1
ATOM 3410 C C . ASP B 1 216 ? 17.234 11.164 -31.625 1 64.12 216 ASP B C 1
ATOM 3412 O O . ASP B 1 216 ? 17.938 12.062 -32.062 1 64.12 216 ASP B O 1
ATOM 3416 N N . THR B 1 217 ? 17.188 10.016 -32.094 1 61.5 217 THR B N 1
ATOM 3417 C CA . THR B 1 217 ? 17.969 9.625 -33.25 1 61.5 217 THR B CA 1
ATOM 3418 C C . THR B 1 217 ? 17.5 10.367 -34.5 1 61.5 217 THR B C 1
ATOM 3420 O O . THR B 1 217 ? 18.312 10.828 -35.312 1 61.5 217 THR B O 1
ATOM 3423 N N . ARG B 1 218 ? 16.297 10.609 -34.688 1 65.94 218 ARG B N 1
ATOM 3424 C CA . ARG B 1 218 ? 15.727 11.32 -35.812 1 65.94 218 ARG B CA 1
ATOM 3425 C C . ARG B 1 218 ? 16.016 12.82 -35.719 1 65.94 218 ARG B C 1
ATOM 3427 O O . ARG B 1 218 ? 16.281 13.461 -36.75 1 65.94 218 ARG B O 1
ATOM 3434 N N . ARG B 1 219 ? 16.109 13.219 -34.531 1 60.78 219 ARG B N 1
ATOM 3435 C CA . ARG B 1 219 ? 16.359 14.641 -34.344 1 60.78 219 ARG B CA 1
ATOM 3436 C C . ARG B 1 219 ? 17.812 14.984 -34.656 1 60.78 219 ARG B C 1
ATOM 3438 O O . ARG B 1 219 ? 18.094 16.031 -35.25 1 60.78 219 ARG B O 1
#

Solvent-accessible surface area (backbone atoms only — not comparable to full-atom values): 22937 Å² total; per-residue (Å²): 126,85,73,74,64,29,45,28,34,36,45,30,36,43,81,74,46,53,77,54,87,66,45,38,44,36,52,40,53,53,50,51,47,68,70,66,39,72,71,36,41,84,72,42,47,34,36,38,37,39,64,90,79,45,58,66,66,48,53,50,28,34,45,74,62,66,38,48,38,31,48,37,64,74,85,42,98,54,40,45,58,52,51,49,51,52,54,50,49,53,52,41,69,72,49,37,50,55,25,32,40,34,38,32,41,48,63,58,86,49,23,69,61,37,36,43,37,32,71,76,47,47,27,48,30,37,36,29,15,60,70,84,48,49,63,71,36,56,70,30,33,79,42,78,46,47,41,59,62,60,51,64,72,34,64,59,39,55,68,64,58,55,71,41,44,21,30,32,61,41,72,43,64,78,45,69,78,89,48,58,67,67,56,53,48,52,51,48,34,55,59,24,46,78,35,56,25,40,69,73,47,78,56,89,43,31,28,35,26,35,8,50,32,55,66,34,49,73,96,127,86,73,74,65,30,46,28,34,35,45,30,36,43,82,76,45,54,78,54,87,67,46,37,43,35,53,40,53,53,49,50,48,68,70,66,38,72,72,37,41,86,72,41,48,33,36,38,37,38,64,90,80,44,59,67,66,47,52,50,28,35,44,73,62,64,39,47,36,30,48,38,64,74,85,42,99,52,38,44,59,51,51,51,51,51,53,49,50,53,52,40,69,73,48,36,50,54,25,32,39,34,38,32,41,47,62,57,87,49,22,68,61,38,35,45,38,32,73,76,48,48,28,47,31,37,36,28,16,60,70,84,49,48,65,70,35,56,71,30,32,77,42,78,46,47,40,59,62,59,50,64,73,35,66,57,38,55,67,63,57,56,71,43,44,21,33,34,61,42,73,42,64,79,46,70,78,87,48,58,67,66,56,52,48,51,51,48,34,55,60,25,47,76,36,56,24,40,68,72,46,75,56,89,42,32,29,35,26,33,7,48,32,56,68,33,50,73,99

pLDDT: mean 85.92, std 16.19, range [29.81, 98.88]

Radius of gyration: 28.11 Å; Cα contacts (8 Å, |Δi|>4): 823; chains: 2; bounding box: 83×58×79 Å